Protein 6F0C (pdb70)

InterPro domains:
  IPR001128 Cytochrome P450 [PF00067] (214-364)
  IPR001128 Cytochrome P450 [PR00385] (233-250)
  IPR001128 Cytochrome P450 [PR00385] (268-279)
  IPR001128 Cytochrome P450 [PR00385] (335-344)
  IPR001128 Cytochrome P450 [PR00385] (344-355)
  IPR002397 Cytochrome P450, B-class [PR00359] (86-97)
  IPR002397 Cytochrome P450, B-class [PR00359] (133-149)
  IPR002397 Cytochrome P450, B-class [PR00359] (150-165)
  IPR002397 Cytochrome P450, B-class [PR00359] (187-209)
  IPR002397 Cytochrome P450, B-class [PR00359] (268-279)
  IPR002397 Cytochrome P450, B-class [PR00359] (286-313)
  IPR002397 Cytochrome P450, B-class [PR00359] (314-329)
  IPR002397 Cytochrome P450, B-class [PR00359] (335-344)
  IPR002397 Cytochrome P450, B-class [PR00359] (344-355)
  IPR017972 Cytochrome P450, conserved site [PS00086] (337-346)
  IPR036396 Cytochrome P450 superfamily [G3DSA:1.10.630.10] (2-395)
  IPR036396 Cytochrome P450 superfamily [SSF48264] (25-395)

Structure (mmCIF, N/CA/C/O backbone):
data_6F0C
#
_entry.id   6F0C
#
_cell.length_a   117.400
_cell.length_b   84.500
_cell.length_c   84.400
_cell.angle_alpha   90.00
_cell.angle_beta   133.16
_cell.angle_gamma   90.00
#
_symmetry.space_group_name_H-M   'C 1 2 1'
#
loop_
_entity.id
_entity.type
_entity.pdbx_description
1 polymer 'Cytochrome P450 monooxygenase'
2 non-polymer 'PROTOPORPHYRIN IX CONTAINING FE'
3 non-polymer (3~{R},6~{S})-1,4-dimethyl-6-[(4-nitro-1~{H}-indol-3-yl)methyl]-3-oxidanyl-3-(phenylmethyl)piperazine-2,5-dione
4 non-polymer 'OXYGEN MOLECULE'
5 water water
#
loop_
_atom_site.group_PDB
_atom_site.id
_atom_site.type_symbol
_atom_site.label_atom_id
_atom_site.label_alt_id
_atom_site.label_comp_id
_atom_site.label_asym_id
_atom_site.label_entity_id
_atom_site.label_seq_id
_atom_site.pdbx_PDB_ins_code
_atom_site.Cartn_x
_atom_site.Cartn_y
_atom_site.Cartn_z
_atom_site.occupancy
_atom_site.B_iso_or_equiv
_atom_site.auth_seq_id
_atom_site.auth_comp_id
_atom_site.auth_asym_id
_atom_site.auth_atom_id
_atom_site.pdbx_PDB_model_num
ATOM 1 N N . SER A 1 13 ? -7.317 30.055 49.159 1.00 48.12 13 SER A N 1
ATOM 2 C CA . SER A 1 13 ? -7.951 30.856 48.021 1.00 48.52 13 SER A CA 1
ATOM 3 C C . SER A 1 13 ? -7.051 31.438 46.874 1.00 43.17 13 SER A C 1
ATOM 4 O O . SER A 1 13 ? -6.521 32.552 46.960 1.00 40.28 13 SER A O 1
ATOM 7 N N . PRO A 1 14 ? -6.973 30.733 45.728 1.00 41.38 14 PRO A N 1
ATOM 8 C CA . PRO A 1 14 ? -5.890 31.043 44.801 1.00 39.08 14 PRO A CA 1
ATOM 9 C C . PRO A 1 14 ? -6.110 32.301 43.953 1.00 38.25 14 PRO A C 1
ATOM 10 O O . PRO A 1 14 ? -5.192 32.694 43.178 1.00 39.09 14 PRO A O 1
ATOM 14 N N . LEU A 1 15 ? -7.312 32.884 44.004 1.00 36.75 15 LEU A N 1
ATOM 15 C CA . LEU A 1 15 ? -7.601 34.083 43.259 1.00 39.89 15 LEU A CA 1
ATOM 16 C C . LEU A 1 15 ? -7.522 35.331 44.113 1.00 39.15 15 LEU A C 1
ATOM 17 O O . LEU A 1 15 ? -7.857 36.417 43.663 1.00 38.50 15 LEU A O 1
ATOM 22 N N . GLU A 1 16 ? -7.012 35.187 45.329 1.00 37.66 16 GLU A N 1
ATOM 23 C CA . GLU A 1 16 ? -6.737 36.303 46.191 1.00 39.61 16 GLU A CA 1
ATOM 24 C C . GLU A 1 16 ? -5.246 36.289 46.567 1.00 39.30 16 GLU A C 1
ATOM 25 O O . GLU A 1 16 ? -4.649 35.211 46.676 1.00 40.38 16 GLU A O 1
ATOM 31 N N . PRO A 1 17 ? -4.644 37.480 46.753 1.00 36.17 17 PRO A N 1
ATOM 32 C CA . PRO A 1 17 ? -3.198 37.557 46.946 1.00 35.40 17 PRO A CA 1
ATOM 33 C C . PRO A 1 17 ? -2.749 37.563 48.439 1.00 35.68 17 PRO A C 1
ATOM 34 O O . PRO A 1 17 ? -1.581 37.780 48.716 1.00 35.75 17 PRO A O 1
ATOM 38 N N . TYR A 1 18 ? -3.655 37.325 49.367 1.00 37.39 18 TYR A N 1
ATOM 39 C CA . TYR A 1 18 ? -3.375 37.627 50.781 1.00 36.63 18 TYR A CA 1
ATOM 40 C C . TYR A 1 18 ? -2.422 36.662 51.485 1.00 38.07 18 TYR A C 1
ATOM 41 O O . TYR A 1 18 ? -1.964 36.927 52.608 1.00 39.49 18 TYR A O 1
ATOM 50 N N . HIS A 1 19 ? -2.116 35.556 50.829 1.00 37.83 19 HIS A N 1
ATOM 51 C CA . HIS A 1 19 ? -1.257 34.547 51.393 1.00 40.00 19 HIS A CA 1
ATOM 52 C C . HIS A 1 19 ? 0.218 34.877 51.266 1.00 38.66 19 HIS A C 1
ATOM 53 O O . HIS A 1 19 ? 1.030 34.307 52.012 1.00 40.22 19 HIS A O 1
ATOM 60 N N . ILE A 1 20 ? 0.560 35.851 50.429 1.00 36.19 20 ILE A N 1
ATOM 61 C CA . ILE A 1 20 ? 1.983 36.151 50.201 1.00 38.29 20 ILE A CA 1
ATOM 62 C C . ILE A 1 20 ? 2.720 36.774 51.387 1.00 39.26 20 ILE A C 1
ATOM 63 O O . ILE A 1 20 ? 3.774 36.251 51.864 1.00 42.46 20 ILE A O 1
ATOM 68 N N . TYR A 1 21 ? 2.164 37.875 51.849 1.00 36.58 21 TYR A N 1
ATOM 69 C CA . TYR A 1 21 ? 2.638 38.576 53.063 1.00 35.92 21 TYR A CA 1
ATOM 70 C C . TYR A 1 21 ? 1.504 38.540 54.050 1.00 36.32 21 TYR A C 1
ATOM 71 O O . TYR A 1 21 ? 0.799 39.527 54.231 1.00 37.32 21 TYR A O 1
ATOM 80 N N . PRO A 1 22 ? 1.329 37.398 54.737 1.00 38.45 22 PRO A N 1
ATOM 81 C CA . PRO A 1 22 ? 0.165 37.307 55.621 1.00 38.48 22 PRO A CA 1
ATOM 82 C C . PRO A 1 22 ? 0.178 38.331 56.772 1.00 39.07 22 PRO A C 1
ATOM 83 O O . PRO A 1 22 ? -0.875 38.638 57.321 1.00 37.82 22 PRO A O 1
ATOM 87 N N . GLU A 1 23 ? 1.367 38.840 57.115 1.00 38.33 23 GLU A N 1
ATOM 88 C CA . GLU A 1 23 ? 1.506 39.898 58.140 1.00 38.85 23 GLU A CA 1
ATOM 89 C C . GLU A 1 23 ? 0.696 41.136 57.792 1.00 37.35 23 GLU A C 1
ATOM 90 O O . GLU A 1 23 ? 0.165 41.816 58.677 1.00 39.46 23 GLU A O 1
ATOM 96 N N . ALA A 1 24 ? 0.512 41.386 56.495 1.00 35.17 24 ALA A N 1
ATOM 97 C CA . ALA A 1 24 ? -0.194 42.557 56.038 1.00 34.22 24 ALA A CA 1
ATOM 98 C C . ALA A 1 24 ? -1.647 42.497 56.362 1.00 35.61 24 ALA A C 1
ATOM 99 O O . ALA A 1 24 ? -2.309 43.525 56.325 1.00 37.80 24 ALA A O 1
ATOM 101 N N . LYS A 1 25 ? -2.187 41.334 56.695 1.00 36.63 25 LYS A N 1
ATOM 102 C CA . LYS A 1 25 ? -3.599 41.261 57.031 1.00 40.11 25 LYS A CA 1
ATOM 103 C C . LYS A 1 25 ? -3.870 42.080 58.306 1.00 41.29 25 LYS A C 1
ATOM 104 O O . LYS A 1 25 ? -4.995 42.510 58.544 1.00 44.33 25 LYS A O 1
ATOM 110 N N . SER A 1 26 ? -2.837 42.238 59.149 1.00 40.43 26 SER A N 1
ATOM 111 C CA . SER A 1 26 ? -2.924 42.949 60.426 1.00 41.51 26 SER A CA 1
ATOM 112 C C . SER A 1 26 ? -2.435 44.398 60.483 1.00 41.24 26 SER A C 1
ATOM 113 O O . SER A 1 26 ? -2.884 45.135 61.355 1.00 40.64 26 SER A O 1
ATOM 116 N N . CYS A 1 27 ? -1.508 44.804 59.588 1.00 41.12 27 CYS A N 1
ATOM 117 C CA . CYS A 1 27 ? -0.883 46.171 59.590 1.00 45.35 27 CYS A CA 1
ATOM 118 C C . CYS A 1 27 ? -0.670 46.586 58.168 1.00 41.66 27 CYS A C 1
ATOM 119 O O . CYS A 1 27 ? -0.124 45.791 57.431 1.00 40.03 27 CYS A O 1
ATOM 122 N N . PRO A 1 28 ? -1.009 47.849 57.783 1.00 43.10 28 PRO A N 1
ATOM 123 C CA . PRO A 1 28 ? -0.743 48.327 56.434 1.00 42.84 28 PRO A CA 1
ATOM 124 C C . PRO A 1 28 ? 0.722 48.547 56.164 1.00 39.35 28 PRO A C 1
ATOM 125 O O . PRO A 1 28 ? 1.134 48.653 54.991 1.00 39.54 28 PRO A O 1
ATOM 129 N N . VAL A 1 29 ? 1.522 48.625 57.229 1.00 38.60 29 VAL A N 1
ATOM 130 C CA . VAL A 1 29 ? 2.953 48.587 57.094 1.00 37.08 29 VAL A CA 1
ATOM 131 C C . VAL A 1 29 ? 3.494 47.522 58.056 1.00 37.91 29 VAL A C 1
ATOM 132 O O . VAL A 1 29 ? 3.546 47.712 59.264 1.00 40.16 29 VAL A O 1
ATOM 136 N N . ALA A 1 30 ? 3.852 46.381 57.504 1.00 35.28 30 ALA A N 1
ATOM 137 C CA . ALA A 1 30 ? 4.157 45.190 58.280 1.00 35.38 30 ALA A CA 1
ATOM 138 C C . ALA A 1 30 ? 5.624 44.864 58.168 1.00 37.34 30 ALA A C 1
ATOM 139 O O . ALA A 1 30 ? 6.155 44.787 57.060 1.00 35.21 30 ALA A O 1
ATOM 141 N N . LYS A 1 31 ? 6.263 44.567 59.286 1.00 37.24 31 LYS A N 1
ATOM 142 C CA . LYS A 1 31 ? 7.621 44.077 59.265 1.00 41.39 31 LYS A CA 1
ATOM 143 C C . LYS A 1 31 ? 7.644 42.580 58.963 1.00 41.81 31 LYS A C 1
ATOM 144 O O . LYS A 1 31 ? 6.971 41.805 59.616 1.00 44.07 31 LYS A O 1
ATOM 150 N N . VAL A 1 32 ? 8.432 42.170 57.980 1.00 38.68 32 VAL A N 1
ATOM 151 C CA . VAL A 1 32 ? 8.491 40.770 57.565 1.00 40.08 32 VAL A CA 1
ATOM 152 C C . VAL A 1 32 ? 9.967 40.391 57.375 1.00 44.17 32 VAL A C 1
ATOM 153 O O . VAL A 1 32 ? 10.871 41.244 57.479 1.00 43.33 32 VAL A O 1
ATOM 157 N N . GLY A 1 33 ? 10.185 39.098 57.161 1.00 45.75 33 GLY A N 1
ATOM 158 C CA . GLY A 1 33 ? 11.438 38.583 56.672 1.00 45.81 33 GLY A CA 1
ATOM 159 C C . GLY A 1 33 ? 11.368 38.208 55.225 1.00 43.31 33 GLY A C 1
ATOM 160 O O . GLY A 1 33 ? 10.443 37.534 54.787 1.00 44.09 33 GLY A O 1
ATOM 161 N N . LEU A 1 34 ? 12.358 38.630 54.456 1.00 42.22 34 LEU A N 1
ATOM 162 C CA . LEU A 1 34 ? 12.467 38.238 53.028 1.00 41.17 34 LEU A CA 1
ATOM 163 C C . LEU A 1 34 ? 13.025 36.797 52.846 1.00 42.74 34 LEU A C 1
ATOM 164 O O . LEU A 1 34 ? 13.227 36.103 53.834 1.00 45.26 34 LEU A O 1
ATOM 169 N N . TRP A 1 35 ? 13.256 36.358 51.597 1.00 43.56 35 TRP A N 1
ATOM 170 C CA . TRP A 1 35 ? 13.651 34.940 51.332 1.00 43.84 35 TRP A CA 1
ATOM 171 C C . TRP A 1 35 ? 14.889 34.513 52.143 1.00 46.13 35 TRP A C 1
ATOM 172 O O . TRP A 1 35 ? 14.971 33.371 52.590 1.00 47.79 35 TRP A O 1
ATOM 183 N N . ASN A 1 36 ? 15.839 35.428 52.335 1.00 44.36 36 ASN A N 1
ATOM 184 C CA . ASN A 1 36 ? 17.042 35.135 53.077 1.00 46.43 36 ASN A CA 1
ATOM 185 C C . ASN A 1 36 ? 17.019 35.596 54.554 1.00 45.88 36 ASN A C 1
ATOM 186 O O . ASN A 1 36 ? 18.054 35.621 55.216 1.00 47.36 36 ASN A O 1
ATOM 191 N N . GLY A 1 37 ? 15.848 35.951 55.076 1.00 46.19 37 GLY A N 1
ATOM 192 C CA . GLY A 1 37 ? 15.737 36.460 56.432 1.00 45.86 37 GLY A CA 1
ATOM 193 C C . GLY A 1 37 ? 15.960 37.959 56.619 1.00 46.88 37 GLY A C 1
ATOM 194 O O . GLY A 1 37 ? 15.798 38.465 57.699 1.00 47.21 37 GLY A O 1
ATOM 195 N N . THR A 1 38 ? 16.300 38.693 55.561 1.00 44.11 38 THR A N 1
ATOM 196 C CA . THR A 1 38 ? 16.531 40.122 55.676 1.00 43.43 38 THR A CA 1
ATOM 197 C C . THR A 1 38 ? 15.218 40.791 56.095 1.00 41.81 38 THR A C 1
ATOM 198 O O . THR A 1 38 ? 14.179 40.478 55.541 1.00 41.59 38 THR A O 1
ATOM 202 N N . PRO A 1 39 ? 15.264 41.713 57.050 1.00 41.19 39 PRO A N 1
ATOM 203 C CA . PRO A 1 39 ? 14.028 42.411 57.420 1.00 40.92 39 PRO A CA 1
ATOM 204 C C . PRO A 1 39 ? 13.557 43.371 56.346 1.00 38.14 39 PRO A C 1
ATOM 205 O O . PRO A 1 39 ? 14.375 43.887 55.584 1.00 38.48 39 PRO A O 1
ATOM 209 N N . ALA A 1 40 ? 12.249 43.594 56.280 1.00 37.03 40 ALA A N 1
ATOM 210 C CA . ALA A 1 40 ? 11.697 44.600 55.382 1.00 35.45 40 ALA A CA 1
ATOM 211 C C . ALA A 1 40 ? 10.360 45.078 55.907 1.00 36.67 40 ALA A C 1
ATOM 212 O O . ALA A 1 40 ? 9.723 44.352 56.668 1.00 40.48 40 ALA A O 1
ATOM 214 N N . HIS A 1 41 ? 9.984 46.302 55.551 1.00 35.19 41 HIS A N 1
ATOM 215 C CA . HIS A 1 41 ? 8.628 46.786 55.748 1.00 35.89 41 HIS A CA 1
ATOM 216 C C . HIS A 1 41 ? 7.844 46.590 54.445 1.00 33.63 41 HIS A C 1
ATOM 217 O O . HIS A 1 41 ? 8.271 47.057 53.368 1.00 33.16 41 HIS A O 1
ATOM 224 N N . VAL A 1 42 ? 6.702 45.915 54.578 1.00 32.96 42 VAL A N 1
ATOM 225 C CA . VAL A 1 42 ? 5.773 45.719 53.499 1.00 32.98 42 VAL A CA 1
ATOM 226 C C . VAL A 1 42 ? 4.656 46.744 53.551 1.00 32.02 42 VAL A C 1
ATOM 227 O O . VAL A 1 42 ? 3.889 46.777 54.523 1.00 32.73 42 VAL A O 1
ATOM 231 N N . PHE A 1 43 ? 4.544 47.566 52.500 1.00 31.08 43 PHE A N 1
ATOM 232 C CA . PHE A 1 43 ? 3.499 48.569 52.396 1.00 30.99 43 PHE A CA 1
ATOM 233 C C . PHE A 1 43 ? 2.366 48.028 51.523 1.00 31.68 43 PHE A C 1
ATOM 234 O O . PHE A 1 43 ? 2.620 47.632 50.368 1.00 31.83 43 PHE A O 1
ATOM 242 N N . SER A 1 44 ? 1.169 47.976 52.099 1.00 32.04 44 SER A N 1
ATOM 243 C CA . SER A 1 44 ? 0.023 47.391 51.379 1.00 32.00 44 SER A CA 1
ATOM 244 C C . SER A 1 44 ? -1.033 48.410 50.980 1.00 33.48 44 SER A C 1
ATOM 245 O O . SER A 1 44 ? -1.959 48.050 50.223 1.00 32.87 44 SER A O 1
ATOM 248 N N . GLY A 1 45 ? -0.923 49.636 51.512 1.00 32.53 45 GLY A N 1
ATOM 249 C CA . GLY A 1 45 ? -1.807 50.733 51.164 1.00 33.43 45 GLY A CA 1
ATOM 250 C C . GLY A 1 45 ? -1.535 51.300 49.782 1.00 33.88 45 GLY A C 1
ATOM 251 O O . GLY A 1 45 ? -0.378 51.433 49.364 1.00 33.10 45 GLY A O 1
ATOM 252 N N . TYR A 1 46 ? -2.607 51.605 49.070 1.00 33.71 46 TYR A N 1
ATOM 253 C CA . TYR A 1 46 ? -2.480 52.174 47.716 1.00 32.80 46 TYR A CA 1
ATOM 254 C C . TYR A 1 46 ? -1.666 53.465 47.704 1.00 32.81 46 TYR A C 1
ATOM 255 O O . TYR A 1 46 ? -0.687 53.592 46.962 1.00 32.58 46 TYR A O 1
ATOM 264 N N . GLU A 1 47 ? -2.050 54.433 48.525 1.00 33.76 47 GLU A N 1
ATOM 265 C CA . GLU A 1 47 ? -1.313 55.692 48.535 1.00 34.82 47 GLU A CA 1
ATOM 266 C C . GLU A 1 47 ? 0.128 55.513 49.004 1.00 33.20 47 GLU A C 1
ATOM 267 O O . GLU A 1 47 ? 1.028 56.104 48.426 1.00 33.62 47 GLU A O 1
ATOM 273 N N . ASP A 1 48 ? 0.356 54.705 50.041 1.00 34.00 48 ASP A N 1
ATOM 274 C CA . ASP A 1 48 ? 1.724 54.448 50.494 1.00 33.15 48 ASP A CA 1
ATOM 275 C C . ASP A 1 48 ? 2.599 53.801 49.404 1.00 31.74 48 ASP A C 1
ATOM 276 O O . ASP A 1 48 ? 3.767 54.124 49.245 1.00 32.50 48 ASP A O 1
ATOM 281 N N . VAL A 1 49 ? 2.034 52.837 48.712 1.00 31.58 49 VAL A N 1
ATOM 282 C CA . VAL A 1 49 ? 2.751 52.144 47.636 1.00 31.04 49 VAL A CA 1
ATOM 283 C C . VAL A 1 49 ? 3.151 53.137 46.532 1.00 30.91 49 VAL A C 1
ATOM 284 O O . VAL A 1 49 ? 4.296 53.153 46.074 1.00 30.72 49 VAL A O 1
ATOM 288 N N . ARG A 1 50 ? 2.223 53.974 46.106 1.00 31.55 50 ARG A N 1
ATOM 289 C CA . ARG A 1 50 ? 2.579 55.022 45.141 1.00 32.72 50 ARG A CA 1
ATOM 290 C C . ARG A 1 50 ? 3.649 55.975 45.722 1.00 32.86 50 ARG A C 1
ATOM 291 O O . ARG A 1 50 ? 4.617 56.304 45.020 1.00 31.58 50 ARG A O 1
ATOM 299 N N . THR A 1 51 ? 3.520 56.363 47.010 1.00 32.40 51 THR A N 1
ATOM 300 C CA . THR A 1 51 ? 4.493 57.271 47.603 1.00 33.20 51 THR A CA 1
ATOM 301 C C . THR A 1 51 ? 5.874 56.681 47.552 1.00 33.56 51 THR A C 1
ATOM 302 O O . THR A 1 51 ? 6.827 57.327 47.125 1.00 35.32 51 THR A O 1
ATOM 306 N N . VAL A 1 52 ? 5.998 55.433 47.964 1.00 32.72 52 VAL A N 1
ATOM 307 C CA . VAL A 1 52 ? 7.292 54.771 47.973 1.00 32.57 52 VAL A CA 1
ATOM 308 C C . VAL A 1 52 ? 7.926 54.748 46.576 1.00 33.63 52 VAL A C 1
ATOM 309 O O . VAL A 1 52 ? 9.114 55.047 46.415 1.00 32.95 52 VAL A O 1
ATOM 313 N N . LEU A 1 53 ? 7.118 54.376 45.590 1.00 32.13 53 LEU A N 1
ATOM 314 C CA . LEU A 1 53 ? 7.636 54.090 44.269 1.00 31.80 53 LEU A CA 1
ATOM 315 C C . LEU A 1 53 ? 8.037 55.392 43.591 1.00 31.71 53 LEU A C 1
ATOM 316 O O . LEU A 1 53 ? 8.852 55.366 42.662 1.00 33.50 53 LEU A O 1
ATOM 321 N N . GLN A 1 54 ? 7.494 56.526 44.030 1.00 31.94 54 GLN A N 1
ATOM 322 C CA . GLN A 1 54 ? 7.853 57.817 43.373 1.00 33.66 54 GLN A CA 1
ATOM 323 C C . GLN A 1 54 ? 8.868 58.634 44.155 1.00 33.76 54 GLN A C 1
ATOM 324 O O . GLN A 1 54 ? 9.264 59.726 43.729 1.00 33.76 54 GLN A O 1
ATOM 330 N N . ASP A 1 55 ? 9.281 58.125 45.323 1.00 34.53 55 ASP A N 1
ATOM 331 C CA . ASP A 1 55 ? 10.188 58.889 46.178 1.00 33.96 55 ASP A CA 1
ATOM 332 C C . ASP A 1 55 ? 11.640 58.531 45.858 1.00 34.86 55 ASP A C 1
ATOM 333 O O . ASP A 1 55 ? 12.027 57.338 45.791 1.00 33.85 55 ASP A O 1
ATOM 338 N N . ARG A 1 56 ? 12.453 59.559 45.632 1.00 34.96 56 ARG A N 1
ATOM 339 C CA . ARG A 1 56 ? 13.829 59.362 45.234 1.00 36.42 56 ARG A CA 1
ATOM 340 C C . ARG A 1 56 ? 14.696 58.728 46.305 1.00 39.03 56 ARG A C 1
ATOM 341 O O . ARG A 1 56 ? 15.784 58.259 45.998 1.00 39.03 56 ARG A O 1
ATOM 349 N N . ARG A 1 57 ? 14.171 58.685 47.536 1.00 36.77 57 ARG A N 1
ATOM 350 C CA . ARG A 1 57 ? 14.882 58.064 48.669 1.00 38.04 57 ARG A CA 1
ATOM 351 C C . ARG A 1 57 ? 14.729 56.534 48.723 1.00 36.30 57 ARG A C 1
ATOM 352 O O . ARG A 1 57 ? 15.319 55.888 49.588 1.00 36.44 57 ARG A O 1
ATOM 360 N N . PHE A 1 58 ? 13.924 55.969 47.827 1.00 33.63 58 PHE A N 1
ATOM 361 C CA . PHE A 1 58 ? 13.762 54.532 47.705 1.00 33.00 58 PHE A CA 1
ATOM 362 C C . PHE A 1 58 ? 14.386 54.042 46.397 1.00 33.94 58 PHE A C 1
ATOM 363 O O . PHE A 1 58 ? 13.801 54.131 45.307 1.00 33.95 58 PHE A O 1
ATOM 371 N N . SER A 1 59 ? 15.583 53.520 46.545 1.00 33.94 59 SER A N 1
ATOM 372 C CA . SER A 1 59 ? 16.466 53.160 45.430 1.00 33.43 59 SER A CA 1
ATOM 373 C C . SER A 1 59 ? 16.219 51.778 44.911 1.00 33.54 59 SER A C 1
ATOM 374 O O . SER A 1 59 ? 15.840 50.866 45.657 1.00 33.43 59 SER A O 1
ATOM 377 N N . SER A 1 60 ? 16.512 51.603 43.610 1.00 32.75 60 SER A N 1
ATOM 378 C CA . SER A 1 60 ? 16.464 50.326 42.972 1.00 32.76 60 SER A CA 1
ATOM 379 C C . SER A 1 60 ? 17.860 49.761 42.694 1.00 35.36 60 SER A C 1
ATOM 380 O O . SER A 1 60 ? 17.998 48.773 41.960 1.00 35.88 60 SER A O 1
ATO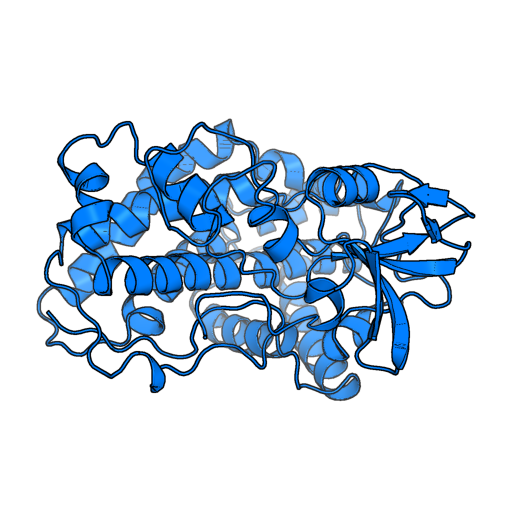M 383 N N . ASP A 1 61 ? 18.891 50.389 43.270 1.00 36.09 61 ASP A N 1
ATOM 384 C CA . ASP A 1 61 ? 20.277 50.086 42.888 1.00 37.02 61 ASP A CA 1
ATOM 385 C C . ASP A 1 61 ? 20.760 48.878 43.669 1.00 38.53 61 ASP A C 1
ATOM 386 O O . ASP A 1 61 ? 21.061 48.956 44.871 1.00 37.52 61 ASP A O 1
ATOM 391 N N . SER A 1 62 ? 20.802 47.737 43.002 1.00 37.43 62 SER A N 1
ATOM 392 C CA . SER A 1 62 ? 21.177 46.523 43.657 1.00 40.03 62 SER A CA 1
ATOM 393 C C . SER A 1 62 ? 22.658 46.431 44.076 1.00 40.30 62 SER A C 1
ATOM 394 O O . SER A 1 62 ? 23.028 45.493 44.764 1.00 44.12 62 SER A O 1
ATOM 397 N N . ARG A 1 63 ? 23.454 47.427 43.694 1.00 40.10 63 ARG A N 1
ATOM 398 C CA . ARG A 1 63 ? 24.851 47.528 44.107 1.00 43.96 63 ARG A CA 1
ATOM 399 C C . ARG A 1 63 ? 24.932 48.032 45.531 1.00 43.42 63 ARG A C 1
ATOM 400 O O . ARG A 1 63 ? 25.983 47.934 46.168 1.00 45.24 63 ARG A O 1
ATOM 408 N N . ARG A 1 64 ? 23.832 48.577 46.048 1.00 42.35 64 ARG A N 1
ATOM 409 C CA . ARG A 1 64 ? 23.855 49.110 47.431 1.00 42.29 64 ARG A CA 1
ATOM 410 C C . ARG A 1 64 ? 23.955 48.009 48.471 1.00 42.72 64 ARG A C 1
ATOM 411 O O . ARG A 1 64 ? 23.271 47.005 48.374 1.00 41.05 64 ARG A O 1
ATOM 419 N N . PRO A 1 65 ? 24.803 48.202 49.500 1.00 43.97 65 PRO A N 1
ATOM 420 C CA . PRO A 1 65 ? 24.848 47.208 50.572 1.00 45.29 65 PRO A CA 1
ATOM 421 C C . PRO A 1 65 ? 23.464 46.847 51.133 1.00 42.79 65 PRO A C 1
ATOM 422 O O . PRO A 1 65 ? 22.615 47.716 51.278 1.00 41.87 65 PRO A O 1
ATOM 426 N N . ASN A 1 66 ? 23.265 45.568 51.407 1.00 43.34 66 ASN A N 1
ATOM 427 C CA . ASN A 1 66 ? 22.003 45.025 51.905 1.00 43.48 66 ASN A CA 1
ATOM 428 C C . ASN A 1 66 ? 20.856 44.941 50.894 1.00 41.34 66 ASN A C 1
ATOM 429 O O . ASN A 1 66 ? 19.762 44.466 51.263 1.00 40.50 66 ASN A O 1
ATOM 434 N N . PHE A 1 67 ? 21.057 45.366 49.648 1.00 40.88 67 PHE A N 1
ATOM 435 C CA . PHE A 1 67 ? 19.955 45.247 48.683 1.00 39.10 67 PHE A CA 1
ATOM 436 C C . PHE A 1 67 ? 19.586 43.785 48.492 1.00 39.36 67 PHE A C 1
ATOM 437 O O . PHE A 1 67 ? 20.439 42.961 48.155 1.00 40.22 67 PHE A O 1
ATOM 445 N N . THR A 1 68 ? 18.309 43.485 48.681 1.00 39.01 68 THR A N 1
ATOM 446 C CA . THR A 1 68 ? 17.816 42.141 48.666 1.00 37.49 68 THR A CA 1
ATOM 447 C C . THR A 1 68 ? 16.723 42.015 47.588 1.00 37.23 68 THR A C 1
ATOM 448 O O . THR A 1 68 ? 15.670 42.631 47.659 1.00 36.07 68 THR A O 1
ATOM 452 N N . GLU A 1 69 ? 17.021 41.198 46.584 1.00 37.15 69 GLU A N 1
ATOM 453 C CA . GLU A 1 69 ? 16.034 40.844 45.567 1.00 36.95 69 GLU A CA 1
ATOM 454 C C . GLU A 1 69 ? 15.018 39.937 46.290 1.00 36.98 69 GLU A C 1
ATOM 455 O O . GLU A 1 69 ? 15.317 39.326 47.302 1.00 37.36 69 GLU A O 1
ATOM 461 N N . LEU A 1 70 ? 13.817 39.824 45.754 1.00 37.37 70 LEU A N 1
ATOM 462 C CA . LEU A 1 70 ? 12.813 39.057 46.427 1.00 37.09 70 LEU A CA 1
ATOM 463 C C . LEU A 1 70 ? 12.882 37.559 46.117 1.00 39.29 70 LEU A C 1
ATOM 464 O O . LEU A 1 70 ? 12.132 36.832 46.722 1.00 39.38 70 LEU A O 1
ATOM 469 N N . THR A 1 71 ? 13.768 37.142 45.195 1.00 38.13 71 THR A N 1
ATOM 470 C CA . THR A 1 71 ? 14.139 35.719 45.017 1.00 38.47 71 THR A CA 1
ATOM 471 C C . THR A 1 71 ? 15.658 35.530 44.942 1.00 39.85 71 THR A C 1
ATOM 472 O O . THR A 1 71 ? 16.420 36.431 44.543 1.00 39.28 71 THR A O 1
ATOM 476 N N . PRO A 1 72 ? 16.127 34.330 45.287 1.00 40.04 72 PRO A N 1
ATOM 477 C CA . PRO A 1 72 ? 17.550 34.046 45.172 1.00 41.12 72 PRO A CA 1
ATOM 478 C C . PRO A 1 72 ? 18.101 34.094 43.762 1.00 41.25 72 PRO A C 1
ATOM 479 O O . PRO A 1 72 ? 19.247 34.528 43.539 1.00 42.25 72 PRO A O 1
ATOM 483 N N . THR A 1 73 ? 17.300 33.638 42.810 1.00 40.81 73 THR A N 1
ATOM 484 C CA . THR A 1 73 ? 17.691 33.648 41.424 1.00 40.04 73 THR A CA 1
ATOM 485 C C . THR A 1 73 ? 18.023 35.051 40.960 1.00 39.56 73 THR A C 1
ATOM 486 O O . THR A 1 73 ? 19.000 35.257 40.287 1.00 41.64 73 THR A O 1
ATOM 490 N N . LEU A 1 74 ? 17.212 36.022 41.321 1.00 39.53 74 LEU A N 1
ATOM 491 C CA . LEU A 1 74 ? 17.485 37.392 40.910 1.00 38.99 74 LEU A CA 1
ATOM 492 C C . LEU A 1 74 ? 18.658 37.976 41.711 1.00 40.54 74 LEU A C 1
ATOM 493 O O . LEU A 1 74 ? 19.412 38.788 41.184 1.00 39.23 74 LEU A O 1
ATOM 498 N N . GLN A 1 75 ? 18.801 37.564 42.974 1.00 39.37 75 GLN A N 1
ATOM 499 C CA . GLN A 1 75 ? 19.926 37.989 43.798 1.00 41.37 75 GLN A CA 1
ATOM 500 C C . GLN A 1 75 ? 21.272 37.771 43.131 1.00 42.30 75 GLN A C 1
ATOM 501 O O . GLN A 1 75 ? 22.207 38.571 43.325 1.00 43.91 75 GLN A O 1
ATOM 507 N N . SER A 1 76 ? 21.369 36.691 42.347 1.00 43.16 76 SER A N 1
ATOM 508 C CA . SER A 1 76 ? 22.581 36.343 41.599 1.00 43.23 76 SER A CA 1
ATOM 509 C C . SER A 1 76 ? 23.086 37.468 40.698 1.00 44.37 76 SER A C 1
ATOM 510 O O . SER A 1 76 ? 24.288 37.520 40.369 1.00 45.02 76 SER A O 1
ATOM 513 N N . GLN A 1 77 ? 22.190 38.349 40.255 1.00 42.71 77 GLN A N 1
ATOM 514 C CA . GLN A 1 77 ? 22.578 39.404 39.305 1.00 42.11 77 GLN A CA 1
ATOM 515 C C . GLN A 1 77 ? 22.847 40.774 39.962 1.00 43.80 77 GLN A C 1
ATOM 516 O O . GLN A 1 77 ? 23.084 41.744 39.247 1.00 43.02 77 GLN A O 1
ATOM 522 N N . ALA A 1 78 ? 22.812 40.846 41.302 1.00 40.89 78 ALA A N 1
ATOM 523 C CA . ALA A 1 78 ? 22.787 42.144 42.006 1.00 42.98 78 ALA A CA 1
ATOM 524 C C . ALA A 1 78 ? 24.014 43.034 41.762 1.00 43.94 78 ALA A C 1
ATOM 525 O O . ALA A 1 78 ? 23.894 44.257 41.807 1.00 42.36 78 ALA A O 1
ATOM 527 N N . ALA A 1 79 ? 25.181 42.434 41.486 1.00 45.45 79 ALA A N 1
ATOM 528 C CA . ALA A 1 79 ? 26.394 43.223 41.229 1.00 46.97 79 ALA A CA 1
ATOM 529 C C . ALA A 1 79 ? 26.462 43.804 39.809 1.00 47.07 79 ALA A C 1
ATOM 530 O O . ALA A 1 79 ? 27.205 44.764 39.571 1.00 50.65 79 ALA A O 1
ATOM 532 N N . ALA A 1 80 ? 25.701 43.245 38.868 1.00 44.84 80 ALA A N 1
ATOM 533 C CA . ALA A 1 80 ? 25.690 43.742 37.481 1.00 45.06 80 ALA A CA 1
ATOM 534 C C . ALA A 1 80 ? 24.343 43.518 36.839 1.00 42.75 80 ALA A C 1
ATOM 535 O O . ALA A 1 80 ? 24.198 42.755 35.887 1.00 42.18 80 ALA A O 1
ATOM 537 N N . PRO A 1 81 ? 23.334 44.200 37.364 1.00 42.54 81 PRO A N 1
ATOM 538 C CA . PRO A 1 81 ? 21.989 43.951 36.990 1.00 40.75 81 PRO A CA 1
ATOM 539 C C . PRO A 1 81 ? 21.655 44.701 35.731 1.00 40.09 81 PRO A C 1
ATOM 540 O O . PRO A 1 81 ? 22.396 45.600 35.336 1.00 40.50 81 PRO A O 1
ATOM 544 N N . PRO A 1 82 ? 20.555 44.330 35.086 1.00 40.26 82 PRO A N 1
ATOM 545 C CA . PRO A 1 82 ? 20.036 45.149 34.011 1.00 39.82 82 PRO A CA 1
ATOM 546 C C . PRO A 1 82 ? 19.374 46.379 34.621 1.00 37.89 82 PRO A C 1
ATOM 547 O O . PRO A 1 82 ? 19.337 46.493 35.835 1.00 34.42 82 PRO A O 1
ATOM 551 N N . PHE A 1 83 ? 18.830 47.250 33.785 1.00 35.89 83 PHE A N 1
ATOM 552 C CA . PHE A 1 83 ? 18.480 48.601 34.211 1.00 36.21 83 PHE A CA 1
ATOM 553 C C . PHE A 1 83 ? 17.335 48.693 35.198 1.00 34.64 83 PHE A C 1
ATOM 554 O O . PHE A 1 83 ? 17.202 49.725 35.870 1.00 34.11 83 PHE A O 1
ATOM 562 N N . VAL A 1 84 ? 16.542 47.625 35.354 1.00 33.47 84 VAL A N 1
ATOM 563 C CA . VAL A 1 84 ? 15.481 47.649 36.382 1.00 32.54 84 VAL A CA 1
ATOM 564 C C . VAL A 1 84 ? 16.088 47.808 37.768 1.00 33.17 84 VAL A C 1
ATOM 565 O O . VAL A 1 84 ? 15.419 48.308 38.687 1.00 35.10 84 VAL A O 1
ATOM 569 N N . ARG A 1 85 ? 17.336 47.375 37.923 1.00 34.13 85 ARG A N 1
ATOM 570 C CA . ARG A 1 85 ? 18.031 47.569 39.200 1.00 35.01 85 ARG A CA 1
ATOM 571 C C . ARG A 1 85 ? 19.106 48.656 39.165 1.00 35.39 85 ARG A C 1
ATOM 572 O O . ARG A 1 85 ? 20.208 48.478 39.692 1.00 36.80 85 ARG A O 1
ATOM 580 N N . THR A 1 86 ? 18.780 49.794 38.555 1.00 36.04 86 THR A N 1
ATOM 581 C CA . THR A 1 86 ? 19.644 50.977 38.601 1.00 36.46 86 THR A CA 1
ATOM 582 C C . THR A 1 86 ? 18.842 52.217 38.943 1.00 36.08 86 THR A C 1
ATOM 583 O O . THR A 1 86 ? 17.592 52.230 38.823 1.00 35.40 86 THR A O 1
ATOM 587 N N . ASP A 1 87 ? 19.552 53.236 39.420 1.00 36.51 87 ASP A N 1
ATOM 588 C CA . ASP A 1 87 ? 19.035 54.575 39.571 1.00 36.75 87 ASP A CA 1
ATOM 589 C C . ASP A 1 87 ? 19.733 55.428 38.509 1.00 36.76 87 ASP A C 1
ATOM 590 O O . ASP A 1 87 ? 20.560 54.929 37.724 1.00 38.11 87 ASP A O 1
ATOM 595 N N . ASN A 1 88 ? 19.414 56.715 38.478 1.00 37.77 88 ASN A N 1
ATOM 596 C CA . ASN A 1 88 ? 20.125 57.623 37.553 1.00 37.77 88 ASN A CA 1
ATOM 597 C C . ASN A 1 88 ? 21.547 57.865 38.031 1.00 38.23 88 ASN A C 1
ATOM 598 O O . ASN A 1 88 ? 21.823 57.755 39.220 1.00 39.30 88 ASN A O 1
ATOM 603 N N . PRO A 1 89 ? 22.465 58.188 37.105 1.00 39.71 89 PRO A N 1
ATOM 604 C CA . PRO A 1 89 ? 22.247 58.393 35.681 1.00 40.29 89 PRO A CA 1
ATOM 605 C C . PRO A 1 89 ? 22.053 57.150 34.795 1.00 39.28 89 PRO A C 1
ATOM 606 O O . PRO A 1 89 ? 21.489 57.257 33.701 1.00 38.03 89 PRO A O 1
ATOM 610 N N . ASP A 1 90 ? 22.481 55.973 35.243 1.00 39.15 90 ASP A N 1
ATOM 611 C CA . ASP A 1 90 ? 22.378 54.799 34.383 1.00 39.31 90 ASP A CA 1
ATOM 612 C C . ASP A 1 90 ? 20.957 54.453 33.971 1.00 37.76 90 ASP A C 1
ATOM 613 O O . ASP A 1 90 ? 20.702 54.044 32.829 1.00 38.12 90 ASP A O 1
ATOM 618 N N . HIS A 1 91 ? 20.030 54.539 34.921 1.00 35.95 91 HIS A N 1
ATOM 619 C CA . HIS A 1 91 ? 18.673 54.182 34.608 1.00 35.78 91 HIS A CA 1
ATOM 620 C C . HIS A 1 91 ? 18.115 54.995 33.415 1.00 35.97 91 HIS A C 1
ATOM 621 O O . HIS A 1 91 ? 17.637 54.446 32.453 1.00 35.69 91 HIS A O 1
ATOM 628 N N . ARG A 1 92 ? 18.201 56.317 33.512 1.00 37.33 92 ARG A N 1
ATOM 629 C CA . ARG A 1 92 ? 17.727 57.206 32.478 1.00 39.07 92 ARG A CA 1
ATOM 630 C C . ARG A 1 92 ? 18.385 56.885 31.132 1.00 39.11 92 ARG A C 1
ATOM 631 O O . ARG A 1 92 ? 17.721 56.817 30.089 1.00 39.00 92 ARG A O 1
ATOM 639 N N . ARG A 1 93 ? 19.694 56.691 31.154 1.00 38.37 93 ARG A N 1
ATOM 640 C CA . ARG A 1 93 ? 20.440 56.406 29.929 1.00 38.72 93 ARG A CA 1
ATOM 641 C C . ARG A 1 93 ? 20.003 55.092 29.273 1.00 37.82 93 ARG A C 1
ATOM 642 O O . ARG A 1 93 ? 19.705 55.018 28.071 1.00 38.96 93 ARG A O 1
ATOM 650 N N . LEU A 1 94 ? 19.945 54.038 30.068 1.00 37.15 94 LEU A N 1
ATOM 651 C CA . LEU A 1 94 ? 19.676 52.690 29.548 1.00 36.90 94 LEU A CA 1
ATOM 652 C C . LEU A 1 94 ? 18.225 52.488 29.105 1.00 35.52 94 LEU A C 1
ATOM 653 O O . LEU A 1 94 ? 17.955 51.996 28.005 1.00 35.95 94 LEU A O 1
ATOM 658 N N . ARG A 1 95 ? 17.273 52.907 29.931 1.00 35.90 95 ARG A N 1
ATOM 659 C CA . ARG A 1 95 ? 15.876 52.931 29.513 1.00 35.65 95 ARG A CA 1
ATOM 660 C C . ARG A 1 95 ? 15.673 53.825 28.263 1.00 36.84 95 ARG A C 1
ATOM 661 O O . ARG A 1 95 ? 14.901 53.474 27.335 1.00 36.85 95 ARG A O 1
ATOM 669 N N . GLY A 1 96 ? 16.394 54.950 28.207 1.00 36.85 96 GLY A N 1
ATOM 670 C CA . GLY A 1 96 ? 16.298 55.874 27.076 1.00 39.39 96 GLY A CA 1
ATOM 671 C C . GLY A 1 96 ? 16.645 55.218 25.761 1.00 39.00 96 GLY A C 1
ATOM 672 O O . GLY A 1 96 ? 16.189 55.665 24.708 1.00 39.31 96 GLY A O 1
ATOM 673 N N . THR A 1 97 ? 17.445 54.156 25.781 1.00 37.86 97 THR A N 1
ATOM 674 C CA . THR A 1 97 ? 17.808 53.513 24.509 1.00 38.48 97 THR A CA 1
ATOM 675 C C . THR A 1 97 ? 16.666 52.814 23.803 1.00 37.79 97 THR A C 1
ATOM 676 O O . THR A 1 97 ? 16.733 52.616 22.582 1.00 37.64 97 THR A O 1
ATOM 680 N N . ILE A 1 98 ? 15.632 52.424 24.545 1.00 37.34 98 ILE A N 1
ATOM 681 C CA . ILE A 1 98 ? 14.508 51.682 23.975 1.00 37.34 98 ILE A CA 1
ATOM 682 C C . ILE A 1 98 ? 13.145 52.361 24.252 1.00 37.85 98 ILE A C 1
ATOM 683 O O . ILE A 1 98 ? 12.112 51.884 23.786 1.00 36.65 98 ILE A O 1
ATOM 688 N N . ALA A 1 99 ? 13.154 53.487 24.977 1.00 39.40 99 ALA A N 1
ATOM 689 C CA . ALA A 1 99 ? 11.899 54.141 25.421 1.00 39.91 99 ALA A CA 1
ATOM 690 C C . ALA A 1 99 ? 10.956 54.447 24.256 1.00 40.92 99 ALA A C 1
ATOM 691 O O . ALA A 1 99 ? 9.744 54.222 24.334 1.00 39.16 99 ALA A O 1
ATOM 693 N N . ARG A 1 100 ? 11.543 54.952 23.200 1.00 42.39 100 ARG A N 1
ATOM 694 C CA . ARG A 1 100 ? 10.785 55.353 22.018 1.00 43.99 100 ARG A CA 1
ATOM 695 C C . ARG A 1 100 ? 10.028 54.192 21.382 1.00 42.16 100 ARG A C 1
ATOM 696 O O . ARG A 1 100 ? 8.918 54.368 20.879 1.00 44.16 100 ARG A O 1
ATOM 704 N N . GLU A 1 101 ? 10.606 52.991 21.438 1.00 41.04 101 GLU A N 1
ATOM 705 C CA . GLU A 1 101 ? 9.973 51.772 20.871 1.00 39.79 101 GLU A CA 1
ATOM 706 C C . GLU A 1 101 ? 8.611 51.511 21.458 1.00 38.71 101 GLU A C 1
ATOM 707 O O . GLU A 1 101 ? 7.760 50.886 20.804 1.00 37.25 101 GLU A O 1
ATOM 713 N N . PHE A 1 102 ? 8.441 51.948 22.718 1.00 35.68 102 PHE A N 1
ATOM 714 C CA . PHE A 1 102 ? 7.305 51.559 23.552 1.00 34.66 102 PHE A CA 1
ATOM 715 C C . PHE A 1 102 ? 6.306 52.676 23.810 1.00 35.90 102 PHE A C 1
ATOM 716 O O . PHE A 1 102 ? 5.342 52.466 24.535 1.00 35.69 102 PHE A O 1
ATOM 724 N N . LEU A 1 103 ? 6.483 53.831 23.156 1.00 36.38 103 LEU A N 1
ATOM 725 C CA . LEU A 1 103 ? 5.464 54.874 23.219 1.00 38.75 103 LEU A CA 1
ATOM 726 C C . LEU A 1 103 ? 4.138 54.343 22.682 1.00 38.68 103 LEU A C 1
ATOM 727 O O . LEU A 1 103 ? 4.125 53.602 21.719 1.00 38.06 103 LEU A O 1
ATOM 732 N N . PRO A 1 104 ? 3.019 54.697 23.330 1.00 40.99 104 PRO A N 1
ATOM 733 C CA . PRO A 1 104 ? 1.738 54.193 22.867 1.00 43.29 104 PRO A CA 1
ATOM 734 C C . PRO A 1 104 ? 1.466 54.420 21.367 1.00 44.05 104 PRO A C 1
ATOM 735 O O . PRO A 1 104 ? 0.977 53.522 20.666 1.00 41.08 104 PRO A O 1
ATOM 739 N N . LYS A 1 105 ? 1.849 55.580 20.841 1.00 41.91 105 LYS A N 1
ATOM 740 C CA . LYS A 1 105 ? 1.634 55.850 19.410 1.00 44.27 105 LYS A CA 1
ATOM 741 C C . LYS A 1 105 ? 2.365 54.857 18.509 1.00 42.57 105 LYS A C 1
ATOM 742 O O . LYS A 1 105 ? 1.843 54.468 17.459 1.00 45.70 105 LYS A O 1
ATOM 748 N N . HIS A 1 106 ? 3.567 54.443 18.921 1.00 41.41 106 HIS A N 1
ATOM 749 C CA . HIS A 1 106 ? 4.321 53.447 18.184 1.00 41.43 106 HIS A CA 1
ATOM 750 C C . HIS A 1 106 ? 3.736 52.043 18.355 1.00 39.72 106 HIS A C 1
ATOM 751 O O . HIS A 1 106 ? 3.586 51.296 17.383 1.00 38.97 106 HIS A O 1
ATOM 758 N N . ILE A 1 107 ? 3.393 51.676 19.575 1.00 38.43 107 ILE A N 1
ATOM 759 C CA . ILE A 1 107 ? 2.823 50.359 19.835 1.00 38.64 107 ILE A CA 1
ATOM 760 C C . ILE A 1 107 ? 1.471 50.185 19.164 1.00 38.76 107 ILE A C 1
ATOM 761 O O . ILE A 1 107 ? 1.148 49.106 18.657 1.00 36.80 107 ILE A O 1
ATOM 766 N N . GLU A 1 108 ? 0.672 51.243 19.112 1.00 39.78 108 GLU A N 1
ATOM 767 C CA . GLU A 1 108 ? -0.612 51.174 18.418 1.00 44.23 108 GLU A CA 1
ATOM 768 C C . GLU A 1 108 ? -0.481 50.708 17.008 1.00 43.18 108 GLU A C 1
ATOM 769 O O . GLU A 1 108 ? -1.370 50.027 16.489 1.00 43.70 108 GLU A O 1
ATOM 775 N N . LEU A 1 109 ? 0.629 51.065 16.364 1.00 43.59 109 LEU A N 1
ATOM 776 C CA . LEU A 1 109 ? 0.815 50.659 14.968 1.00 44.85 109 LEU A CA 1
ATOM 777 C C . LEU A 1 109 ? 0.950 49.158 14.821 1.00 42.33 109 LEU A C 1
ATOM 778 O O . LEU A 1 109 ? 0.827 48.631 13.711 1.00 42.83 109 LEU A O 1
ATOM 783 N N . LEU A 1 110 ? 1.216 48.464 15.933 1.00 41.43 110 LEU A N 1
ATOM 784 C CA . LEU A 1 110 ? 1.349 47.021 15.904 1.00 41.14 110 LEU A CA 1
ATOM 785 C C . LEU A 1 110 ? 0.030 46.337 16.145 1.00 39.31 110 LEU A C 1
ATOM 786 O O . LEU A 1 110 ? -0.016 45.097 16.097 1.00 40.48 110 LEU A O 1
ATOM 791 N N . ARG A 1 111 ? -1.035 47.095 16.453 1.00 36.62 111 ARG A N 1
ATOM 792 C CA . ARG A 1 111 ? -2.318 46.440 16.753 1.00 35.58 111 ARG A CA 1
ATOM 793 C C . ARG A 1 111 ? -2.849 45.525 15.637 1.00 37.77 111 ARG A C 1
ATOM 794 O O . ARG A 1 111 ? -3.306 44.417 15.901 1.00 38.26 111 ARG A O 1
ATOM 802 N N . PRO A 1 112 ? -2.785 45.967 14.369 1.00 40.08 112 PRO A N 1
ATOM 803 C CA . PRO A 1 112 ? -3.225 45.046 13.326 1.00 40.09 112 PRO A CA 1
ATOM 804 C C . PRO A 1 112 ? -2.455 43.721 13.281 1.00 39.19 112 PRO A C 1
ATOM 805 O O . PRO A 1 112 ? -3.059 42.658 13.147 1.00 40.63 112 PRO A O 1
ATOM 809 N N . ALA A 1 113 ? -1.139 43.772 13.456 1.00 39.57 113 ALA A N 1
ATOM 810 C CA . ALA A 1 113 ? -0.307 42.585 13.411 1.00 39.93 113 ALA A CA 1
ATOM 811 C C . ALA A 1 113 ? -0.613 41.678 14.603 1.00 37.51 113 ALA A C 1
ATOM 812 O O . ALA A 1 113 ? -0.611 40.459 14.508 1.00 36.69 113 ALA A O 1
ATOM 814 N N . ILE A 1 114 ? -0.850 42.310 15.745 1.00 37.02 114 ILE A N 1
ATOM 815 C CA . ILE A 1 114 ? -1.225 41.565 16.929 1.00 35.07 114 ILE A CA 1
ATOM 816 C C . ILE A 1 114 ? -2.579 40.876 16.752 1.00 36.55 114 ILE A C 1
ATOM 817 O O . ILE A 1 114 ? -2.729 39.689 17.073 1.00 35.00 114 ILE A O 1
ATOM 822 N N . ARG A 1 115 ? -3.558 41.599 16.229 1.00 37.20 115 ARG A N 1
ATOM 823 C CA . ARG A 1 115 ? -4.853 41.020 15.924 1.00 39.05 115 ARG A CA 1
ATOM 824 C C . ARG A 1 115 ? -4.705 39.806 14.981 1.00 38.72 115 ARG A C 1
ATOM 825 O O . ARG A 1 115 ? -5.359 38.770 15.208 1.00 37.59 115 ARG A O 1
ATOM 833 N N . GLU A 1 116 ? -3.835 39.902 13.964 1.00 40.44 116 GLU A N 1
ATOM 834 C CA . GLU A 1 116 ? -3.634 38.772 13.055 1.00 42.00 116 GLU A CA 1
ATOM 835 C C . GLU A 1 116 ? -2.939 37.567 13.720 1.00 37.88 116 GLU A C 1
ATOM 836 O O . GLU A 1 116 ? -3.287 36.414 13.421 1.00 36.52 116 GLU A O 1
ATOM 842 N N . ILE A 1 117 ? -2.015 37.822 14.645 1.00 38.06 117 ILE A N 1
ATOM 843 C CA . ILE A 1 117 ? -1.379 36.747 15.469 1.00 37.13 117 ILE A CA 1
ATOM 844 C C . ILE A 1 117 ? -2.453 35.980 16.226 1.00 36.36 117 ILE A C 1
ATOM 845 O O . ILE A 1 117 ? -2.515 34.742 16.167 1.00 35.09 117 ILE A O 1
ATOM 850 N N . VAL A 1 118 ? -3.299 36.736 16.925 1.00 34.69 118 VAL A N 1
ATOM 851 C CA . VAL A 1 118 ? -4.403 36.159 17.658 1.00 35.69 118 VAL A CA 1
ATOM 852 C C . VAL A 1 118 ? -5.330 35.329 16.798 1.00 36.50 118 VAL A C 1
ATOM 853 O O . VAL A 1 118 ? -5.635 34.172 17.113 1.00 35.39 118 VAL A O 1
ATOM 857 N N . GLN A 1 119 ? -5.739 35.920 15.682 1.00 36.38 119 GLN A N 1
ATOM 858 C CA . GLN A 1 119 ? -6.578 35.219 14.714 1.00 39.16 119 GLN A CA 1
ATOM 859 C C . GLN A 1 119 ? -5.951 33.920 14.238 1.00 37.11 119 GLN A C 1
ATOM 860 O O . GLN A 1 119 ? -6.650 32.929 14.157 1.00 37.03 119 GLN A O 1
ATOM 866 N N . GLY A 1 120 ? -4.660 33.946 13.913 1.00 37.11 120 GLY A N 1
ATOM 867 C CA . GLY A 1 120 ? -3.969 32.787 13.381 1.00 37.24 120 GLY A CA 1
ATOM 868 C C . GLY A 1 120 ? -3.923 31.648 14.428 1.00 36.25 120 GLY A C 1
ATOM 869 O O . GLY A 1 120 ? -4.116 30.454 14.077 1.00 37.17 120 GLY A O 1
ATOM 870 N N . VAL A 1 121 ? -3.676 32.000 15.691 1.00 37.11 121 VAL A N 1
ATOM 871 C CA . VAL A 1 121 ? -3.641 30.989 16.760 1.00 35.71 121 VAL A CA 1
ATOM 872 C C . VAL A 1 121 ? -5.014 30.362 16.926 1.00 35.21 121 VAL A C 1
ATOM 873 O O . VAL A 1 121 ? -5.145 29.131 16.998 1.00 34.50 121 VAL A O 1
ATOM 877 N N . LEU A 1 122 ? -6.048 31.189 16.912 1.00 36.00 122 LEU A N 1
ATOM 878 C CA . LEU A 1 122 ? -7.417 30.661 16.998 1.00 36.07 122 LEU A CA 1
ATOM 879 C C . LEU A 1 122 ? -7.797 29.810 15.796 1.00 36.20 122 LEU A C 1
ATOM 880 O O . LEU A 1 122 ? -8.433 28.759 15.924 1.00 36.54 122 LEU A O 1
ATOM 885 N N . ASP A 1 123 ? -7.425 30.279 14.613 1.00 37.80 123 ASP A N 1
ATOM 886 C CA . ASP A 1 123 ? -7.615 29.475 13.387 1.00 38.69 123 ASP A CA 1
ATOM 887 C C . ASP A 1 123 ? -6.947 28.108 13.501 1.00 39.33 123 ASP A C 1
ATOM 888 O O . ASP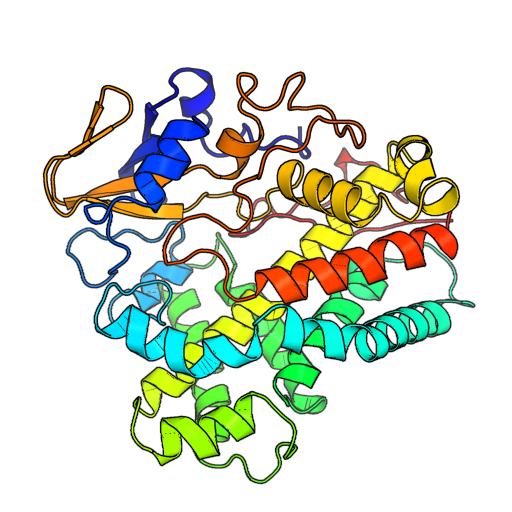 A 1 123 ? -7.557 27.097 13.126 1.00 39.99 123 ASP A O 1
ATOM 893 N N . GLY A 1 124 ? -5.749 28.052 14.076 1.00 39.58 124 GLY A N 1
ATOM 894 C CA . GLY A 1 124 ? -5.005 26.831 14.281 1.00 40.58 124 GLY A CA 1
ATOM 895 C C . GLY A 1 124 ? -5.736 25.832 15.147 1.00 41.84 124 GLY A C 1
ATOM 896 O O . GLY A 1 124 ? -5.636 24.628 14.929 1.00 44.37 124 GLY A O 1
ATOM 897 N N . LEU A 1 125 ? -6.514 26.337 16.092 1.00 40.02 125 LEU A N 1
ATOM 898 C CA . LEU A 1 125 ? -7.301 25.512 16.996 1.00 42.38 125 LEU A CA 1
ATOM 899 C C . LEU A 1 125 ? -8.725 25.216 16.549 1.00 44.04 125 LEU A C 1
ATOM 900 O O . LEU A 1 125 ? -9.431 24.482 17.215 1.00 42.68 125 LEU A O 1
ATOM 905 N N . ALA A 1 126 ? -9.162 25.782 15.437 1.00 47.24 126 ALA A N 1
ATOM 906 C CA . ALA A 1 126 ? -10.574 25.691 15.038 1.00 50.06 126 ALA A CA 1
ATOM 907 C C . ALA A 1 126 ? -11.113 24.258 14.917 1.00 50.27 126 ALA A C 1
ATOM 908 O O . ALA A 1 126 ? -12.288 24.035 15.198 1.00 54.21 126 ALA A O 1
ATOM 910 N N . GLU A 1 127 ? -10.294 23.295 14.497 1.00 43.98 127 GLU A N 1
ATOM 911 C CA . GLU A 1 127 ? -10.793 21.926 14.427 1.00 41.84 127 GLU A CA 1
ATOM 912 C C . GLU A 1 127 ? -10.180 21.009 15.502 1.00 39.59 127 GLU A C 1
ATOM 913 O O . GLU A 1 127 ? -10.264 19.793 15.382 1.00 38.55 127 GLU A O 1
ATOM 919 N N . THR A 1 128 ? -9.569 21.591 16.510 1.00 38.35 128 THR A N 1
ATOM 920 C CA . THR A 1 128 ? -8.912 20.825 17.570 1.00 37.62 128 THR A CA 1
ATOM 921 C C . THR A 1 128 ? -9.902 20.509 18.690 1.00 38.04 128 THR A C 1
ATOM 922 O O . THR A 1 128 ? -10.551 21.404 19.247 1.00 39.60 128 THR A O 1
ATOM 926 N N . ALA A 1 129 ? -9.944 19.255 19.104 1.00 35.69 129 ALA A N 1
ATOM 927 C CA . ALA A 1 129 ? -10.862 18.862 20.174 1.00 35.24 129 ALA A CA 1
ATOM 928 C C . ALA A 1 129 ? -10.407 19.379 21.527 1.00 34.91 129 ALA A C 1
ATOM 929 O O . ALA A 1 129 ? -9.226 19.260 21.891 1.00 33.93 129 ALA A O 1
ATOM 931 N N . PRO A 1 130 ? -11.362 19.880 22.339 1.00 34.89 130 PRO A N 1
ATOM 932 C CA . PRO A 1 130 ? -11.005 20.088 23.724 1.00 34.42 130 PRO A CA 1
ATOM 933 C C . PRO A 1 130 ? -10.876 18.725 24.456 1.00 35.89 130 PRO A C 1
ATOM 934 O O . PRO A 1 130 ? -11.366 17.715 23.948 1.00 37.02 130 PRO A O 1
ATOM 938 N N . PRO A 1 131 ? -10.241 18.687 25.629 1.00 35.00 131 PRO A N 1
ATOM 939 C CA . PRO A 1 131 ? -9.709 19.845 26.369 1.00 34.87 131 PRO A CA 1
ATOM 940 C C . PRO A 1 131 ? -8.385 20.332 25.824 1.00 34.80 131 PRO A C 1
ATOM 941 O O . PRO A 1 131 ? -7.618 19.554 25.262 1.00 35.86 131 PRO A O 1
ATOM 945 N N . GLN A 1 132 ? -8.147 21.645 25.917 1.00 34.82 132 GLN A N 1
ATOM 946 C CA . GLN A 1 132 ? -6.876 22.208 25.558 1.00 34.09 132 GLN A CA 1
ATOM 947 C C . GLN A 1 132 ? -6.300 22.981 26.745 1.00 34.60 132 GLN A C 1
ATOM 948 O O . GLN A 1 132 ? -7.038 23.561 27.530 1.00 35.04 132 GLN A O 1
ATOM 954 N N . ASP A 1 133 ? -4.990 22.902 26.878 1.00 36.46 133 ASP A N 1
ATOM 955 C CA . ASP A 1 133 ? -4.249 23.732 27.829 1.00 33.85 133 ASP A CA 1
ATOM 956 C C . ASP A 1 133 ? -4.122 25.109 27.226 1.00 34.26 133 ASP A C 1
ATOM 957 O O . ASP A 1 133 ? -3.300 25.361 26.330 1.00 33.77 133 ASP A O 1
ATOM 962 N N . MET A 1 134 ? -4.975 26.024 27.648 1.00 34.21 134 MET A N 1
ATOM 963 C CA . MET A 1 134 ? -5.008 27.335 27.004 1.00 34.41 134 MET A CA 1
ATOM 964 C C . MET A 1 134 ? -3.813 28.210 27.288 1.00 34.28 134 MET A C 1
ATOM 965 O O . MET A 1 134 ? -3.597 29.208 26.577 1.00 33.59 134 MET A O 1
ATOM 970 N N . LEU A 1 135 ? -2.996 27.845 28.263 1.00 34.16 135 LEU A N 1
ATOM 971 C CA . LEU A 1 135 ? -1.718 28.496 28.414 1.00 35.00 135 LEU A CA 1
ATOM 972 C C . LEU A 1 135 ? -0.827 28.172 27.237 1.00 35.32 135 LEU A C 1
ATOM 973 O O . LEU A 1 135 ? -0.408 29.069 26.476 1.00 34.35 135 LEU A O 1
ATOM 978 N N . GLU A 1 136 ? -0.586 26.876 27.023 1.00 35.47 136 GLU A N 1
ATOM 979 C CA . GLU A 1 136 ? 0.364 26.485 26.007 1.00 37.07 136 GLU A CA 1
ATOM 980 C C . GLU A 1 136 ? -0.217 26.627 24.617 1.00 35.55 136 GLU A C 1
ATOM 981 O O . GLU A 1 136 ? 0.533 26.879 23.687 1.00 37.64 136 GLU A O 1
ATOM 987 N N . ALA A 1 137 ? -1.541 26.510 24.487 1.00 33.28 137 ALA A N 1
ATOM 988 C CA . ALA A 1 137 ? -2.161 26.511 23.150 1.00 33.30 137 ALA A CA 1
ATOM 989 C C . ALA A 1 137 ? -2.621 27.886 22.678 1.00 32.91 137 ALA A C 1
ATOM 990 O O . ALA A 1 137 ? -2.870 28.030 21.504 1.00 33.34 137 ALA A O 1
ATOM 992 N N . PHE A 1 138 ? -2.722 28.859 23.579 1.00 32.06 138 PHE A N 1
ATOM 993 C CA . PHE A 1 138 ? -3.205 30.167 23.249 1.00 31.37 138 PHE A CA 1
ATOM 994 C C . PHE A 1 138 ? -2.383 31.315 23.792 1.00 31.29 138 PHE A C 1
ATOM 995 O O . PHE A 1 138 ? -1.814 32.120 23.048 1.00 32.85 138 PHE A O 1
ATOM 1003 N N . ALA A 1 139 ? -2.324 31.414 25.119 1.00 31.05 139 ALA A N 1
ATOM 1004 C CA . ALA A 1 139 ? -1.741 32.606 25.739 1.00 31.68 139 ALA A CA 1
ATOM 1005 C C . ALA A 1 139 ? -0.246 32.750 25.429 1.00 32.44 139 ALA A C 1
ATOM 1006 O O . ALA A 1 139 ? 0.207 33.814 25.047 1.00 31.54 139 ALA A O 1
ATOM 1008 N N . VAL A 1 140 ? 0.510 31.683 25.618 1.00 31.62 140 VAL A N 1
ATOM 1009 C CA . VAL A 1 140 ? 1.927 31.754 25.329 1.00 31.82 140 VAL A CA 1
ATOM 1010 C C . VAL A 1 140 ? 2.231 31.958 23.828 1.00 31.67 140 VAL A C 1
ATOM 1011 O O . VAL A 1 140 ? 3.045 32.816 23.462 1.00 32.42 140 VAL A O 1
ATOM 1015 N N . PRO A 1 141 ? 1.571 31.207 22.947 1.00 32.69 141 PRO A N 1
ATOM 1016 C CA . PRO A 1 141 ? 1.795 31.487 21.532 1.00 33.68 141 PRO A CA 1
ATOM 1017 C C . PRO A 1 141 ? 1.553 32.937 21.136 1.00 33.39 141 PRO A C 1
ATOM 1018 O O . PRO A 1 141 ? 2.332 33.510 20.369 1.00 34.32 141 PRO A O 1
ATOM 1022 N N . VAL A 1 142 ? 0.492 33.551 21.657 1.00 32.18 142 VAL A N 1
ATOM 1023 C CA . VAL A 1 142 ? 0.190 34.928 21.305 1.00 31.87 142 VAL A CA 1
ATOM 1024 C C . VAL A 1 142 ? 1.235 35.891 21.835 1.00 32.56 142 VAL A C 1
ATOM 1025 O O . VAL A 1 142 ? 1.806 36.716 21.113 1.00 32.55 142 VAL A O 1
ATOM 1029 N N . ALA A 1 143 ? 1.532 35.751 23.115 1.00 31.13 143 ALA A N 1
ATOM 1030 C CA . ALA A 1 143 ? 2.388 36.701 23.770 1.00 32.29 143 ALA A CA 1
ATOM 1031 C C . ALA A 1 143 ? 3.818 36.548 23.307 1.00 33.58 143 ALA A C 1
ATOM 1032 O O . ALA A 1 143 ? 4.521 37.556 23.138 1.00 32.84 143 ALA A O 1
ATOM 1034 N N . SER A 1 144 ? 4.274 35.304 23.148 1.00 33.55 144 SER A N 1
ATOM 1035 C CA . SER A 1 144 ? 5.648 35.077 22.760 1.00 34.24 144 SER A CA 1
ATOM 1036 C C . SER A 1 144 ? 5.870 35.495 21.303 1.00 35.23 144 SER A C 1
ATOM 1037 O O . SER A 1 144 ? 6.867 36.172 20.983 1.00 35.00 144 SER A O 1
ATOM 1040 N N . ALA A 1 145 ? 4.931 35.172 20.413 1.00 34.38 145 ALA A N 1
ATOM 1041 C CA . ALA A 1 145 ? 5.097 35.588 19.033 1.00 35.68 145 ALA A CA 1
ATOM 1042 C C . ALA A 1 145 ? 5.111 37.117 18.928 1.00 36.03 145 ALA A C 1
ATOM 1043 O O . ALA A 1 145 ? 5.892 37.685 18.167 1.00 37.23 145 ALA A O 1
ATOM 1045 N N . THR A 1 146 ? 4.249 37.802 19.690 1.00 34.14 146 THR A N 1
ATOM 1046 C CA . THR A 1 146 ? 4.190 39.237 19.641 1.00 34.29 146 THR A CA 1
ATOM 1047 C C . THR A 1 146 ? 5.547 39.863 19.984 1.00 35.99 146 THR A C 1
ATOM 1048 O O . THR A 1 146 ? 6.066 40.676 19.211 1.00 35.60 146 THR A O 1
ATOM 1052 N N . VAL A 1 147 ? 6.108 39.501 21.132 1.00 33.26 147 VAL A N 1
ATOM 1053 C CA . VAL A 1 147 ? 7.352 40.115 21.562 1.00 34.36 147 VAL A CA 1
ATOM 1054 C C . VAL A 1 147 ? 8.570 39.616 20.711 1.00 35.55 147 VAL A C 1
ATOM 1055 O O . VAL A 1 147 ? 9.491 40.374 20.455 1.00 36.02 147 VAL A O 1
ATOM 1059 N N . PHE A 1 148 ? 8.582 38.345 20.368 1.00 35.41 148 PHE A N 1
ATOM 1060 C CA . PHE A 1 148 ? 9.754 37.770 19.687 1.00 38.20 148 PHE A CA 1
ATOM 1061 C C . PHE A 1 148 ? 9.811 38.366 18.316 1.00 38.63 148 PHE A C 1
ATOM 1062 O O . PHE A 1 148 ? 10.906 38.677 17.803 1.00 38.39 148 PHE A O 1
ATOM 1070 N N . ARG A 1 149 ? 8.660 38.632 17.713 1.00 40.72 149 ARG A N 1
ATOM 1071 C CA . ARG A 1 149 ? 8.693 39.298 16.402 1.00 43.79 149 ARG A CA 1
ATOM 1072 C C . ARG A 1 149 ? 9.132 40.773 16.521 1.00 43.49 149 ARG A C 1
ATOM 1073 O O . ARG A 1 149 ? 9.925 41.284 15.665 1.00 40.32 149 ARG A O 1
ATOM 1081 N N . LEU A 1 150 ? 8.654 41.458 17.563 1.00 42.09 150 LEU A N 1
ATOM 1082 C CA . LEU A 1 150 ? 9.072 42.831 17.831 1.00 41.21 150 LEU A CA 1
ATOM 1083 C C . LEU A 1 150 ? 10.586 42.884 17.974 1.00 40.52 150 LEU A C 1
ATOM 1084 O O . LEU A 1 150 ? 11.253 43.726 17.341 1.00 41.92 150 LEU A O 1
ATOM 1089 N N . LEU A 1 151 ? 11.127 41.936 18.728 1.00 38.93 151 LEU A N 1
ATOM 1090 C CA . LEU A 1 151 ? 12.541 41.893 19.019 1.00 38.74 151 LEU A CA 1
ATOM 1091 C C . LEU A 1 151 ? 13.383 41.480 17.813 1.00 39.46 151 LEU A C 1
ATOM 1092 O O . LEU A 1 151 ? 14.474 42.019 17.655 1.00 41.17 151 LEU A O 1
ATOM 1097 N N . GLY A 1 152 ? 12.889 40.514 17.049 1.00 42.14 152 GLY A N 1
ATOM 1098 C CA . GLY A 1 152 ? 13.606 39.935 15.906 1.00 42.42 152 GLY A CA 1
ATOM 1099 C C . GLY A 1 152 ? 14.252 38.590 16.208 1.00 43.97 152 GLY A C 1
ATOM 1100 O O . GLY A 1 152 ? 15.178 38.166 15.496 1.00 46.57 152 GLY A O 1
ATOM 1101 N N . ILE A 1 153 ? 13.771 37.882 17.232 1.00 43.96 153 ILE A N 1
ATOM 1102 C CA . ILE A 1 153 ? 14.377 36.619 17.604 1.00 45.71 153 ILE A CA 1
ATOM 1103 C C . ILE A 1 153 ? 14.038 35.493 16.630 1.00 46.82 153 ILE A C 1
ATOM 1104 O O . ILE A 1 153 ? 12.852 35.208 16.446 1.00 46.79 153 ILE A O 1
ATOM 1109 N N . PRO A 1 154 ? 15.072 34.814 16.059 1.00 47.74 154 PRO A N 1
ATOM 1110 C CA . PRO A 1 154 ? 14.846 33.663 15.164 1.00 51.44 154 PRO A CA 1
ATOM 1111 C C . PRO A 1 154 ? 13.918 32.616 15.732 1.00 51.36 154 PRO A C 1
ATOM 1112 O O . PRO A 1 154 ? 14.086 32.214 16.895 1.00 50.57 154 PRO A O 1
ATOM 1116 N N . ALA A 1 155 ? 12.969 32.157 14.916 1.00 51.45 155 ALA A N 1
ATOM 1117 C CA . ALA A 1 155 ? 12.001 31.143 15.323 1.00 52.10 155 ALA A CA 1
ATOM 1118 C C . ALA A 1 155 ? 12.690 29.959 16.013 1.00 52.42 155 ALA A C 1
ATOM 1119 O O . ALA A 1 155 ? 12.235 29.502 17.052 1.00 48.53 155 ALA A O 1
ATOM 1121 N N . GLU A 1 156 ? 13.829 29.525 15.472 1.00 54.11 156 GLU A N 1
ATOM 1122 C CA . GLU A 1 156 ? 14.572 28.354 15.984 1.00 56.83 156 GLU A CA 1
ATOM 1123 C C . GLU A 1 156 ? 15.134 28.544 17.405 1.00 54.97 156 GLU A C 1
ATOM 1124 O O . GLU A 1 156 ? 15.500 27.564 18.049 1.00 52.55 156 GLU A O 1
ATOM 1130 N N . ASP A 1 157 ? 15.254 29.801 17.854 1.00 52.47 157 ASP A N 1
ATOM 1131 C CA . ASP A 1 157 ? 15.876 30.124 19.138 1.00 50.81 157 ASP A CA 1
ATOM 1132 C C . ASP A 1 157 ? 14.839 30.310 20.236 1.00 50.00 157 ASP A C 1
ATOM 1133 O O . ASP A 1 157 ? 15.190 30.420 21.432 1.00 46.56 157 ASP A O 1
ATOM 1138 N N . ARG A 1 158 ? 13.566 30.326 19.866 1.00 46.80 158 ARG A N 1
ATOM 1139 C CA . ARG A 1 158 ? 12.534 30.758 20.832 1.00 46.93 158 ARG A CA 1
ATOM 1140 C C . ARG A 1 158 ? 12.299 29.755 21.969 1.00 47.82 158 ARG A C 1
ATOM 1141 O O . ARG A 1 158 ? 12.085 30.157 23.148 1.00 44.12 158 ARG A O 1
ATOM 1149 N N . ALA A 1 159 ? 12.381 28.457 21.654 1.00 49.08 159 ALA A N 1
ATOM 1150 C CA . ALA A 1 159 ? 12.227 27.418 22.694 1.00 49.28 159 ALA A CA 1
ATOM 1151 C C . ALA A 1 159 ? 13.248 27.562 23.830 1.00 51.33 159 ALA A C 1
ATOM 1152 O O . ALA A 1 159 ? 12.887 27.450 25.012 1.00 51.53 159 ALA A O 1
ATOM 1154 N N . LEU A 1 160 ? 14.519 27.780 23.468 1.00 50.46 160 LEU A N 1
ATOM 1155 C CA . LEU A 1 160 ? 15.606 27.957 24.438 1.00 50.94 160 LEU A CA 1
ATOM 1156 C C . LEU A 1 160 ? 15.285 29.115 25.369 1.00 49.20 160 LEU A C 1
ATOM 1157 O O . LEU A 1 160 ? 15.342 28.983 26.610 1.00 46.91 160 LEU A O 1
ATOM 1162 N N . LEU A 1 161 ? 14.961 30.254 24.756 1.00 46.91 161 LEU A N 1
ATOM 1163 C CA . LEU A 1 161 ? 14.684 31.463 25.543 1.00 46.87 161 LEU A CA 1
ATOM 1164 C C . LEU A 1 161 ? 13.551 31.199 26.529 1.00 43.57 161 LEU A C 1
ATOM 1165 O O . LEU A 1 161 ? 13.610 31.566 27.711 1.00 42.56 161 LEU A O 1
ATOM 1170 N N . THR A 1 162 ? 12.525 30.523 26.047 1.00 44.86 162 THR A N 1
ATOM 1171 C CA . THR A 1 162 ? 11.370 30.130 26.883 1.00 45.87 162 THR A CA 1
ATOM 1172 C C . THR A 1 162 ? 11.787 29.316 28.126 1.00 45.75 162 THR A C 1
ATOM 1173 O O . THR A 1 162 ? 11.326 29.553 29.294 1.00 42.88 162 THR A O 1
ATOM 1177 N N . ARG A 1 163 ? 12.705 28.380 27.909 1.00 46.00 163 ARG A N 1
ATOM 1178 C CA . ARG A 1 163 ? 13.228 27.594 29.021 1.00 44.89 163 ARG A CA 1
ATOM 1179 C C . ARG A 1 163 ? 14.042 28.464 30.003 1.00 44.91 163 ARG A C 1
ATOM 1180 O O . ARG A 1 163 ? 13.908 28.333 31.224 1.00 42.91 163 ARG A O 1
ATOM 1188 N N . CYS A 1 164 ? 14.821 29.402 29.449 1.00 43.69 164 CYS A N 1
ATOM 1189 C CA . CYS A 1 164 ? 15.618 30.328 30.262 1.00 42.20 164 CYS A CA 1
ATOM 1190 C C . CYS A 1 164 ? 14.760 31.267 31.086 1.00 39.78 164 CYS A C 1
ATOM 1191 O O . CYS A 1 164 ? 15.043 31.507 32.283 1.00 41.40 164 CYS A O 1
ATOM 1194 N N . VAL A 1 165 ? 13.710 31.799 30.466 1.00 37.65 165 VAL A N 1
ATOM 1195 C CA . VAL A 1 165 ? 12.805 32.698 31.194 1.00 37.25 165 VAL A CA 1
ATOM 1196 C C . VAL A 1 165 ? 12.187 31.985 32.383 1.00 38.41 165 VAL A C 1
ATOM 1197 O O . VAL A 1 165 ? 12.105 32.549 33.492 1.00 38.46 165 VAL A O 1
ATOM 1201 N N . LYS A 1 166 ? 11.753 30.756 32.184 1.00 39.04 166 LYS A N 1
ATOM 1202 C CA . LYS A 1 166 ? 11.186 30.000 33.325 1.00 42.66 166 LYS A CA 1
ATOM 1203 C C . LYS A 1 166 ? 12.158 29.892 34.504 1.00 42.66 166 LYS A C 1
ATOM 1204 O O . LYS A 1 166 ? 11.773 29.970 35.714 1.00 39.42 166 LYS A O 1
ATOM 1210 N N . GLY A 1 167 ? 13.418 29.657 34.166 1.00 41.96 167 GLY A N 1
ATOM 1211 C CA . GLY A 1 167 ? 14.479 29.607 35.163 1.00 40.00 167 GLY A CA 1
ATOM 1212 C C . GLY A 1 167 ? 14.654 30.949 35.862 1.00 39.71 167 GLY A C 1
ATOM 1213 O O . GLY A 1 167 ? 14.879 30.992 37.065 1.00 40.64 167 GLY A O 1
ATOM 1214 N N . VAL A 1 168 ? 14.624 32.037 35.111 1.00 38.67 168 VAL A N 1
ATOM 1215 C CA . VAL A 1 168 ? 14.832 33.393 35.663 1.00 39.01 168 VAL A CA 1
ATOM 1216 C C . VAL A 1 168 ? 13.728 33.770 36.678 1.00 38.40 168 VAL A C 1
ATOM 1217 O O . VAL A 1 168 ? 13.972 34.419 37.708 1.00 37.87 168 VAL A O 1
ATOM 1221 N N . VAL A 1 169 ? 12.507 33.372 36.348 1.00 36.95 169 VAL A N 1
ATOM 1222 C CA . VAL A 1 169 ? 11.325 33.752 37.107 1.00 37.80 169 VAL A CA 1
ATOM 1223 C C . VAL A 1 169 ? 11.010 32.749 38.228 1.00 38.65 169 VAL A C 1
ATOM 1224 O O . VAL A 1 169 ? 10.135 32.991 39.035 1.00 38.11 169 VAL A O 1
ATOM 1228 N N . SER A 1 170 ? 11.735 31.643 38.304 1.00 38.64 170 SER A N 1
ATOM 1229 C CA . SER A 1 170 ? 11.526 30.691 39.400 1.00 39.13 170 SER A CA 1
ATOM 1230 C C . SER A 1 170 ? 11.750 31.343 40.769 1.00 39.81 170 SER A C 1
ATOM 1231 O O . SER A 1 170 ? 12.734 32.055 40.946 1.00 40.47 170 SER A O 1
ATOM 1234 N N . ALA A 1 171 ? 10.851 31.088 41.735 1.00 39.83 171 ALA A N 1
ATOM 1235 C CA . ALA A 1 171 ? 11.044 31.557 43.094 1.00 39.87 171 ALA A CA 1
ATOM 1236 C C . ALA A 1 171 ? 11.641 30.436 43.937 1.00 42.89 171 ALA A C 1
ATOM 1237 O O . ALA A 1 171 ? 11.878 30.641 45.121 1.00 44.95 171 ALA A O 1
ATOM 1239 N N . VAL A 1 172 ? 11.882 29.273 43.336 1.00 42.51 172 VAL A N 1
ATOM 1240 C CA . VAL A 1 172 ? 12.484 28.137 44.063 1.00 46.64 172 VAL A CA 1
ATOM 1241 C C . VAL A 1 172 ? 13.920 27.797 43.642 1.00 47.88 172 VAL A C 1
ATOM 1242 O O . VAL A 1 172 ? 14.636 27.147 44.396 1.00 51.77 172 VAL A O 1
ATOM 1246 N N . GLY A 1 173 ? 14.351 28.229 42.463 1.00 47.43 173 GLY A N 1
ATOM 1247 C CA . GLY A 1 173 ? 15.741 28.034 42.043 1.00 49.64 173 GLY A CA 1
ATOM 1248 C C . GLY A 1 173 ? 16.716 28.756 42.973 1.00 50.19 173 GLY A C 1
ATOM 1249 O O . GLY A 1 173 ? 16.453 29.875 43.427 1.00 50.45 173 GLY A O 1
ATOM 1250 N N . SER A 1 174 ? 17.834 28.110 43.278 1.00 50.40 174 SER A N 1
ATOM 1251 C CA . SER A 1 174 ? 18.857 28.703 44.130 1.00 47.74 174 SER A CA 1
ATOM 1252 C C . SER A 1 174 ? 19.602 29.855 43.443 1.00 46.38 174 SER A C 1
ATOM 1253 O O . SER A 1 174 ? 19.514 30.061 42.216 1.00 45.23 174 SER A O 1
ATOM 1256 N N . GLU A 1 175 ? 20.366 30.596 44.232 1.00 45.48 175 GLU A N 1
ATOM 1257 C CA . GLU A 1 175 ? 21.163 31.693 43.691 1.00 47.02 175 GLU A CA 1
ATOM 1258 C C . GLU A 1 175 ? 22.179 31.160 42.646 1.00 47.10 175 GLU A C 1
ATOM 1259 O O . GLU A 1 175 ? 22.379 31.787 41.606 1.00 45.08 175 GLU A O 1
ATOM 1265 N N . ASP A 1 176 ? 22.795 30.004 42.918 1.00 47.08 176 ASP A N 1
ATOM 1266 C CA . ASP A 1 176 ? 23.765 29.419 41.973 1.00 49.31 176 ASP A CA 1
ATOM 1267 C C . ASP A 1 176 ? 23.091 28.949 40.681 1.00 46.84 176 ASP A C 1
ATOM 1268 O O . ASP A 1 176 ? 23.661 29.119 39.591 1.00 48.03 176 ASP A O 1
ATOM 1273 N N . GLU A 1 177 ? 21.908 28.342 40.807 1.00 46.00 177 GLU A N 1
ATOM 1274 C CA . GLU A 1 177 ? 21.121 27.901 39.642 1.00 46.64 177 GLU A CA 1
ATOM 1275 C C . GLU A 1 177 ? 20.713 29.111 38.782 1.00 46.33 177 GLU A C 1
ATOM 1276 O O . GLU A 1 177 ? 20.768 29.065 37.534 1.00 46.76 177 GLU A O 1
ATOM 1282 N N . GLY A 1 178 ? 20.289 30.180 39.449 1.00 44.19 178 GLY A N 1
ATOM 1283 C CA . GLY A 1 178 ? 19.998 31.436 38.782 1.00 43.60 178 GLY A CA 1
ATOM 1284 C C . GLY A 1 178 ? 21.180 32.023 38.030 1.00 43.22 178 GLY A C 1
ATOM 1285 O O . GLY A 1 178 ? 21.043 32.461 36.882 1.00 43.16 178 GLY A O 1
ATOM 1286 N N . ALA A 1 179 ? 22.339 32.048 38.677 1.00 43.60 179 ALA A N 1
ATOM 1287 C CA . ALA A 1 179 ? 23.553 32.523 38.020 1.00 44.39 179 ALA A CA 1
ATOM 1288 C C . ALA A 1 179 ? 23.770 31.758 36.700 1.00 45.05 179 ALA A C 1
ATOM 1289 O O . ALA A 1 179 ? 24.102 32.355 35.673 1.00 44.05 179 ALA A O 1
ATOM 1291 N N . GLU A 1 180 ? 23.550 30.453 36.716 1.00 45.34 180 GLU A N 1
ATOM 1292 C CA . GLU A 1 180 ? 23.784 29.630 35.515 1.00 48.73 180 GLU A CA 1
ATOM 1293 C C . GLU A 1 180 ? 22.796 29.948 34.377 1.00 45.16 180 GLU A C 1
ATOM 1294 O O . GLU A 1 180 ? 23.207 30.044 33.206 1.00 46.98 180 GLU A O 1
ATOM 1300 N N . VAL A 1 181 ? 21.509 30.119 34.699 1.00 43.20 181 VAL A N 1
ATOM 1301 C CA . VAL A 1 181 ? 20.508 30.439 33.660 1.00 43.49 181 VAL A CA 1
ATOM 1302 C C . VAL A 1 181 ? 20.828 31.815 33.039 1.00 41.91 181 VAL A C 1
ATOM 1303 O O . VAL A 1 181 ? 20.778 32.010 31.804 1.00 41.73 181 VAL A O 1
ATOM 1307 N N . PHE A 1 182 ? 21.131 32.791 33.890 1.00 41.97 182 PHE A N 1
ATOM 1308 C CA . PHE A 1 182 ? 21.544 34.119 33.405 1.00 42.36 182 PHE A CA 1
ATOM 1309 C C . PHE A 1 182 ? 22.809 34.076 32.509 1.00 42.83 182 PHE A C 1
ATOM 1310 O O . PHE A 1 182 ? 22.920 34.813 31.495 1.00 45.40 182 PHE A O 1
ATOM 1318 N N . ARG A 1 183 ? 23.763 33.203 32.844 1.00 45.25 183 ARG A N 1
ATOM 1319 C CA . ARG A 1 183 ? 24.943 33.023 31.968 1.00 46.72 183 ARG A CA 1
ATOM 1320 C C . ARG A 1 183 ? 24.533 32.521 30.582 1.00 45.69 183 ARG A C 1
ATOM 1321 O O . ARG A 1 183 ? 25.013 33.036 29.592 1.00 47.19 183 ARG A O 1
ATOM 1329 N N . THR A 1 184 ? 23.653 31.524 30.542 1.00 44.33 184 THR A N 1
ATOM 1330 C CA . THR A 1 184 ? 23.210 30.905 29.305 1.00 44.84 184 THR A CA 1
ATOM 1331 C C . THR A 1 184 ? 22.478 31.921 28.477 1.00 44.63 184 THR A C 1
ATOM 1332 O O . THR A 1 184 ? 22.699 32.058 27.268 1.00 44.34 184 THR A O 1
ATOM 1336 N N . LEU A 1 185 ? 21.614 32.665 29.139 1.00 43.12 185 LEU A N 1
ATOM 1337 C CA . LEU A 1 185 ? 20.810 33.656 28.439 1.00 44.90 185 LEU A CA 1
ATOM 1338 C C . LEU A 1 185 ? 21.727 34.775 27.906 1.00 45.01 185 LEU A C 1
ATOM 1339 O O . LEU A 1 185 ? 21.667 35.141 26.716 1.00 45.89 185 LEU A O 1
ATOM 1344 N N . GLY A 1 186 ? 22.628 35.250 28.762 1.00 43.35 186 GLY A N 1
ATOM 1345 C CA . GLY A 1 186 ? 23.598 36.297 28.395 1.00 45.91 186 GLY A CA 1
ATOM 1346 C C . GLY A 1 186 ? 24.537 35.930 27.253 1.00 46.80 186 GLY A C 1
ATOM 1347 O O . GLY A 1 186 ? 24.881 36.778 26.397 1.00 50.20 186 GLY A O 1
ATOM 1348 N N . GLU A 1 187 ? 24.958 34.674 27.206 1.00 46.44 187 GLU A N 1
ATOM 1349 C CA . GLU A 1 187 ? 25.817 34.208 26.094 1.00 48.61 187 GLU A CA 1
ATOM 1350 C C . GLU A 1 187 ? 25.047 34.194 24.775 1.00 46.74 187 GLU A C 1
ATOM 1351 O O . GLU A 1 187 ? 25.596 34.508 23.689 1.00 45.61 187 GLU A O 1
ATOM 1357 N N . TYR A 1 188 ? 23.792 33.785 24.844 1.00 44.05 188 TYR A N 1
ATOM 1358 C CA . TYR A 1 188 ? 22.973 33.772 23.642 1.00 46.06 188 TYR A CA 1
ATOM 1359 C C . TYR A 1 188 ? 22.768 35.187 23.110 1.00 44.21 188 TYR A C 1
ATOM 1360 O O . TYR A 1 188 ? 22.930 35.448 21.900 1.00 46.68 188 TYR A O 1
ATOM 1369 N N . ILE A 1 189 ? 22.370 36.100 24.003 1.00 43.21 189 ILE A N 1
ATOM 1370 C CA . ILE A 1 189 ? 22.078 37.468 23.572 1.00 43.03 189 ILE A CA 1
ATOM 1371 C C . ILE A 1 189 ? 23.342 38.143 23.015 1.00 45.01 189 ILE A C 1
ATOM 1372 O O . ILE A 1 189 ? 23.312 38.742 21.912 1.00 44.39 189 ILE A O 1
ATOM 1377 N N . GLY A 1 190 ? 24.453 37.956 23.726 1.00 44.06 190 GLY A N 1
ATOM 1378 C CA . GLY A 1 190 ? 25.783 38.430 23.298 1.00 45.67 190 GLY A CA 1
ATOM 1379 C C . GLY A 1 190 ? 26.129 38.095 21.845 1.00 46.42 190 GLY A C 1
ATOM 1380 O O . GLY A 1 190 ? 26.712 38.922 21.130 1.00 47.45 190 GLY A O 1
ATOM 1381 N N . GLY A 1 191 ? 25.779 36.893 21.397 1.00 47.94 191 GLY A N 1
ATOM 1382 C CA . GLY A 1 191 ? 26.031 36.488 20.005 1.00 49.42 191 GLY A CA 1
ATOM 1383 C C . GLY A 1 191 ? 25.287 37.360 19.019 1.00 50.50 191 GLY A C 1
ATOM 1384 O O . GLY A 1 191 ? 25.762 37.611 17.922 1.00 52.74 191 GLY A O 1
ATOM 1385 N N . LEU A 1 192 ? 24.108 37.821 19.408 1.00 48.62 192 LEU A N 1
ATOM 1386 C CA . LEU A 1 192 ? 23.303 38.705 18.558 1.00 49.48 192 LEU A CA 1
ATOM 1387 C C . LE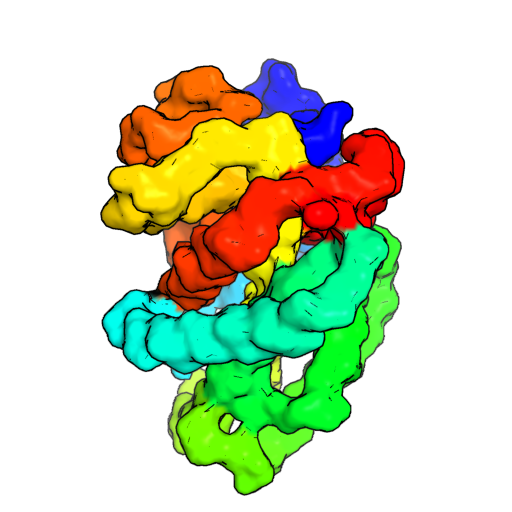U A 1 192 ? 23.856 40.136 18.466 1.00 48.79 192 LEU A C 1
ATOM 1388 O O . LEU A 1 192 ? 23.739 40.793 17.437 1.00 49.09 192 LEU A O 1
ATOM 1393 N N . VAL A 1 193 ? 24.388 40.611 19.587 1.00 48.03 193 VAL A N 1
ATOM 1394 C CA . VAL A 1 193 ? 24.961 41.928 19.680 1.00 48.43 193 VAL A CA 1
ATOM 1395 C C . VAL A 1 193 ? 26.240 41.955 18.837 1.00 51.23 193 VAL A C 1
ATOM 1396 O O . VAL A 1 193 ? 26.462 42.908 18.090 1.00 52.12 193 VAL A O 1
ATOM 1400 N N . GLN A 1 194 ? 27.033 40.890 18.931 1.00 51.85 194 GLN A N 1
ATOM 1401 C CA . GLN A 1 194 ? 28.264 40.735 18.105 1.00 53.18 194 GLN A CA 1
ATOM 1402 C C . GLN A 1 194 ? 27.974 40.662 16.637 1.00 55.35 194 GLN A C 1
ATOM 1403 O O . GLN A 1 194 ? 28.736 41.201 15.821 1.00 54.72 194 GLN A O 1
ATOM 1409 N N . ASP A 1 195 ? 26.919 39.941 16.281 1.00 53.82 195 ASP A N 1
ATOM 1410 C CA . ASP A 1 195 ? 26.577 39.774 14.878 1.00 59.17 195 ASP A CA 1
ATOM 1411 C C . ASP A 1 195 ? 25.063 39.759 14.648 1.00 57.59 195 ASP A C 1
ATOM 1412 O O . ASP A 1 195 ? 24.427 38.708 14.701 1.00 54.89 195 ASP A O 1
ATOM 1417 N N . PRO A 1 196 ? 24.493 40.942 14.387 1.00 57.83 196 PRO A N 1
ATOM 1418 C CA . PRO A 1 196 ? 23.056 41.101 14.174 1.00 57.38 196 PRO A CA 1
ATOM 1419 C C . PRO A 1 196 ? 22.623 41.071 12.710 1.00 60.00 196 PRO A C 1
ATOM 1420 O O . PRO A 1 196 ? 21.504 41.497 12.395 1.00 57.40 196 PRO A O 1
ATOM 1424 N N . SER A 1 197 ? 23.502 40.587 11.829 1.00 62.14 197 SER A N 1
ATOM 1425 C CA . SER A 1 197 ? 23.286 40.680 10.379 1.00 64.60 197 SER A CA 1
ATOM 1426 C C . SER A 1 197 ? 22.171 39.752 9.872 1.00 66.32 197 SER A C 1
ATOM 1427 O O . SER A 1 197 ? 21.570 40.014 8.828 1.00 69.32 197 SER A O 1
ATOM 1430 N N . GLU A 1 198 ? 21.892 38.671 10.596 1.00 65.55 198 GLU A N 1
ATOM 1431 C CA . GLU A 1 198 ? 20.806 37.767 10.194 1.00 67.32 198 GLU A CA 1
ATOM 1432 C C . GLU A 1 198 ? 19.439 38.215 10.744 1.00 62.62 198 GLU A C 1
ATOM 1433 O O . GLU A 1 198 ? 18.406 37.758 10.278 1.00 61.44 198 GLU A O 1
ATOM 1439 N N . LEU A 1 199 ? 19.437 39.170 11.671 1.00 59.23 199 LEU A N 1
ATOM 1440 C CA . LEU A 1 199 ? 18.180 39.690 12.235 1.00 56.84 199 LEU A CA 1
ATOM 1441 C C . LEU A 1 199 ? 17.519 40.609 11.211 1.00 53.90 199 LEU A C 1
ATOM 1442 O O . LEU A 1 199 ? 18.217 41.173 10.352 1.00 51.74 199 LEU A O 1
ATOM 1447 N N . PRO A 1 200 ? 16.189 40.742 11.268 1.00 50.81 200 PRO A N 1
ATOM 1448 C CA . PRO A 1 200 ? 15.430 41.597 10.372 1.00 52.59 200 PRO A CA 1
ATOM 1449 C C . PRO A 1 200 ? 15.784 43.051 10.533 1.00 54.68 200 PRO A C 1
ATOM 1450 O O . PRO A 1 200 ? 16.096 43.495 11.660 1.00 50.29 200 PRO A O 1
ATOM 1454 N N . GLU A 1 201 ? 15.760 43.811 9.435 1.00 54.55 201 GLU A N 1
ATOM 1455 C CA . GLU A 1 201 ? 16.030 45.233 9.584 1.00 58.53 201 GLU A CA 1
ATOM 1456 C C . GLU A 1 201 ? 14.998 45.904 10.514 1.00 54.87 201 GLU A C 1
ATOM 1457 O O . GLU A 1 201 ? 15.355 46.758 11.308 1.00 53.24 201 GLU A O 1
ATOM 1463 N N . ASP A 1 202 ? 13.733 45.517 10.367 1.00 52.62 202 ASP A N 1
ATOM 1464 C CA . ASP A 1 202 ? 12.658 46.044 11.168 1.00 54.27 202 ASP A CA 1
ATOM 1465 C C . ASP A 1 202 ? 12.593 45.167 12.424 1.00 50.84 202 ASP A C 1
ATOM 1466 O O . ASP A 1 202 ? 11.736 44.295 12.536 1.00 52.34 202 ASP A O 1
ATOM 1471 N N . SER A 1 203 ? 13.545 45.349 13.326 1.00 47.42 203 SER A N 1
ATOM 1472 C CA . SER A 1 203 ? 13.490 44.638 14.592 1.00 45.44 203 SER A CA 1
ATOM 1473 C C . SER A 1 203 ? 14.084 45.500 15.687 1.00 44.03 203 SER A C 1
ATOM 1474 O O . SER A 1 203 ? 15.021 46.270 15.459 1.00 43.76 203 SER A O 1
ATOM 1477 N N . LEU A 1 204 ? 13.530 45.399 16.898 1.00 40.79 204 LEU A N 1
ATOM 1478 C CA . LEU A 1 204 ? 14.030 46.217 17.970 1.00 40.05 204 LEU A CA 1
ATOM 1479 C C . LEU A 1 204 ? 15.483 45.910 18.269 1.00 39.59 204 LEU A C 1
ATOM 1480 O O . LEU A 1 204 ? 16.276 46.825 18.523 1.00 41.06 204 LEU A O 1
ATOM 1485 N N . ILE A 1 205 ? 15.874 44.657 18.196 1.00 40.74 205 ILE A N 1
ATOM 1486 C CA . ILE A 1 205 ? 17.238 44.306 18.553 1.00 40.84 205 ILE A CA 1
ATOM 1487 C C . ILE A 1 205 ? 18.197 44.856 17.490 1.00 41.40 205 ILE A C 1
ATOM 1488 O O . ILE A 1 205 ? 19.155 45.529 17.844 1.00 41.06 205 ILE A O 1
ATOM 1493 N N . ARG A 1 206 ? 17.880 44.690 16.203 1.00 42.71 206 ARG A N 1
ATOM 1494 C CA . ARG A 1 206 ? 18.766 45.278 15.210 1.00 44.77 206 ARG A CA 1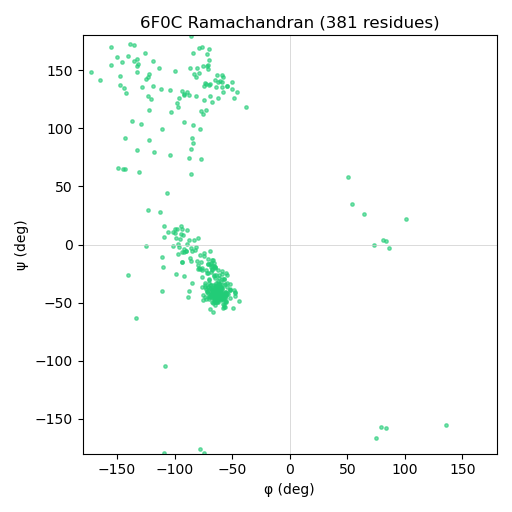
ATOM 1495 C C . ARG A 1 206 ? 18.836 46.810 15.311 1.00 45.80 206 ARG A C 1
ATOM 1496 O O . ARG A 1 206 ? 19.922 47.393 15.181 1.00 48.86 206 ARG A O 1
ATOM 1504 N N . ARG A 1 207 ? 17.714 47.479 15.589 1.00 45.92 207 ARG A N 1
ATOM 1505 C CA . ARG A 1 207 ? 17.749 48.925 15.747 1.00 45.75 207 ARG A CA 1
ATOM 1506 C C . ARG A 1 207 ? 18.610 49.318 16.947 1.00 44.52 207 ARG A C 1
ATOM 1507 O O . ARG A 1 207 ? 19.290 50.331 16.918 1.00 45.00 207 ARG A O 1
ATOM 1515 N N . LEU A 1 208 ? 18.564 48.532 18.024 1.00 42.29 208 LEU A N 1
ATOM 1516 C CA . LEU A 1 208 ? 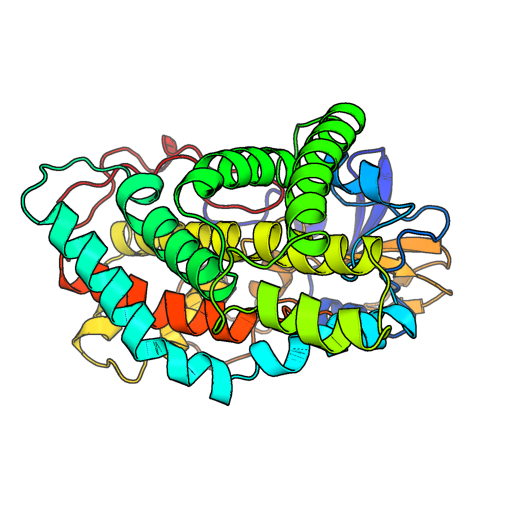19.323 48.874 19.202 1.00 41.30 208 LEU A CA 1
ATOM 1517 C C . LEU A 1 208 ? 20.811 48.709 18.955 1.00 43.88 208 LEU A C 1
ATOM 1518 O O . LEU A 1 208 ? 21.630 49.575 19.330 1.00 44.58 208 LEU A O 1
ATOM 1523 N N . VAL A 1 209 ? 21.148 47.593 18.332 1.00 44.01 209 VAL A N 1
ATOM 1524 C CA . VAL A 1 209 ? 22.530 47.212 18.119 1.00 45.15 209 VAL A CA 1
ATOM 1525 C C . VAL A 1 209 ? 23.178 48.137 17.053 1.00 44.97 209 VAL A C 1
ATOM 1526 O O . VAL A 1 209 ? 24.313 48.533 17.196 1.00 46.65 209 VAL A O 1
ATOM 1530 N N . THR A 1 210 ? 22.419 48.525 16.038 1.00 47.70 210 THR A N 1
ATOM 1531 C CA . THR A 1 210 ? 22.968 49.360 14.925 1.00 47.80 210 THR A CA 1
ATOM 1532 C C . THR A 1 210 ? 22.728 50.875 15.206 1.00 49.33 210 THR A C 1
ATOM 1533 O O . THR A 1 210 ? 23.252 51.758 14.506 1.00 51.25 210 THR A O 1
ATOM 1537 N N . GLY A 1 211 ? 21.987 51.173 16.274 1.00 45.77 211 GLY A N 1
ATOM 1538 C CA . GLY A 1 211 ? 21.719 52.543 16.696 1.00 45.37 211 GLY A CA 1
ATOM 1539 C C . GLY A 1 211 ? 22.476 52.885 17.977 1.00 44.90 211 GLY A C 1
ATOM 1540 O O . GLY A 1 211 ? 23.685 53.055 17.942 1.00 44.49 211 GLY A O 1
ATOM 1541 N N . PRO A 1 212 ? 21.779 52.940 19.131 1.00 43.82 212 PRO A N 1
ATOM 1542 C CA . PRO A 1 212 ? 22.494 53.379 20.339 1.00 43.62 212 PRO A CA 1
ATOM 1543 C C . PRO A 1 212 ? 23.804 52.658 20.646 1.00 43.58 212 PRO A C 1
ATOM 1544 O O . PRO A 1 212 ? 24.778 53.288 21.129 1.00 45.84 212 PRO A O 1
ATOM 1548 N N . TYR A 1 213 ? 23.838 51.357 20.406 1.00 43.51 213 TYR A N 1
ATOM 1549 C CA . TYR A 1 213 ? 25.034 50.592 20.701 1.00 42.74 213 TYR A CA 1
ATOM 1550 C C . TYR A 1 213 ? 26.164 50.957 19.712 1.00 44.25 213 TYR A C 1
ATOM 1551 O O . TYR A 1 213 ? 27.265 51.161 20.157 1.00 43.76 213 TYR A O 1
ATOM 1560 N N . GLN A 1 214 ? 25.843 51.064 18.422 1.00 45.58 214 GLN A N 1
ATOM 1561 C CA . GLN A 1 214 ? 26.824 51.542 17.405 1.00 48.61 214 GLN A CA 1
ATOM 1562 C C . GLN A 1 214 ? 27.319 52.965 17.737 1.00 50.83 214 GLN A C 1
ATOM 1563 O O . GLN A 1 214 ? 28.511 53.300 17.536 1.00 51.99 214 GLN A O 1
ATOM 1569 N N . GLU A 1 215 ? 26.413 53.802 18.237 1.00 49.89 215 GLU A N 1
ATOM 1570 C CA . GLU A 1 215 ? 26.733 55.176 18.624 1.00 51.96 215 GLU A CA 1
ATOM 1571 C C . GLU A 1 215 ? 27.412 55.274 19.987 1.00 50.31 215 GLU A C 1
ATOM 1572 O O . GLU A 1 215 ? 27.634 56.383 20.489 1.00 51.72 215 GLU A O 1
ATOM 1578 N N . LYS A 1 216 ? 27.724 54.124 20.595 1.00 50.13 216 LYS A N 1
ATOM 1579 C CA . LYS A 1 216 ? 28.442 54.046 21.872 1.00 49.69 216 LYS A CA 1
ATOM 1580 C C . LYS A 1 216 ? 27.691 54.636 23.094 1.00 48.55 216 LYS A C 1
ATOM 1581 O O . LYS A 1 216 ? 28.295 55.047 24.077 1.00 46.72 216 LYS A O 1
ATOM 1587 N N . GLN A 1 217 ? 26.368 54.645 23.042 1.00 46.77 217 GLN A N 1
ATOM 1588 C CA . GLN A 1 217 ? 25.564 55.216 24.123 1.00 47.09 217 GLN A CA 1
ATOM 1589 C C . GLN A 1 217 ? 25.465 54.258 25.327 1.00 45.68 217 GLN A C 1
ATOM 1590 O O . GLN A 1 217 ? 25.149 54.653 26.447 1.00 45.27 217 GLN A O 1
ATOM 1596 N N . LEU A 1 218 ? 25.708 52.979 25.067 1.00 44.61 218 LEU A N 1
ATOM 1597 C CA . LEU A 1 218 ? 25.794 51.981 26.127 1.00 43.61 218 LEU A CA 1
ATOM 1598 C C . LEU A 1 218 ? 26.759 50.902 25.651 1.00 44.93 218 LEU A C 1
ATOM 1599 O O . LEU A 1 218 ? 27.057 50.784 24.439 1.00 44.07 218 LEU A O 1
ATOM 1604 N N . THR A 1 219 ? 27.253 50.136 26.604 1.00 43.91 219 THR A N 1
ATOM 1605 C CA . THR A 1 219 ? 28.244 49.095 26.347 1.00 46.06 219 THR A CA 1
ATOM 1606 C C . THR A 1 219 ? 27.626 47.823 25.759 1.00 45.15 219 THR A C 1
ATOM 1607 O O . THR A 1 219 ? 26.402 47.634 25.720 1.00 43.82 219 THR A O 1
ATOM 1611 N N . PHE A 1 220 ? 28.504 46.948 25.296 1.00 46.23 220 PHE A N 1
ATOM 1612 C CA . PHE A 1 220 ? 28.146 45.590 24.917 1.00 45.34 220 PHE A CA 1
ATOM 1613 C C . PHE A 1 220 ? 27.306 44.853 25.990 1.00 46.54 220 PHE A C 1
ATOM 1614 O O . PHE A 1 220 ? 26.217 44.350 25.701 1.00 46.33 220 PHE A O 1
ATOM 1622 N N . HIS A 1 221 ? 27.800 44.783 27.215 1.00 44.89 221 HIS A N 1
ATOM 1623 C CA . HIS A 1 221 ? 27.087 44.073 28.290 1.00 47.13 221 HIS A CA 1
ATOM 1624 C C . HIS A 1 221 ? 25.815 44.769 28.765 1.00 45.35 221 HIS A C 1
ATOM 1625 O O . HIS A 1 221 ? 24.867 44.126 29.252 1.00 43.69 221 HIS A O 1
ATOM 1632 N N . GLU A 1 222 ? 25.789 46.092 28.667 1.00 43.85 222 GLU A N 1
ATOM 1633 C CA . GLU A 1 222 ? 24.572 46.834 28.951 1.00 41.57 222 GLU A CA 1
ATOM 1634 C C . GLU A 1 222 ? 23.517 46.540 27.885 1.00 40.84 222 GLU A C 1
ATOM 1635 O O . GLU A 1 222 ? 22.326 46.428 28.195 1.00 39.48 222 GLU A O 1
ATOM 1641 N N . THR A 1 223 ? 23.953 46.411 26.650 1.00 39.47 223 THR A N 1
ATOM 1642 C CA . THR A 1 223 ? 23.068 46.063 25.530 1.00 40.84 223 THR A CA 1
ATOM 1643 C C . THR A 1 223 ? 22.430 44.698 25.780 1.00 40.98 223 THR A C 1
ATOM 1644 O O . THR A 1 223 ? 21.212 44.529 25.630 1.00 37.53 223 THR A O 1
ATOM 1648 N N . ILE A 1 224 ? 23.253 43.750 26.234 1.00 43.12 224 ILE A N 1
ATOM 1649 C CA . ILE A 1 224 ? 22.752 42.414 26.625 1.00 42.78 224 ILE A CA 1
ATOM 1650 C C . ILE A 1 224 ? 21.668 42.548 27.668 1.00 40.34 224 ILE A C 1
ATOM 1651 O O . ILE A 1 224 ? 20.616 41.932 27.524 1.00 40.97 224 ILE A O 1
ATOM 1656 N N . GLY A 1 225 ? 21.954 43.327 28.713 1.00 39.63 225 GLY A N 1
ATOM 1657 C CA . GLY A 1 225 ? 21.035 43.640 29.807 1.00 38.14 225 GLY A CA 1
ATOM 1658 C C . GLY A 1 225 ? 19.686 44.161 29.372 1.00 37.58 225 GLY A C 1
ATOM 1659 O O . GLY A 1 225 ? 18.655 43.727 29.871 1.00 35.58 225 GLY A O 1
ATOM 1660 N N . VAL A 1 226 ? 19.691 45.110 28.430 1.00 38.16 226 VAL A N 1
ATOM 1661 C CA . VAL A 1 226 ? 18.469 45.713 27.915 1.00 35.69 226 VAL A CA 1
ATOM 1662 C C . VAL A 1 226 ? 17.664 44.633 27.174 1.00 34.54 226 VAL A C 1
ATOM 1663 O O . VAL A 1 226 ? 16.460 44.439 27.420 1.00 33.08 226 VAL A O 1
ATOM 1667 N N . ILE A 1 227 ? 18.326 43.869 26.321 1.00 34.71 227 ILE A N 1
ATOM 1668 C CA . ILE A 1 227 ? 17.632 42.850 25.534 1.00 35.23 227 ILE A CA 1
ATOM 1669 C C . ILE A 1 227 ? 17.114 41.733 26.457 1.00 37.13 227 ILE A C 1
ATOM 1670 O O . ILE A 1 227 ? 15.989 41.255 26.300 1.00 37.11 227 ILE A O 1
ATOM 1675 N N . LEU A 1 228 ? 17.931 41.376 27.447 1.00 36.25 228 LEU A N 1
ATOM 1676 C CA . LEU A 1 228 ? 17.585 40.340 28.422 1.00 39.53 228 LEU A CA 1
ATOM 1677 C C . LEU A 1 228 ? 16.315 40.704 29.162 1.00 37.29 228 LEU A C 1
ATOM 1678 O O . LEU A 1 228 ? 15.419 39.877 29.257 1.00 36.13 228 LEU A O 1
ATOM 1683 N N . MET A 1 229 ? 16.207 41.938 29.617 1.00 37.15 229 MET A N 1
ATOM 1684 C CA . MET A 1 229 ? 14.999 42.359 30.271 1.00 37.96 229 MET A CA 1
ATOM 1685 C C . MET A 1 229 ? 13.773 42.305 29.401 1.00 36.11 229 MET A C 1
ATOM 1686 O O . MET A 1 229 ? 12.680 41.984 29.871 1.00 35.48 229 MET A O 1
ATOM 1691 N N . LEU A 1 230 ? 13.920 42.624 28.124 1.00 35.36 230 LEU A N 1
ATOM 1692 C CA . LEU A 1 230 ? 12.780 42.545 27.237 1.00 34.63 230 LEU A CA 1
ATOM 1693 C C . LEU A 1 230 ? 12.338 41.106 26.951 1.00 34.51 230 LEU A C 1
ATOM 1694 O O . LEU A 1 230 ? 11.165 40.859 26.803 1.00 36.28 230 LEU A O 1
ATOM 1699 N N . ILE A 1 231 ? 13.259 40.156 26.903 1.00 35.38 231 ILE A N 1
ATOM 1700 C CA . ILE A 1 231 ? 12.904 38.745 26.771 1.00 35.15 231 ILE A CA 1
ATOM 1701 C C . ILE A 1 231 ? 12.241 38.214 28.068 1.00 37.19 231 ILE A C 1
ATOM 1702 O O . ILE A 1 231 ? 11.217 37.568 28.007 1.00 35.89 231 ILE A O 1
ATOM 1707 N N . VAL A 1 232 ? 12.835 38.509 29.206 1.00 37.28 232 VAL A N 1
ATOM 1708 C CA . VAL A 1 232 ? 12.316 38.039 30.507 1.00 37.62 232 VAL A CA 1
ATOM 1709 C C . VAL A 1 232 ? 10.999 38.703 30.862 1.00 38.24 232 VAL A C 1
ATOM 1710 O O . VAL A 1 232 ? 10.068 38.053 31.404 1.00 40.16 232 VAL A O 1
ATOM 1714 N N . GLY A 1 233 ? 10.924 40.007 30.629 1.00 35.61 233 GLY A N 1
ATOM 1715 C CA . GLY A 1 233 ? 9.730 40.751 30.872 1.00 37.17 233 GLY A CA 1
ATOM 1716 C C . GLY A 1 233 ? 8.667 40.632 29.813 1.00 35.61 233 GLY A C 1
ATOM 1717 O O . GLY A 1 233 ? 7.506 40.923 30.089 1.00 36.48 233 GLY A O 1
ATOM 1718 N N . GLY A 1 234 ? 9.061 40.240 28.609 1.00 35.87 234 GLY A N 1
ATOM 1719 C CA . GLY A 1 234 ? 8.258 40.534 27.451 1.00 34.23 234 GLY A CA 1
ATOM 1720 C C . GLY A 1 234 ? 7.060 39.705 27.107 1.00 33.70 234 GLY A C 1
ATOM 1721 O O . GLY A 1 234 ? 6.286 40.143 26.265 1.00 34.70 234 GLY A O 1
ATOM 1722 N N . TYR A 1 235 ? 6.927 38.485 27.652 1.00 33.82 235 TYR A N 1
ATOM 1723 C CA . TYR A 1 235 ? 5.701 37.719 27.378 1.00 33.88 235 TYR A CA 1
ATOM 1724 C C . TYR A 1 235 ? 5.116 36.931 28.555 1.00 33.51 235 TYR A C 1
ATOM 1725 O O . TYR A 1 235 ? 3.926 36.690 28.564 1.00 33.87 235 TYR A O 1
ATOM 1734 N N . ASP A 1 236 ? 5.932 36.535 29.533 1.00 32.52 236 ASP A N 1
ATOM 1735 C CA . ASP A 1 236 ? 5.477 35.604 30.578 1.00 32.81 236 ASP A CA 1
ATOM 1736 C C . ASP A 1 236 ? 4.317 36.213 31.407 1.00 31.24 236 ASP A C 1
ATOM 1737 O O . ASP A 1 236 ? 3.261 35.588 31.575 1.00 31.03 236 ASP A O 1
ATOM 1742 N N . THR A 1 237 ? 4.489 37.439 31.877 1.00 30.83 237 THR A N 1
ATOM 1743 C CA . THR A 1 237 ? 3.402 38.114 32.598 1.00 31.98 237 THR A CA 1
ATOM 1744 C C . THR A 1 237 ? 2.191 38.386 31.720 1.00 30.80 237 THR A C 1
ATOM 1745 O O . THR A 1 237 ? 1.050 38.396 32.212 1.00 31.01 237 THR A O 1
ATOM 1749 N N . THR A 1 238 ? 2.406 38.692 30.444 1.00 30.64 238 THR A N 1
ATOM 1750 C CA . THR A 1 238 ? 1.299 38.890 29.555 1.00 29.65 238 THR A CA 1
ATOM 1751 C C . THR A 1 238 ? 0.497 37.596 29.338 1.00 29.52 238 THR A C 1
ATOM 1752 O O . THR A 1 238 ? -0.724 37.585 29.446 1.00 30.37 238 THR A O 1
ATOM 1756 N N . ALA A 1 239 ? 1.195 36.517 29.044 1.00 30.30 239 ALA A N 1
ATOM 1757 C CA . ALA A 1 239 ? 0.582 35.218 28.899 1.00 30.12 239 ALA A CA 1
ATOM 1758 C C . ALA A 1 239 ? -0.171 34.805 30.188 1.00 29.73 239 ALA A C 1
ATOM 1759 O O . ALA A 1 239 ? -1.276 34.251 30.121 1.00 31.18 239 ALA A O 1
ATOM 1761 N N . SER A 1 240 ? 0.432 35.054 31.327 1.00 30.77 240 SER A N 1
ATOM 1762 C CA . SER A 1 240 ? -0.189 34.732 32.634 1.00 30.35 240 SER A CA 1
ATOM 1763 C C . SER A 1 240 ? -1.421 35.561 32.878 1.00 29.28 240 SER A C 1
ATOM 1764 O O . SER A 1 240 ? -2.421 35.033 33.383 1.00 29.10 240 SER A O 1
ATOM 1767 N N . THR A 1 241 ? -1.393 36.840 32.455 1.00 29.42 241 THR A N 1
ATOM 1768 C CA . THR A 1 241 ? -2.579 37.699 32.597 1.00 29.98 241 THR A CA 1
ATOM 1769 C C . THR A 1 241 ? -3.713 37.227 31.693 1.00 30.45 241 THR A C 1
ATOM 1770 O O . THR A 1 241 ? -4.879 37.163 32.111 1.00 32.11 241 THR A O 1
ATOM 1774 N N . ILE A 1 242 ? -3.371 36.891 30.456 1.00 30.68 242 ILE A N 1
ATOM 1775 C CA . ILE A 1 242 ? -4.368 36.311 29.551 1.00 31.11 242 ILE A CA 1
ATOM 1776 C C . ILE A 1 242 ? -4.979 35.087 30.215 1.00 30.56 242 ILE A C 1
ATOM 1777 O O . ILE A 1 242 ? -6.196 34.960 30.259 1.00 32.78 242 ILE A O 1
ATOM 1782 N N . SER A 1 243 ? -4.138 34.193 30.747 1.00 30.90 243 SER A N 1
ATOM 1783 C CA . SER A 1 243 ? -4.604 32.911 31.302 1.00 32.04 243 SER A CA 1
ATOM 1784 C C . SER A 1 243 ? -5.483 33.082 32.505 1.00 32.03 243 SER A C 1
ATOM 1785 O O . SER A 1 243 ? -6.566 32.473 32.618 1.00 32.13 243 SER A O 1
ATOM 1788 N N . LEU A 1 244 ? -5.036 33.916 33.451 1.00 30.64 244 LEU A N 1
ATOM 1789 C CA . LEU A 1 244 ? -5.867 34.193 34.610 1.00 30.82 244 LEU A CA 1
ATOM 1790 C C . LEU A 1 244 ? -7.202 34.838 34.232 1.00 31.10 244 LEU A C 1
ATOM 1791 O O . LEU A 1 244 ? -8.241 34.545 34.837 1.00 31.36 244 LEU A O 1
ATOM 1796 N N . SER A 1 245 ? -7.206 35.692 33.213 1.00 30.73 245 SER A N 1
ATOM 1797 C CA . SER A 1 245 ? -8.412 36.315 32.745 1.00 31.04 245 SER A CA 1
ATOM 1798 C C . SER A 1 245 ? -9.386 35.257 32.178 1.00 31.93 245 SER A C 1
ATOM 1799 O O . SER A 1 245 ? -10.587 35.338 32.383 1.00 33.38 245 SER A O 1
ATOM 1802 N N . LEU A 1 246 ? -8.858 34.230 31.526 1.00 32.10 246 LEU A N 1
ATOM 1803 C CA . LEU A 1 246 ? -9.685 33.113 31.075 1.00 33.48 246 LEU A CA 1
ATOM 1804 C C . LEU A 1 246 ? -10.198 32.235 32.201 1.00 33.11 246 LEU A C 1
ATOM 1805 O O . LEU A 1 246 ? -11.307 31.665 32.104 1.00 34.71 246 LEU A O 1
ATOM 1810 N N . VAL A 1 247 ? -9.446 32.127 33.297 1.00 33.34 247 VAL A N 1
ATOM 1811 C CA . VAL A 1 247 ? -10.022 31.510 34.507 1.00 33.46 247 VAL A CA 1
ATOM 1812 C C . VAL A 1 247 ? -11.229 32.353 34.986 1.00 34.11 247 VAL A C 1
ATOM 1813 O O . VAL A 1 247 ? -12.298 31.817 35.284 1.00 33.43 247 VAL A O 1
ATOM 1817 N N . SER A 1 248 ? -11.075 33.677 35.016 1.00 34.63 248 SER A N 1
ATOM 1818 C CA . SER A 1 248 ? -12.146 34.557 35.452 1.00 34.81 248 SER A CA 1
ATOM 1819 C C . SER A 1 248 ? -13.378 34.432 34.574 1.00 35.24 248 SER A C 1
ATOM 1820 O O . SER A 1 248 ? -14.501 34.363 35.077 1.00 37.42 248 SER A O 1
ATOM 1823 N N . TYR A 1 249 ? -13.142 34.316 33.271 1.00 35.02 249 TYR A N 1
ATOM 1824 C CA . TYR A 1 249 ? -14.213 34.126 32.300 1.00 35.82 249 TYR A CA 1
ATOM 1825 C C . TYR A 1 249 ? -14.921 32.798 32.557 1.00 36.79 249 TYR A C 1
ATOM 1826 O O . TYR A 1 249 ? -16.146 32.726 32.621 1.00 38.37 249 TYR A O 1
ATOM 1835 N N . ALA A 1 250 ? -14.139 31.747 32.708 1.00 37.47 250 ALA A N 1
ATOM 1836 C CA . ALA A 1 250 ? -14.687 30.422 32.965 1.00 37.95 250 ALA A CA 1
ATOM 1837 C C . ALA A 1 250 ? -15.574 30.393 34.226 1.00 38.70 250 ALA A C 1
ATOM 1838 O O . ALA A 1 250 ? -16.567 29.663 34.252 1.00 40.40 250 ALA A O 1
ATOM 1840 N N . LEU A 1 251 ? -15.233 31.174 35.255 1.00 38.63 251 LEU A N 1
ATOM 1841 C CA . LEU A 1 251 ? -15.965 31.153 36.514 1.00 40.02 251 LEU A CA 1
ATOM 1842 C C . LEU A 1 251 ? -17.178 32.063 36.486 1.00 40.62 251 LEU A C 1
ATOM 1843 O O . LEU A 1 251 ? -18.180 31.737 37.112 1.00 41.13 251 LEU A O 1
ATOM 1848 N N . GLN A 1 252 ? -17.105 33.183 35.755 1.00 39.38 252 GLN A N 1
ATOM 1849 C CA . GLN A 1 252 ? -18.177 34.196 35.717 1.00 41.44 252 GLN A CA 1
ATOM 1850 C C . GLN A 1 252 ? -18.337 34.802 34.317 1.00 40.56 252 GLN A C 1
ATOM 1851 O O . GLN A 1 252 ? -18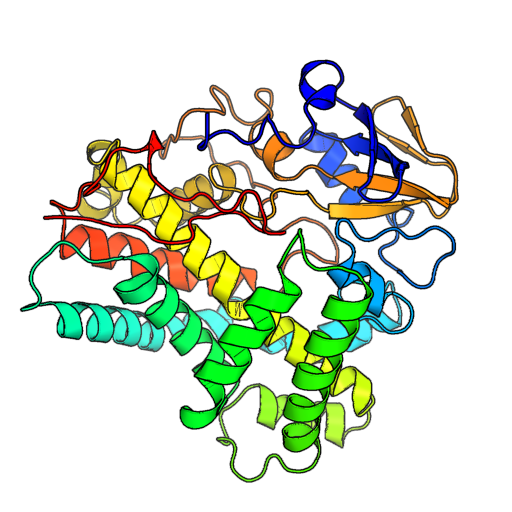.098 35.987 34.092 1.00 40.24 252 GLN A O 1
ATOM 1857 N N . PRO A 1 253 ? -18.752 33.976 33.348 1.00 41.77 253 PRO A N 1
ATOM 1858 C CA . PRO A 1 253 ? -18.733 34.401 31.954 1.00 41.89 253 PRO A CA 1
ATOM 1859 C C . PRO A 1 253 ? -19.686 35.563 31.673 1.00 43.44 253 PRO A C 1
ATOM 1860 O O . PRO A 1 253 ? -19.430 36.406 30.809 1.00 41.72 253 PRO A O 1
ATOM 1864 N N . GLU A 1 254 ? -20.760 35.638 32.453 1.00 47.26 254 GLU A N 1
ATOM 1865 C CA . GLU A 1 254 ? -21.741 36.705 32.326 1.00 50.20 254 GLU A CA 1
ATOM 1866 C C . GLU A 1 254 ? -21.157 38.127 32.526 1.00 48.12 254 GLU A C 1
ATOM 1867 O O . GLU A 1 254 ? -21.610 39.088 31.931 1.00 47.73 254 GLU A O 1
ATOM 1873 N N . LYS A 1 255 ? -20.106 38.246 33.327 1.00 46.38 255 LYS A N 1
ATOM 1874 C CA . LYS A 1 255 ? -19.479 39.547 33.526 1.00 46.12 255 LYS A CA 1
ATOM 1875 C C . LYS A 1 255 ? -18.837 40.070 32.253 1.00 43.49 255 LYS A C 1
ATOM 1876 O O . LYS A 1 255 ? -18.690 41.269 32.053 1.00 43.99 255 LYS A O 1
ATOM 1882 N N . PHE A 1 256 ? -18.446 39.159 31.378 1.00 41.63 256 PHE A N 1
ATOM 1883 C CA . PHE A 1 256 ? -17.694 39.523 30.199 1.00 40.57 256 PHE A CA 1
ATOM 1884 C C . PHE A 1 256 ? -18.641 39.851 29.040 1.00 41.47 256 PHE A C 1
ATOM 1885 O O . PHE A 1 256 ? -18.204 40.005 27.912 1.00 41.78 256 PHE A O 1
ATOM 1893 N N . SER A 1 257 ? -19.937 40.001 29.341 1.00 44.18 257 SER A N 1
ATOM 1894 C CA . SER A 1 257 ? -20.922 40.415 28.321 1.00 45.24 257 SER A CA 1
ATOM 1895 C C . SER A 1 257 ? -20.535 41.726 27.640 1.00 46.83 257 SER A C 1
ATOM 1896 O O . SER A 1 257 ? -20.910 41.972 26.495 1.00 49.73 257 SER A O 1
ATOM 1899 N N . VAL A 1 258 ? -19.743 42.533 28.344 1.00 47.36 258 VAL A N 1
ATOM 1900 C CA . VAL A 1 258 ? -19.128 43.764 27.825 1.00 49.07 258 VAL A CA 1
ATOM 1901 C C . VAL A 1 258 ? -18.446 43.580 26.467 1.00 48.90 258 VAL A C 1
ATOM 1902 O O . VAL A 1 258 ? -18.493 44.449 25.583 1.00 46.15 258 VAL A O 1
ATOM 1906 N N . VAL A 1 259 ? -17.784 42.441 26.307 1.00 46.86 259 VAL A N 1
ATOM 1907 C CA . VAL A 1 259 ? -17.033 42.158 25.102 1.00 46.67 259 VAL A CA 1
ATOM 1908 C C . VAL A 1 259 ? -17.971 42.171 23.884 1.00 47.97 259 VAL A C 1
ATOM 1909 O O . VAL A 1 259 ? -17.600 42.634 22.810 1.00 48.97 259 VAL A O 1
ATOM 1913 N N . HIS A 1 260 ? -19.183 41.685 24.100 1.00 48.16 260 HIS A N 1
ATOM 1914 C CA . HIS A 1 260 ? -20.206 41.599 23.058 1.00 50.59 260 HIS A CA 1
ATOM 1915 C C . HIS A 1 260 ? -21.049 42.878 22.960 1.00 51.65 260 HIS A C 1
ATOM 1916 O O . HIS A 1 260 ? -21.291 43.382 21.864 1.00 52.90 260 HIS A O 1
ATOM 1923 N N . GLU A 1 261 ? -21.479 43.398 24.104 1.00 52.40 261 GLU A N 1
ATOM 1924 C CA . GLU A 1 261 ? -22.506 44.448 24.140 1.00 53.51 261 GLU A CA 1
ATOM 1925 C C . GLU A 1 261 ? -21.938 45.859 24.141 1.00 53.66 261 GLU A C 1
ATOM 1926 O O . GLU A 1 261 ? -22.609 46.793 23.696 1.00 51.87 261 GLU A O 1
ATOM 1932 N N . HIS A 1 262 ? -20.720 46.027 24.644 1.00 51.79 262 HIS A N 1
ATOM 1933 C CA . HIS A 1 262 ? -20.132 47.366 24.813 1.00 53.29 262 HIS A CA 1
ATOM 1934 C C . HIS A 1 262 ? -18.637 47.328 24.565 1.00 50.22 262 HIS A C 1
ATOM 1935 O O . HIS A 1 262 ? -17.843 47.567 25.495 1.00 46.37 262 HIS A O 1
ATOM 1942 N N . PRO A 1 263 ? -18.244 47.016 23.310 1.00 48.35 263 PRO A N 1
ATOM 1943 C CA . PRO A 1 263 ? -16.837 46.812 22.978 1.00 47.18 263 PRO A CA 1
ATOM 1944 C C . PRO A 1 263 ? -15.959 48.024 23.269 1.00 47.16 263 PRO A C 1
ATOM 1945 O O . PRO A 1 263 ? -14.760 47.880 23.520 1.00 44.30 263 PRO A O 1
ATOM 1949 N N . GLU A 1 264 ? -16.557 49.209 23.318 1.00 46.61 264 GLU A N 1
ATOM 1950 C CA . GLU A 1 264 ? -15.811 50.407 23.636 1.00 46.14 264 GLU A CA 1
ATOM 1951 C C . GLU A 1 264 ? -15.289 50.371 25.078 1.00 44.00 264 GLU A C 1
ATOM 1952 O O . GLU A 1 264 ? -14.382 51.107 25.409 1.00 41.99 264 GLU A O 1
ATOM 1958 N N . ARG A 1 265 ? -15.871 49.512 25.911 1.00 44.28 265 ARG A N 1
ATOM 1959 C CA . ARG A 1 265 ? -15.440 49.383 27.305 1.00 44.50 265 ARG A CA 1
ATOM 1960 C C . ARG A 1 265 ? -14.383 48.291 27.505 1.00 43.32 265 ARG A C 1
ATOM 1961 O O . ARG A 1 265 ? -13.986 48.012 28.624 1.00 40.75 265 ARG A O 1
ATOM 1969 N N . ILE A 1 266 ? -13.874 47.726 26.418 1.00 40.89 266 ILE A N 1
ATOM 1970 C CA . ILE A 1 266 ? -12.818 46.696 26.547 1.00 39.75 266 ILE A CA 1
ATOM 1971 C C . ILE A 1 266 ? -11.521 47.207 27.216 1.00 37.59 266 ILE A C 1
ATOM 1972 O O . ILE A 1 266 ? -10.978 46.493 28.063 1.00 36.85 266 ILE A O 1
ATOM 1977 N N . PRO A 1 267 ? -11.028 48.421 26.866 1.00 37.27 267 PRO A N 1
ATOM 1978 C CA . PRO A 1 267 ? -9.834 48.917 27.549 1.00 37.44 267 PRO A CA 1
ATOM 1979 C C . PRO A 1 267 ? -10.057 48.964 29.046 1.00 37.18 267 PRO A C 1
ATOM 1980 O O . PRO A 1 267 ? -9.179 48.538 29.777 1.00 36.80 267 PRO A O 1
ATOM 1984 N N . LEU A 1 268 ? -11.226 49.443 29.482 1.00 38.57 268 LEU A N 1
ATOM 1985 C CA . LEU A 1 268 ? -11.531 49.458 30.919 1.00 40.00 268 LEU A CA 1
ATOM 1986 C C . LEU A 1 268 ? -11.588 48.061 31.549 1.00 36.91 268 LEU A C 1
ATOM 1987 O O . LEU A 1 268 ? -11.157 47.852 32.709 1.00 35.77 268 LEU A O 1
ATOM 1992 N N . LEU A 1 269 ? -12.155 47.116 30.818 1.00 36.99 269 LEU A N 1
ATOM 1993 C CA . LEU A 1 269 ? -12.245 45.735 31.261 1.00 37.22 269 LEU A CA 1
ATOM 1994 C C . LEU A 1 269 ? -10.814 45.179 31.472 1.00 34.86 269 LEU A C 1
ATOM 1995 O O . LEU A 1 269 ? -10.529 44.570 32.514 1.00 35.60 269 LEU A O 1
ATOM 2000 N N . VAL A 1 270 ? -9.913 45.479 30.533 1.00 32.77 270 VAL A N 1
ATOM 2001 C CA . VAL A 1 270 ? -8.517 45.055 30.653 1.00 31.90 270 VAL A CA 1
ATOM 2002 C C . VAL A 1 270 ? -7.846 45.667 31.892 1.00 31.36 270 VAL A C 1
ATOM 2003 O O . VAL A 1 270 ? -7.126 44.961 32.638 1.00 30.49 270 VAL A O 1
ATOM 2007 N N . GLU A 1 271 ? -8.106 46.952 32.151 1.00 31.24 271 GLU A N 1
ATOM 2008 C CA . GLU A 1 271 ? -7.524 47.572 33.348 1.00 32.99 271 GLU A CA 1
ATOM 2009 C C . GLU A 1 271 ? -8.012 46.876 34.605 1.00 32.62 271 GLU A C 1
ATOM 2010 O O . GLU A 1 271 ? -7.224 46.705 35.550 1.00 32.08 271 GLU A O 1
ATOM 2016 N N . GLU A 1 272 ? -9.271 46.471 34.640 1.00 32.91 272 GLU A N 1
ATOM 2017 C CA . GLU A 1 272 ? -9.806 45.827 35.852 1.00 33.21 272 GLU A CA 1
ATOM 2018 C C . GLU A 1 272 ? -9.171 44.452 36.020 1.00 32.79 272 GLU A C 1
ATOM 2019 O O . GLU A 1 272 ? -8.865 44.036 37.157 1.00 31.56 272 GLU A O 1
ATOM 2025 N N . LEU A 1 273 ? -8.937 43.747 34.912 1.00 31.58 273 LEU A N 1
ATOM 2026 C CA . LEU A 1 273 ? -8.207 42.460 34.993 1.00 31.48 273 LEU A CA 1
ATOM 2027 C C . LEU A 1 273 ? -6.799 42.626 35.520 1.00 30.90 273 LEU A C 1
ATOM 2028 O O . LEU A 1 273 ? -6.324 41.781 36.290 1.00 31.97 273 LEU A O 1
ATOM 2033 N N . LEU A 1 274 ? -6.112 43.694 35.100 1.00 30.45 274 LEU A N 1
ATOM 2034 C CA . LEU A 1 274 ? -4.758 43.965 35.569 1.00 30.71 274 LEU A CA 1
ATOM 2035 C C . LEU A 1 274 ? -4.753 44.302 37.049 1.00 29.74 274 LEU A C 1
ATOM 2036 O O . LEU A 1 274 ? -3.843 43.894 37.775 1.00 29.59 274 LEU A O 1
ATOM 2041 N N . ARG A 1 275 ? -5.790 44.985 37.532 1.00 30.33 275 ARG A N 1
ATOM 2042 C CA . ARG A 1 275 ? -5.919 45.275 38.958 1.00 31.17 275 ARG A CA 1
ATOM 2043 C C . ARG A 1 275 ? -6.145 43.981 39.738 1.00 31.54 275 ARG A C 1
ATOM 2044 O O . ARG A 1 275 ? -5.481 43.734 40.774 1.00 31.09 275 ARG A O 1
ATOM 2052 N N . TYR A 1 276 ? -7.110 43.193 39.265 1.00 30.76 276 TYR A N 1
ATOM 2053 C CA . TYR A 1 276 ? -7.559 42.021 39.984 1.00 31.75 276 TYR A CA 1
ATOM 2054 C C . TYR A 1 276 ? -6.459 40.936 40.025 1.00 30.72 276 TYR A C 1
ATOM 2055 O O . TYR A 1 276 ? -6.167 40.340 41.098 1.00 29.49 276 TYR A O 1
ATOM 2064 N N . HIS A 1 277 ? -5.844 40.712 38.894 1.00 30.18 277 HIS A N 1
ATOM 2065 C CA . HIS A 1 277 ? -4.776 39.725 38.686 1.00 29.98 277 HIS A CA 1
ATOM 2066 C C . HIS A 1 277 ? -3.469 40.473 38.616 1.00 30.04 277 HIS A C 1
ATOM 2067 O O . HIS A 1 277 ? -2.864 40.641 37.567 1.00 29.23 277 HIS A O 1
ATOM 2074 N N . THR A 1 278 ? -2.967 40.890 39.784 1.00 30.43 278 THR A N 1
ATOM 2075 C CA . THR A 1 278 ? -1.698 41.582 39.832 1.00 30.16 278 THR A CA 1
ATOM 2076 C C . THR A 1 278 ? -0.589 40.527 39.868 1.00 30.09 278 THR A C 1
ATOM 2077 O O . THR A 1 278 ? -0.210 40.025 40.976 1.00 29.67 278 THR A O 1
ATOM 2081 N N . VAL A 1 279 ? -0.105 40.152 38.690 1.00 30.00 279 VAL A N 1
ATOM 2082 C CA . VAL A 1 279 ? 0.757 39.004 38.577 1.00 29.22 279 VAL A CA 1
ATOM 2083 C C . VAL A 1 279 ? 2.126 39.220 39.157 1.00 29.84 279 VAL A C 1
ATOM 2084 O O . VAL A 1 279 ? 2.815 38.240 39.464 1.00 30.82 279 VAL A O 1
ATOM 2088 N N . SER A 1 280 ? 2.515 40.465 39.375 1.00 30.16 280 SER A N 1
ATOM 2089 C CA . SER A 1 280 ? 3.757 40.742 40.134 1.00 32.22 280 SER A CA 1
ATOM 2090 C C . SER A 1 280 ? 3.511 40.553 41.610 1.00 32.40 280 SER A C 1
ATOM 2091 O O . SER A 1 280 ? 3.402 41.512 42.403 1.00 32.67 280 SER A O 1
ATOM 2094 N N . GLN A 1 281 ? 3.404 39.289 41.987 1.00 32.08 281 GLN A N 1
ATOM 2095 C CA . GLN A 1 281 ? 2.756 38.919 43.183 1.00 32.28 281 GLN A CA 1
ATOM 2096 C C . GLN A 1 281 ? 3.588 39.176 44.453 1.00 31.84 281 GLN A C 1
ATOM 2097 O O . GLN A 1 281 ? 3.035 39.284 45.548 1.00 33.28 281 GLN A O 1
ATOM 2103 N N . LEU A 1 282 ? 4.900 39.260 44.274 1.00 32.22 282 LEU A N 1
ATOM 2104 C CA . LEU A 1 282 ? 5.787 39.552 45.441 1.00 32.96 282 LEU A CA 1
ATOM 2105 C C . LEU A 1 282 ? 5.929 41.053 45.700 1.00 31.05 282 LEU A C 1
ATOM 2106 O O . LEU A 1 282 ? 6.578 41.480 46.674 1.00 32.24 282 LEU A O 1
ATOM 2111 N N . GLY A 1 283 ? 5.326 41.876 44.853 1.00 31.03 283 GLY A N 1
ATOM 2112 C CA . GLY A 1 283 ? 5.550 43.309 44.959 1.00 30.63 283 GLY A CA 1
ATOM 2113 C C . GLY A 1 283 ? 6.917 43.720 44.439 1.00 29.27 283 GLY A C 1
ATOM 2114 O O . GLY A 1 283 ? 7.629 42.963 43.789 1.00 29.01 283 GLY A O 1
ATOM 2115 N N . LEU A 1 284 ? 7.299 44.951 44.758 1.00 29.45 284 LEU A N 1
ATOM 2116 C CA . LEU A 1 284 ? 8.520 45.557 44.293 1.00 28.93 284 LEU A CA 1
ATOM 2117 C C . LEU A 1 284 ? 9.402 45.939 45.462 1.00 30.65 284 LEU A C 1
ATOM 2118 O O . LEU A 1 284 ? 8.991 46.650 46.410 1.00 30.34 284 LEU A O 1
ATOM 2123 N N . GLY A 1 285 ? 10.631 45.448 45.423 1.00 30.27 285 GLY A N 1
ATOM 2124 C CA . GLY A 1 285 ? 11.619 45.790 46.424 1.00 30.81 285 GLY A CA 1
ATOM 2125 C C . GLY A 1 285 ? 12.296 47.111 46.170 1.00 30.82 285 GLY A C 1
ATOM 2126 O O . GLY A 1 285 ? 12.563 47.478 45.029 1.00 31.43 285 GLY A O 1
ATOM 2127 N N . ARG A 1 286 ? 12.598 47.834 47.248 1.00 30.65 286 ARG A N 1
ATOM 2128 C CA . ARG A 1 286 ? 13.368 49.077 47.212 1.00 31.22 286 ARG A CA 1
ATOM 2129 C C . ARG A 1 286 ? 14.212 49.156 48.467 1.00 31.82 286 ARG A C 1
ATOM 2130 O O . ARG A 1 286 ? 13.895 48.499 49.469 1.00 32.48 286 ARG A O 1
ATOM 2138 N N . ILE A 1 287 ? 15.285 49.929 48.397 1.00 32.15 287 ILE A N 1
ATOM 2139 C CA . ILE A 1 287 ? 16.121 50.190 49.575 1.00 33.62 287 ILE A CA 1
ATOM 2140 C C . ILE A 1 287 ? 16.142 51.665 49.918 1.00 34.81 287 ILE A C 1
ATOM 2141 O O . ILE A 1 287 ? 16.250 52.508 49.059 1.00 34.03 287 ILE A O 1
ATOM 2146 N N . ALA A 1 288 ? 16.012 52.000 51.206 1.00 34.74 288 ALA A N 1
ATOM 2147 C CA . ALA A 1 288 ? 16.037 53.401 51.596 1.00 37.04 288 ALA A CA 1
ATOM 2148 C C . ALA A 1 288 ? 17.482 53.903 51.511 1.00 37.98 288 ALA A C 1
ATOM 2149 O O . ALA A 1 288 ? 18.405 53.212 51.947 1.00 39.88 288 ALA A O 1
ATOM 2151 N N . THR A 1 289 ? 17.674 55.097 50.960 1.00 37.64 289 THR A N 1
ATOM 2152 C CA . THR A 1 289 ? 19.000 55.686 50.888 1.00 40.10 289 THR A CA 1
ATOM 2153 C C . THR A 1 289 ? 19.279 56.599 52.078 1.00 41.52 289 THR A C 1
ATOM 2154 O O . THR A 1 289 ? 20.415 57.000 52.284 1.00 41.70 289 THR A O 1
ATOM 2158 N N . GLU A 1 290 ? 18.221 56.954 52.788 1.00 42.78 290 GLU A N 1
ATOM 2159 C CA . GLU A 1 290 ? 18.312 57.713 54.039 1.00 45.54 290 GLU A CA 1
ATOM 2160 C C . GLU A 1 290 ? 17.067 57.408 54.830 1.00 45.11 290 GLU A C 1
ATOM 2161 O O . GLU A 1 290 ? 16.132 56.790 54.317 1.00 42.67 290 GLU A O 1
ATOM 2167 N N . ASP A 1 291 ? 17.038 57.834 56.089 1.00 44.52 291 ASP A N 1
ATOM 2168 C CA . ASP A 1 291 ? 15.827 57.700 56.914 1.00 45.27 291 ASP A CA 1
ATOM 2169 C C . ASP A 1 291 ? 14.647 58.418 56.243 1.00 45.84 291 ASP A C 1
ATOM 2170 O O . ASP A 1 291 ? 14.810 59.553 55.809 1.00 48.21 291 ASP A O 1
ATOM 2175 N N . VAL A 1 292 ? 13.485 57.756 56.123 1.00 43.77 292 VAL A N 1
ATOM 2176 C CA . VAL A 1 292 ? 12.315 58.312 55.426 1.00 45.43 292 VAL A CA 1
ATOM 2177 C C . VAL A 1 292 ? 11.089 57.913 56.182 1.00 46.15 292 VAL A C 1
ATOM 2178 O O . VAL A 1 292 ? 10.939 56.721 56.470 1.00 44.89 292 VAL A O 1
ATOM 2182 N N . GLU A 1 293 ? 10.193 58.863 56.488 1.00 47.80 293 GLU A N 1
ATOM 2183 C CA . GLU A 1 293 ? 8.875 58.513 57.061 1.00 48.67 293 GLU A CA 1
ATOM 2184 C C . GLU A 1 293 ? 7.878 58.344 55.945 1.00 46.85 293 GLU A C 1
ATOM 2185 O O . GLU A 1 293 ? 7.782 59.197 55.053 1.00 47.99 293 GLU A O 1
ATOM 2191 N N . VAL A 1 294 ? 7.176 57.217 55.956 1.00 44.50 294 VAL A N 1
ATOM 2192 C CA . VAL A 1 294 ? 6.095 56.961 55.024 1.00 44.58 294 VAL A CA 1
ATOM 2193 C C . VAL A 1 294 ? 5.102 56.124 55.763 1.00 43.39 294 VAL A C 1
ATOM 2194 O O . VAL A 1 294 ? 5.490 55.179 56.435 1.00 41.72 294 VAL A O 1
ATOM 2198 N N . GLY A 1 295 ? 3.832 56.443 55.590 1.00 44.00 295 GLY A N 1
ATOM 2199 C CA . GLY A 1 295 ? 2.742 55.689 56.159 1.00 44.71 295 GLY A CA 1
ATOM 2200 C C . GLY A 1 295 ? 2.862 55.498 57.636 1.00 47.26 295 GLY A C 1
ATOM 2201 O O . GLY A 1 295 ? 2.457 54.474 58.154 1.00 51.96 295 GLY A O 1
ATOM 2202 N N . GLY A 1 296 ? 3.409 56.502 58.314 1.00 45.79 296 GLY A N 1
ATOM 2203 C CA . GLY A 1 296 ? 3.498 56.479 59.770 1.00 47.32 296 GLY A CA 1
ATOM 2204 C C . GLY A 1 296 ? 4.656 55.665 60.325 1.00 48.34 296 GLY A C 1
ATOM 2205 O O . GLY A 1 296 ? 4.748 55.514 61.542 1.00 46.87 296 GLY A O 1
ATOM 2206 N N . VAL A 1 297 ? 5.521 55.112 59.464 1.00 44.42 297 VAL A N 1
ATOM 2207 C CA . VAL A 1 297 ? 6.700 54.383 59.909 1.00 44.30 297 VAL A CA 1
ATOM 2208 C C . VAL A 1 297 ? 7.917 55.174 59.485 1.00 44.49 297 VAL A C 1
ATOM 2209 O O . VAL A 1 297 ? 7.854 55.887 58.497 1.00 48.54 297 VAL A O 1
ATOM 2213 N N . THR A 1 298 ? 9.025 55.063 60.207 1.00 43.67 298 THR A N 1
ATOM 2214 C CA . THR A 1 298 ? 10.304 55.601 59.725 1.00 43.58 298 THR A CA 1
ATOM 2215 C C . THR A 1 298 ? 11.188 54.465 59.211 1.00 41.85 298 THR A C 1
ATOM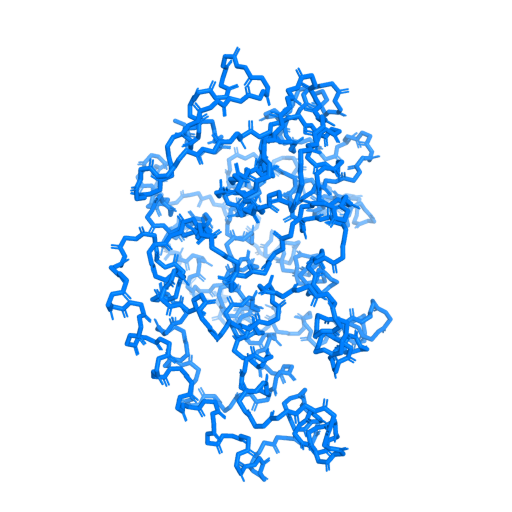 2216 O O . THR A 1 298 ? 11.619 53.607 59.958 1.00 41.15 298 THR A O 1
ATOM 2220 N N . VAL A 1 299 ? 11.460 54.449 57.913 1.00 39.20 299 VAL A N 1
ATOM 2221 C CA . VAL A 1 299 ? 12.287 53.406 57.353 1.00 37.95 299 VAL A CA 1
ATOM 2222 C C . VAL A 1 299 ? 13.711 53.896 57.495 1.00 39.37 299 VAL A C 1
ATOM 2223 O O . VAL A 1 299 ? 13.983 55.032 57.162 1.00 40.61 299 VAL A O 1
ATOM 2227 N N . ARG A 1 300 ? 14.611 53.082 58.057 1.00 39.91 300 ARG A N 1
ATOM 2228 C CA . ARG A 1 300 ? 15.976 53.539 58.236 1.00 41.16 300 ARG A CA 1
ATOM 2229 C C . ARG A 1 300 ? 16.795 53.360 56.993 1.00 41.92 300 ARG A C 1
ATOM 2230 O O . ARG A 1 300 ? 16.584 52.405 56.239 1.00 38.31 300 ARG A O 1
ATOM 2238 N N . ALA A 1 301 ? 17.730 54.292 56.790 1.00 42.10 301 ALA A N 1
ATOM 2239 C CA . ALA A 1 301 ? 18.705 54.219 55.722 1.00 42.06 301 ALA A CA 1
ATOM 2240 C C . ALA A 1 301 ? 19.311 52.826 55.629 1.00 40.58 301 ALA A C 1
ATOM 2241 O O . ALA A 1 301 ? 19.761 52.267 56.641 1.00 42.27 301 ALA A O 1
ATOM 2243 N N . GLY A 1 302 ? 19.335 52.288 54.411 1.00 39.71 302 GLY A N 1
ATOM 2244 C CA . GLY A 1 302 ? 19.916 50.983 54.108 1.00 38.85 302 GLY A CA 1
ATOM 2245 C C . GLY A 1 302 ? 19.007 49.790 54.358 1.00 39.21 302 GLY A C 1
ATOM 2246 O O . GLY A 1 302 ? 19.423 48.623 54.218 1.00 40.69 302 GLY A O 1
ATOM 2247 N N . GLN A 1 303 ? 17.778 50.055 54.759 1.00 37.78 303 GLN A N 1
ATOM 2248 C CA . GLN A 1 303 ? 16.832 48.985 55.021 1.00 37.96 303 GLN A CA 1
ATOM 2249 C C . GLN A 1 303 ? 15.886 48.788 53.828 1.00 34.89 303 GLN A C 1
ATOM 2250 O O . GLN A 1 303 ? 15.530 49.745 53.112 1.00 34.78 303 GLN A O 1
ATOM 2256 N N . MET A 1 304 ? 15.467 47.534 53.663 1.00 34.06 304 MET A N 1
ATOM 2257 C CA . MET A 1 304 ? 14.564 47.172 52.551 1.00 34.15 304 MET A CA 1
ATOM 2258 C C . MET A 1 304 ? 13.092 47.490 52.815 1.00 33.08 304 MET A C 1
ATOM 2259 O O . MET A 1 304 ? 12.626 47.444 53.987 1.00 34.09 304 MET A O 1
ATOM 2264 N N . VAL A 1 305 ? 12.369 47.734 51.712 1.00 32.31 305 VAL A N 1
ATOM 2265 C CA . VAL A 1 305 ? 10.914 47.820 51.747 1.00 31.42 305 VAL A CA 1
ATOM 2266 C C . VAL A 1 305 ? 10.352 47.055 50.598 1.00 30.52 305 VAL A C 1
ATOM 2267 O O . VAL A 1 305 ? 11.082 46.799 49.624 1.00 30.51 305 VAL A O 1
ATOM 2271 N N . VAL A 1 306 ? 9.098 46.665 50.731 1.00 30.34 306 VAL A N 1
ATOM 2272 C CA . VAL A 1 306 ? 8.347 46.066 49.624 1.00 30.90 306 VAL A CA 1
ATOM 2273 C C . VAL A 1 306 ? 7.078 46.884 49.383 1.00 31.29 306 VAL A C 1
ATOM 2274 O O . VAL A 1 306 ? 6.271 47.109 50.324 1.00 31.00 306 VAL A O 1
ATOM 2278 N N . ALA A 1 307 ? 6.877 47.292 48.147 1.00 31.18 307 ALA A N 1
ATOM 2279 C CA . ALA A 1 307 ? 5.631 47.903 47.724 1.00 30.99 307 ALA A CA 1
ATOM 2280 C C . ALA A 1 307 ? 4.746 46.777 47.194 1.00 30.61 307 ALA A C 1
ATOM 2281 O O . ALA A 1 307 ? 4.968 46.224 46.096 1.00 30.06 307 ALA A O 1
ATOM 2283 N N . ALA A 1 308 ? 3.745 46.398 47.979 1.00 29.92 308 ALA A N 1
ATOM 2284 C CA . ALA A 1 308 ? 2.990 45.192 47.675 1.00 30.66 308 ALA A CA 1
ATOM 2285 C C . ALA A 1 308 ? 1.878 45.512 46.700 1.00 30.11 308 ALA A C 1
ATOM 2286 O O . ALA A 1 308 ? 0.727 45.682 47.096 1.00 30.29 308 ALA A O 1
ATOM 2288 N N . LEU A 1 309 ? 2.239 45.560 45.416 1.00 29.36 309 LEU A N 1
ATOM 2289 C CA . LEU A 1 309 ? 1.312 45.884 44.322 1.00 28.34 309 LEU A CA 1
ATOM 2290 C C . LEU A 1 309 ? -0.044 45.171 44.426 1.00 28.36 309 LEU A C 1
ATOM 2291 O O . LEU A 1 309 ? -1.055 45.836 44.291 1.00 29.00 309 LEU A O 1
ATOM 2296 N N . PRO A 1 310 ? -0.071 43.839 44.652 1.00 28.36 310 PRO A N 1
ATOM 2297 C CA . PRO A 1 310 ? -1.387 43.201 44.628 1.00 28.96 310 PRO A CA 1
ATOM 2298 C C . PRO A 1 310 ? -2.303 43.684 45.722 1.00 29.49 310 PRO A C 1
ATOM 2299 O O . PRO A 1 310 ? -3.531 43.694 45.565 1.00 31.05 310 PRO A O 1
ATOM 2303 N N . LEU A 1 311 ? -1.707 44.014 46.876 1.00 29.98 311 LEU A N 1
ATOM 2304 C CA . LEU A 1 311 ? -2.500 44.481 47.983 1.00 30.44 311 LEU A CA 1
ATOM 2305 C C . LEU A 1 311 ? -2.975 45.937 47.784 1.00 30.82 311 LEU A C 1
ATOM 2306 O O . LEU A 1 311 ? -4.121 46.286 48.143 1.00 31.64 311 LEU A O 1
ATOM 2311 N N . ALA A 1 312 ? -2.092 46.798 47.319 1.00 30.66 312 ALA A N 1
ATOM 2312 C CA . ALA A 1 312 ? -2.455 48.156 46.937 1.00 30.83 312 ALA A CA 1
ATOM 2313 C C . ALA A 1 312 ? -3.638 48.157 45.964 1.00 30.43 312 ALA A C 1
ATOM 2314 O O . ALA A 1 312 ? -4.557 48.984 46.060 1.00 29.98 312 ALA A O 1
ATOM 2316 N N . ASN A 1 313 ? -3.619 47.192 45.055 1.00 30.39 313 ASN A N 1
ATOM 2317 C CA . ASN A 1 313 ? -4.654 47.058 44.057 1.00 30.87 313 ASN A CA 1
ATOM 2318 C C . ASN A 1 313 ? -5.969 46.514 44.600 1.00 31.40 313 ASN A C 1
ATOM 2319 O O . ASN A 1 313 ? -6.967 46.473 43.878 1.00 32.44 313 ASN A O 1
ATOM 2324 N N . ARG A 1 314 ? -5.970 46.096 45.862 1.00 32.33 314 ARG A N 1
ATOM 2325 C CA . ARG A 1 314 ? -7.185 45.704 46.523 1.00 33.45 314 ARG A CA 1
ATOM 2326 C C . ARG A 1 314 ? -7.422 46.537 47.822 1.00 33.72 314 ARG A C 1
ATOM 2327 O O . ARG A 1 314 ? -8.101 46.070 48.744 1.00 34.95 314 ARG A O 1
ATOM 2335 N N . ASP A 1 315 ? -6.926 47.770 47.820 1.00 33.74 315 ASP A N 1
ATOM 2336 C CA . ASP A 1 315 ? -7.129 48.706 48.958 1.00 34.67 315 ASP A CA 1
ATOM 2337 C C . ASP A 1 315 ? -8.568 49.202 48.866 1.00 37.33 315 ASP A C 1
ATOM 2338 O O . ASP A 1 315 ? -8.948 49.899 47.918 1.00 35.95 315 ASP A O 1
ATOM 2343 N N . GLU A 1 316 ? -9.381 48.805 49.832 1.00 39.11 316 GLU A N 1
ATOM 2344 C CA . GLU A 1 316 ? -10.811 49.063 49.754 1.00 43.98 316 GLU A CA 1
ATOM 2345 C C . GLU A 1 316 ? -11.146 50.528 49.852 1.00 43.33 316 GLU A C 1
ATOM 2346 O O . GLU A 1 316 ? -12.224 50.926 49.429 1.00 44.96 316 GLU A O 1
ATOM 2352 N N . SER A 1 317 ? -10.242 51.336 50.402 1.00 42.59 317 SER A N 1
ATOM 2353 C CA . SER A 1 317 ? -10.454 52.789 50.418 1.00 43.81 317 SER A CA 1
ATOM 2354 C C . SER A 1 317 ? -10.410 53.413 49.055 1.00 45.85 317 SER A C 1
ATOM 2355 O O . SER A 1 317 ? -10.846 54.552 48.886 1.00 46.45 317 SER A O 1
ATOM 2358 N N . VAL A 1 318 ? -9.831 52.691 48.097 1.00 42.05 318 VAL A N 1
ATOM 2359 C CA . VAL A 1 318 ? -9.698 53.163 46.739 1.00 42.94 318 VAL A CA 1
ATOM 2360 C C . VAL A 1 318 ? -10.587 52.353 45.812 1.00 42.73 318 VAL A C 1
ATOM 2361 O O . VAL A 1 318 ? -11.173 52.884 44.863 1.00 46.14 318 VAL A O 1
ATOM 2365 N N . PHE A 1 319 ? -10.651 51.046 46.039 1.00 42.01 319 PHE A N 1
ATOM 2366 C CA . PHE A 1 319 ? -11.398 50.135 45.181 1.00 40.91 319 PHE A CA 1
ATOM 2367 C C . PHE A 1 319 ? -12.437 49.411 46.052 1.00 42.92 319 PHE A C 1
ATOM 2368 O O . PHE A 1 319 ? -12.164 48.349 46.640 1.00 43.44 319 PHE A O 1
ATOM 2376 N N . PRO A 1 320 ? -13.643 49.989 46.175 1.00 44.54 320 PRO A N 1
ATOM 2377 C CA . PRO A 1 320 ? -14.652 49.318 47.005 1.00 46.55 320 PRO A CA 1
ATOM 2378 C C . PRO A 1 320 ? -14.975 47.917 46.515 1.00 45.18 320 PRO A C 1
ATOM 2379 O O . PRO A 1 320 ? -14.969 47.685 45.308 1.00 45.48 320 PRO A O 1
ATOM 2383 N N . ASN A 1 321 ? -15.256 47.013 47.458 1.00 45.27 321 ASN A N 1
ATOM 2384 C CA . ASN A 1 321 ? -15.448 45.584 47.194 1.00 45.17 321 ASN A CA 1
ATOM 2385 C C . ASN A 1 321 ? -14.276 45.069 46.361 1.00 41.82 321 ASN A C 1
ATOM 2386 O O . ASN A 1 321 ? -14.481 44.556 45.271 1.00 40.65 321 ASN A O 1
ATOM 2391 N N . PRO A 1 322 ? -13.058 45.217 46.881 1.00 40.08 322 PRO A N 1
ATOM 2392 C CA . PRO A 1 322 ? -11.841 44.998 46.051 1.00 38.67 322 PRO A CA 1
ATOM 2393 C C . PRO A 1 322 ? -11.640 43.571 45.561 1.00 38.20 322 PRO A C 1
ATOM 2394 O O . PRO A 1 322 ? -10.885 43.350 44.597 1.00 37.30 322 PRO A O 1
ATOM 2398 N N . ASP A 1 323 ? -12.288 42.599 46.218 1.00 38.77 323 ASP A N 1
ATOM 2399 C CA . ASP A 1 323 ? -12.090 41.208 45.861 1.00 38.94 323 ASP A CA 1
ATOM 2400 C C . ASP A 1 323 ? -13.075 40.778 44.784 1.00 38.24 323 ASP A C 1
ATOM 2401 O O . ASP A 1 323 ? -13.070 39.632 44.373 1.00 39.89 323 ASP A O 1
ATOM 2406 N N . GLU A 1 324 ? -13.905 41.700 44.354 1.00 40.36 324 GLU A N 1
ATOM 2407 C CA . GLU A 1 324 ? -14.831 41.487 43.245 1.00 43.50 324 GLU A CA 1
ATOM 2408 C C . GLU A 1 324 ? -14.244 41.949 41.928 1.00 40.29 324 GLU A C 1
ATOM 2409 O O . GLU A 1 324 ? -13.790 43.066 41.812 1.00 38.08 324 GLU A O 1
ATOM 2415 N N . LEU A 1 325 ? -14.344 41.113 40.913 1.00 39.85 325 LEU A N 1
ATOM 2416 C CA . LEU A 1 325 ? -14.041 41.534 39.583 1.00 39.77 325 LEU A CA 1
ATOM 2417 C C . LEU A 1 325 ? -15.242 42.336 39.110 1.00 40.78 325 LEU A C 1
ATOM 2418 O O . LEU A 1 325 ? -16.332 41.793 39.030 1.00 42.11 325 LEU A O 1
ATOM 2423 N N . ASP A 1 326 ? -15.080 43.634 38.862 1.00 40.94 326 ASP A N 1
ATOM 2424 C CA . ASP A 1 326 ? -16.210 44.498 38.542 1.00 42.43 326 ASP A CA 1
ATOM 2425 C C . ASP A 1 326 ? -15.856 45.422 37.400 1.00 40.84 326 ASP A C 1
ATOM 2426 O O . ASP A 1 326 ? -15.127 46.361 37.584 1.00 40.87 326 ASP A O 1
ATOM 2431 N N . PHE A 1 327 ? -16.388 45.178 36.218 1.00 42.00 327 PHE A N 1
ATOM 2432 C CA . PHE A 1 327 ? -16.001 45.970 35.057 1.00 41.49 327 PHE A CA 1
ATOM 2433 C C . PHE A 1 327 ? -16.731 47.315 34.977 1.00 44.63 327 PHE A C 1
ATOM 2434 O O . PHE A 1 327 ? -16.445 48.097 34.067 1.00 47.05 327 PHE A O 1
ATOM 2442 N N . ASP A 1 328 ? -17.642 47.578 35.912 1.00 46.51 328 ASP A N 1
ATOM 2443 C CA . ASP A 1 328 ? -18.333 48.872 36.024 1.00 49.69 328 ASP A CA 1
ATOM 2444 C C . ASP A 1 328 ? -17.751 49.798 37.087 1.00 49.37 328 ASP A C 1
ATOM 2445 O O . ASP A 1 328 ? -18.382 50.781 37.461 1.00 48.75 328 ASP A O 1
ATOM 2450 N N . ARG A 1 329 ? -16.565 49.483 37.596 1.00 47.46 329 ARG A N 1
ATOM 2451 C CA . ARG A 1 329 ? -15.904 50.320 38.581 1.00 49.26 329 ARG A CA 1
ATOM 2452 C C . ARG A 1 329 ? -15.664 51.692 38.116 1.00 52.56 329 ARG A C 1
ATOM 2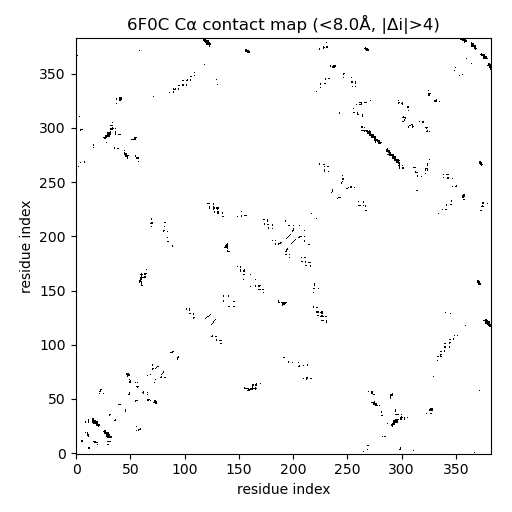453 O O . ARG A 1 329 ? -15.295 51.867 36.983 1.00 53.83 329 ARG A O 1
ATOM 2461 N N . PRO A 1 330 ? -15.785 52.682 39.033 1.00 56.71 330 PRO A N 1
ATOM 2462 C CA . PRO A 1 330 ? -15.146 53.941 38.736 1.00 58.36 330 PRO A CA 1
ATOM 2463 C C . PRO A 1 330 ? -13.672 53.676 38.430 1.00 58.03 330 PRO A C 1
ATOM 2464 O O . PRO A 1 330 ? -13.024 52.896 39.140 1.00 58.31 330 PRO A O 1
ATOM 2468 N N . SER A 1 331 ? -13.171 54.321 37.388 1.00 55.85 331 SER A N 1
ATOM 2469 C CA . SER A 1 331 ? -11.797 54.161 36.961 1.00 55.74 331 SER A CA 1
ATOM 2470 C C . SER A 1 331 ? -10.807 54.847 37.907 1.00 54.43 331 SER A C 1
ATOM 2471 O O . SER A 1 331 ? -10.850 56.051 38.073 1.00 53.74 331 SER A O 1
ATOM 2474 N N . VAL A 1 332 ? -9.948 54.060 38.560 1.00 49.09 332 VAL A N 1
ATOM 2475 C CA . VAL A 1 332 ? -8.824 54.567 39.347 1.00 46.04 332 VAL A CA 1
ATOM 2476 C C . VAL A 1 332 ? -7.584 53.819 38.865 1.00 44.92 332 VAL A C 1
ATOM 2477 O O . VAL A 1 332 ? -7.619 52.608 38.701 1.00 41.15 332 VAL A O 1
ATOM 2481 N N . PRO A 1 333 ? -6.471 54.529 38.647 1.00 42.86 333 PRO A N 1
ATOM 2482 C CA . PRO A 1 333 ? -5.393 53.757 38.067 1.00 39.16 333 PRO A CA 1
ATOM 2483 C C . PRO A 1 333 ? -4.801 52.731 39.014 1.00 36.73 333 PRO A C 1
ATOM 2484 O O . PRO A 1 333 ? -4.415 53.079 40.107 1.00 33.80 333 PRO A O 1
ATOM 2488 N N . HIS A 1 334 ? -4.714 51.482 38.579 1.00 33.74 334 HIS A N 1
ATOM 2489 C CA . HIS A 1 334 ? -4.029 50.477 39.368 1.00 31.80 334 HIS A CA 1
ATOM 2490 C C . HIS A 1 334 ? -2.513 50.608 39.292 1.00 31.66 334 HIS A C 1
ATOM 2491 O O . HIS A 1 334 ? -1.936 51.397 38.483 1.00 32.05 334 HIS A O 1
ATOM 2498 N N . VAL A 1 335 ? -1.837 49.852 40.159 1.00 30.80 335 VAL A N 1
ATOM 2499 C CA . VAL A 1 335 ? -0.389 49.843 40.200 1.00 30.56 335 VAL A CA 1
ATOM 2500 C C . VAL A 1 335 ? 0.214 48.505 39.762 1.00 30.14 335 VAL A C 1
ATOM 2501 O O . VAL A 1 335 ? 1.333 48.170 40.129 1.00 28.36 335 VAL A O 1
ATOM 2505 N N . GLY A 1 336 ? -0.515 47.782 38.904 1.00 29.15 336 GLY A N 1
ATOM 2506 C CA . GLY A 1 336 ? -0.052 46.482 38.388 1.00 28.75 336 GLY A CA 1
ATOM 2507 C C . GLY A 1 336 ? 1.215 46.596 37.582 1.00 28.06 336 GLY A C 1
ATOM 2508 O O . GLY A 1 336 ? 2.013 45.660 37.549 1.00 28.88 336 GLY A O 1
ATOM 2509 N N . PHE A 1 337 ? 1.419 47.736 36.898 1.00 28.45 337 PHE A N 1
ATOM 2510 C CA . PHE A 1 337 ? 2.673 47.981 36.169 1.00 28.74 337 PHE A CA 1
ATOM 2511 C C . PHE A 1 337 ? 3.714 48.768 37.004 1.00 29.90 337 PHE A C 1
ATOM 2512 O O . PHE A 1 337 ? 4.772 49.235 36.493 1.00 29.91 337 PHE A O 1
ATOM 2520 N N . GLY A 1 338 ? 3.489 48.881 38.305 1.00 30.13 338 GLY A N 1
ATOM 2521 C CA . GLY A 1 338 ? 4.325 49.728 39.128 1.00 30.36 338 GLY A CA 1
ATOM 2522 C C . GLY A 1 338 ? 3.925 51.202 38.992 1.00 30.42 338 GLY A C 1
ATOM 2523 O O . GLY A 1 338 ? 2.805 51.521 38.631 1.00 31.16 338 GLY A O 1
ATOM 2524 N N . TYR A 1 339 ? 4.847 52.108 39.281 1.00 29.49 339 TYR A N 1
ATOM 2525 C CA . TYR A 1 339 ? 4.558 53.533 39.409 1.00 30.92 339 TYR A CA 1
ATOM 2526 C C . TYR A 1 339 ? 5.903 54.240 39.561 1.00 30.88 339 TYR A C 1
ATOM 2527 O O . TYR A 1 339 ? 6.843 53.679 40.088 1.00 32.10 339 TYR A O 1
ATOM 2536 N N . GLY A 1 340 ? 6.001 55.469 39.079 1.00 32.15 340 GLY A N 1
ATOM 2537 C CA . GLY A 1 340 ? 7.245 56.188 39.151 1.00 31.94 340 GLY A CA 1
ATOM 2538 C C . GLY A 1 340 ? 8.188 55.846 38.004 1.00 32.93 340 GLY A C 1
ATOM 2539 O O . GLY A 1 340 ? 7.753 55.364 36.942 1.00 33.21 340 GLY A O 1
ATOM 2540 N N . PRO A 1 341 ? 9.489 56.090 38.215 1.00 33.70 341 PRO A N 1
ATOM 2541 C CA . PRO A 1 341 ? 10.411 56.038 37.091 1.00 33.24 341 PRO A CA 1
ATOM 2542 C C . PRO A 1 341 ? 10.644 54.688 36.477 1.00 33.54 341 PRO A C 1
ATOM 2543 O O . PRO A 1 341 ? 11.034 54.658 35.281 1.00 32.93 341 PRO A O 1
ATOM 2547 N N . HIS A 1 342 ? 10.391 53.611 37.222 1.00 31.80 342 HIS A N 1
ATOM 2548 C CA . HIS A 1 342 ? 10.540 52.263 36.706 1.00 30.62 342 HIS A CA 1
ATOM 2549 C C . HIS A 1 342 ? 9.244 51.647 36.167 1.00 30.22 342 HIS A C 1
ATOM 2550 O O . HIS A 1 342 ? 9.245 50.508 35.765 1.00 30.54 342 HIS A O 1
ATOM 2557 N N . GLN A 1 343 ? 8.164 52.403 36.132 1.00 30.30 343 GLN A N 1
ATOM 2558 C CA . GLN A 1 343 ? 6.895 51.855 35.765 1.00 30.67 343 GLN A CA 1
ATOM 2559 C C . GLN A 1 343 ? 7.075 51.176 34.420 1.00 30.54 343 GLN A C 1
ATOM 2560 O O . GLN A 1 343 ? 7.746 51.718 33.531 1.00 31.30 343 GLN A O 1
ATOM 2566 N N . CYS A 1 344 ? 6.496 49.998 34.301 1.00 30.45 344 CYS A N 1
ATOM 2567 C CA . CYS A 1 344 ? 6.709 49.078 33.150 1.00 28.78 344 CYS A CA 1
ATOM 2568 C C . CYS A 1 344 ? 6.826 49.793 31.800 1.00 29.69 344 CYS A C 1
ATOM 2569 O O . CYS A 1 344 ? 5.918 50.440 31.366 1.00 28.61 344 CYS A O 1
ATOM 2572 N N . VAL A 1 345 ? 7.981 49.621 31.177 1.00 30.41 345 VAL A N 1
ATOM 2573 C CA . VAL A 1 345 ? 8.210 50.256 29.882 1.00 32.10 345 VAL A CA 1
ATOM 2574 C C . VAL A 1 345 ? 7.363 49.549 28.831 1.00 31.09 345 VAL A C 1
ATOM 2575 O O . VAL A 1 345 ? 7.046 50.175 27.790 1.00 32.96 345 VAL A O 1
ATOM 2579 N N . GLY A 1 346 ? 7.005 48.275 29.082 1.00 31.53 346 GLY A N 1
ATOM 2580 C CA . GLY A 1 346 ? 6.206 47.462 28.138 1.00 33.23 346 GLY A CA 1
ATOM 2581 C C . GLY A 1 346 ? 4.686 47.581 28.258 1.00 32.04 346 GLY A C 1
ATOM 2582 O O . GLY A 1 346 ? 3.955 46.894 27.504 1.00 32.33 346 GLY A O 1
ATOM 2583 N N . GLN A 1 347 ? 4.202 48.467 29.144 1.00 30.36 347 GLN A N 1
ATOM 2584 C CA . GLN A 1 347 ? 2.782 48.475 29.501 1.00 30.39 347 GLN A CA 1
ATOM 2585 C C . GLN A 1 347 ? 1.842 48.712 28.307 1.00 30.62 347 GLN A C 1
ATOM 2586 O O . GLN A 1 347 ? 0.763 48.116 28.254 1.00 30.38 347 GLN A O 1
ATOM 2592 N N . ALA A 1 348 ? 2.246 49.552 27.368 1.00 31.85 348 ALA A N 1
ATOM 2593 C CA . ALA A 1 348 ? 1.374 49.806 26.198 1.00 32.51 348 ALA A CA 1
ATOM 2594 C C . ALA A 1 348 ? 1.225 48.532 25.388 1.00 32.02 348 ALA A C 1
ATOM 2595 O O . ALA A 1 348 ? 0.155 48.196 24.857 1.00 33.60 348 ALA A O 1
ATOM 2597 N N . LEU A 1 349 ? 2.319 47.801 25.257 1.00 32.84 349 LEU A N 1
ATOM 2598 C CA . LEU A 1 349 ? 2.273 46.558 24.499 1.00 32.94 349 LEU A CA 1
ATOM 2599 C C . LEU A 1 349 ? 1.420 45.504 25.192 1.00 31.59 349 LEU A C 1
ATOM 2600 O O . LEU A 1 349 ? 0.591 44.827 24.550 1.00 30.44 349 LEU A O 1
ATOM 2605 N N . ALA A 1 350 ? 1.586 45.379 26.508 1.00 31.20 350 ALA A N 1
ATOM 2606 C CA . ALA A 1 350 ? 0.767 44.441 27.238 1.00 30.81 350 ALA A CA 1
ATOM 2607 C C . ALA A 1 350 ? -0.692 44.775 27.050 1.00 30.32 350 ALA A C 1
ATOM 2608 O O . ALA A 1 350 ? -1.516 43.871 26.831 1.00 30.29 350 ALA A O 1
ATOM 2610 N N . ARG A 1 351 ? -1.027 46.055 27.156 1.00 30.39 351 ARG A N 1
ATOM 2611 C CA . ARG A 1 351 ? -2.425 46.465 27.072 1.00 31.59 351 ARG A CA 1
ATOM 2612 C C . ARG A 1 351 ? -2.977 46.110 25.680 1.00 31.72 351 ARG A C 1
ATOM 2613 O O . ARG A 1 351 ? -4.090 45.606 25.582 1.00 31.19 351 ARG A O 1
ATOM 2621 N N . VAL A 1 352 ? -2.226 46.378 24.616 1.00 33.12 352 VAL A N 1
ATOM 2622 C CA . VAL A 1 352 ? -2.740 46.074 23.245 1.00 33.91 352 VAL A CA 1
ATOM 2623 C C . VAL A 1 352 ? -2.963 44.557 23.115 1.00 33.14 352 VAL A C 1
ATOM 2624 O O . VAL A 1 352 ? -3.991 44.095 22.599 1.00 33.38 352 VAL A O 1
ATOM 2628 N N . GLU A 1 353 ? -2.011 43.771 23.628 1.00 31.27 353 GLU A N 1
ATOM 2629 C CA . GLU A 1 353 ? -2.152 42.327 23.544 1.00 31.41 353 GLU A CA 1
ATOM 2630 C C . GLU A 1 353 ? -3.357 41.805 24.280 1.00 31.41 353 GLU A C 1
ATOM 2631 O O . GLU A 1 353 ? -4.095 40.957 23.767 1.00 31.09 353 GLU A O 1
ATOM 2637 N N . LEU A 1 354 ? -3.566 42.301 25.498 1.00 30.26 354 LEU A N 1
ATOM 2638 C CA . LEU A 1 354 ? -4.718 41.898 26.295 1.00 31.82 354 LEU A CA 1
ATOM 2639 C C . LEU A 1 354 ? -6.059 42.301 25.672 1.00 31.14 354 LEU A C 1
ATOM 2640 O O . LEU A 1 354 ? -7.001 41.512 25.642 1.00 32.21 354 LEU A O 1
ATOM 2645 N N . GLN A 1 355 ? -6.109 43.523 25.162 1.00 31.79 355 GLN A N 1
ATOM 2646 C CA . GLN A 1 355 ? -7.303 44.042 24.471 1.00 32.56 355 GLN A CA 1
ATOM 2647 C C . GLN A 1 355 ? -7.634 43.222 23.246 1.00 34.08 355 GLN A C 1
ATOM 2648 O O . GLN A 1 355 ? -8.798 43.110 22.887 1.00 35.09 355 GLN A O 1
ATOM 2654 N N . GLU A 1 356 ? -6.627 42.706 22.559 1.00 34.17 356 GLU A N 1
ATOM 2655 C CA . GLU A 1 356 ? -6.888 41.941 21.315 1.00 35.12 356 GLU A CA 1
ATOM 2656 C C . GLU A 1 356 ? -7.139 40.463 21.625 1.00 35.13 356 GLU A C 1
ATOM 2657 O O . GLU A 1 356 ? -8.023 39.846 21.046 1.00 34.17 356 GLU A O 1
ATOM 2663 N N . ALA A 1 357 ? -6.385 39.894 22.573 1.00 33.68 357 ALA A N 1
ATOM 2664 C CA . ALA A 1 357 ? -6.466 38.454 22.795 1.00 33.72 357 ALA A CA 1
ATOM 2665 C C . ALA A 1 357 ? -7.707 38.007 23.529 1.00 32.61 357 ALA A C 1
ATOM 2666 O O . ALA A 1 357 ? -8.299 36.986 23.185 1.00 32.72 357 ALA A O 1
ATOM 2668 N N . ILE A 1 358 ? -8.025 38.685 24.633 1.00 33.53 358 ILE A N 1
ATOM 2669 C CA . ILE A 1 358 ? -9.080 38.220 25.539 1.00 33.46 358 ILE A CA 1
ATOM 2670 C C . ILE A 1 358 ? -10.459 38.251 24.820 1.00 34.77 358 ILE A C 1
ATOM 2671 O O . ILE A 1 358 ? -11.164 37.216 24.793 1.00 34.59 358 ILE A O 1
ATOM 2676 N N . PRO A 1 359 ? -10.841 39.403 24.204 1.00 35.43 359 PRO A N 1
ATOM 2677 C CA . PRO A 1 359 ? -12.111 39.473 23.508 1.00 36.89 359 PRO A CA 1
ATOM 2678 C C . PRO A 1 359 ? -12.163 38.458 22.371 1.00 36.34 359 PRO A C 1
ATOM 2679 O O . PRO A 1 359 ? -13.192 37.822 22.149 1.00 37.94 359 PRO A O 1
ATOM 2683 N N . ALA A 1 360 ? -11.067 38.295 21.659 1.00 35.47 360 ALA A N 1
ATOM 2684 C CA . ALA A 1 360 ? -11.095 37.405 20.479 1.00 34.63 360 ALA A CA 1
ATOM 2685 C C . ALA A 1 360 ? -11.422 35.989 20.858 1.00 35.82 360 ALA A C 1
ATOM 2686 O O . ALA A 1 360 ? -12.207 35.339 20.192 1.00 36.26 360 ALA A O 1
ATOM 2688 N N . VAL A 1 361 ? -10.789 35.481 21.914 1.00 34.28 361 VAL A N 1
ATOM 2689 C CA . VAL A 1 361 ? -10.974 34.082 22.313 1.00 34.08 361 VAL A CA 1
ATOM 2690 C C . VAL A 1 361 ? -12.339 33.872 22.954 1.00 35.37 361 VAL A C 1
ATOM 2691 O O . VAL A 1 361 ? -12.962 32.827 22.745 1.00 36.40 361 VAL A O 1
ATOM 2695 N N . ILE A 1 362 ? -12.844 34.861 23.690 1.00 34.34 362 ILE A N 1
ATOM 2696 C CA . ILE A 1 362 ? -14.177 34.770 24.223 1.00 35.57 362 ILE A CA 1
ATOM 2697 C C . ILE A 1 362 ? -15.198 34.715 23.078 1.00 37.27 362 ILE A C 1
ATOM 2698 O O . ILE A 1 362 ? -16.135 33.918 23.129 1.00 37.74 362 ILE A O 1
ATOM 2703 N N . ARG A 1 363 ? -15.003 35.535 22.046 1.00 37.29 363 ARG A N 1
ATOM 2704 C CA . ARG A 1 363 ? -15.895 35.511 20.886 1.00 39.80 363 ARG A CA 1
ATOM 2705 C C . ARG A 1 363 ? -15.870 34.197 20.121 1.00 41.22 363 ARG A C 1
ATOM 2706 O O . ARG A 1 363 ? -16.912 33.726 19.626 1.00 42.53 363 ARG A O 1
ATOM 2714 N N . ARG A 1 364 ? -14.689 33.625 19.976 1.00 40.11 364 ARG A N 1
ATOM 2715 C CA . ARG A 1 364 ? -14.530 32.407 19.231 1.00 41.39 364 ARG A CA 1
ATOM 2716 C C . ARG A 1 364 ? -14.995 31.189 19.990 1.00 40.26 364 ARG A C 1
ATOM 2717 O O . ARG A 1 364 ? -15.511 30.252 19.390 1.00 39.24 364 ARG A O 1
ATOM 2725 N N . LEU A 1 365 ? -14.764 31.185 21.303 1.00 37.78 365 LEU A N 1
ATOM 2726 C CA . LEU A 1 365 ? -15.055 30.055 22.197 1.00 39.23 365 LEU A CA 1
ATOM 2727 C C . LEU A 1 365 ? -15.831 30.526 23.436 1.00 38.06 365 LEU A C 1
ATOM 2728 O O . LEU A 1 365 ? -15.348 30.373 24.570 1.00 37.55 365 LEU A O 1
ATOM 2733 N N . PRO A 1 366 ? -17.038 31.074 23.242 1.00 39.41 366 PRO A N 1
ATOM 2734 C CA . PRO A 1 366 ? -17.763 31.610 24.381 1.00 40.15 366 PRO A CA 1
ATOM 2735 C C . PRO A 1 366 ? -18.154 30.540 25.381 1.00 40.73 366 PRO A C 1
ATOM 2736 O O . PRO A 1 366 ? -18.433 30.871 26.525 1.00 39.22 366 PRO A O 1
ATOM 2740 N N . GLY A 1 367 ? -18.171 29.271 24.965 1.00 39.56 367 GLY A N 1
ATOM 2741 C CA . GLY A 1 367 ? -18.484 28.166 25.893 1.00 40.91 367 GLY A CA 1
ATOM 2742 C C . GLY A 1 367 ? -17.322 27.646 26.735 1.00 39.41 367 GLY A C 1
ATOM 2743 O O . GLY A 1 367 ? -17.478 26.664 27.477 1.00 39.83 367 GLY A O 1
ATOM 2744 N N . MET A 1 368 ? -16.159 28.287 26.623 1.00 38.88 368 MET A N 1
ATOM 2745 C CA . MET A 1 368 ? -14.987 27.946 27.431 1.00 40.59 368 MET A CA 1
ATOM 2746 C C . MET A 1 368 ? -15.311 27.823 28.905 1.00 39.99 368 MET A C 1
ATOM 2747 O O . MET A 1 368 ? -15.842 28.763 29.480 1.00 40.26 368 MET A O 1
ATOM 2752 N N . ARG A 1 369 ? -14.959 26.686 29.512 1.00 38.10 369 ARG A N 1
ATOM 2753 C CA . ARG A 1 369 ? -15.074 26.466 30.947 1.00 37.57 369 ARG A CA 1
ATOM 2754 C C . ARG A 1 369 ? -13.842 25.696 31.420 1.00 36.46 369 ARG A C 1
ATOM 2755 O O . ARG A 1 369 ? -13.129 25.108 30.606 1.00 37.56 369 ARG A O 1
ATOM 2763 N N . LEU A 1 370 ? -13.558 25.709 32.726 1.00 36.23 370 LEU A N 1
ATOM 2764 C CA . LEU A 1 370 ? -12.480 24.863 33.223 1.00 35.96 370 LEU A CA 1
ATOM 2765 C C . LEU A 1 370 ? -12.762 23.395 32.943 1.00 36.66 370 LEU A C 1
ATOM 2766 O O . LEU A 1 370 ? -13.892 22.956 33.099 1.00 37.88 370 LEU A O 1
ATOM 2771 N N . ALA A 1 371 ? -11.738 22.648 32.572 1.00 35.58 371 ALA A N 1
ATOM 2772 C CA . ALA A 1 371 ? -11.897 21.209 32.326 1.00 37.51 371 ALA A CA 1
ATOM 2773 C C . ALA A 1 371 ? -11.608 20.429 33.592 1.00 39.59 371 ALA A C 1
ATOM 2774 O O . ALA A 1 371 ? -11.750 19.208 33.605 1.00 42.51 371 ALA A O 1
ATOM 2776 N N . CYS A 1 372 ? -11.152 21.118 34.625 1.00 38.97 372 CYS A N 1
ATOM 2777 C CA . CYS A 1 372 ? -10.878 20.472 35.903 1.00 41.08 372 CYS A CA 1
ATOM 2778 C C . CYS A 1 372 ? -11.368 21.396 36.965 1.00 40.56 372 CYS A C 1
ATOM 2779 O O . CYS A 1 372 ? -11.792 22.518 36.688 1.00 41.20 372 CYS A O 1
ATOM 2782 N N . ALA A 1 373 ? -11.343 20.891 38.184 1.00 40.96 373 ALA A N 1
ATOM 2783 C CA . ALA A 1 373 ? -11.712 21.700 39.319 1.00 40.70 373 ALA A CA 1
ATOM 2784 C C . ALA A 1 373 ? -10.733 22.848 39.500 1.00 40.42 373 ALA A C 1
ATOM 2785 O O . ALA A 1 373 ? -9.510 22.702 39.352 1.00 38.08 373 ALA A O 1
ATOM 2787 N N . LEU A 1 374 ? -11.272 24.008 39.871 1.00 41.87 374 LEU A N 1
ATOM 2788 C CA . LEU A 1 374 ? -10.424 25.125 40.214 1.00 42.18 374 LEU A CA 1
ATOM 2789 C C . LEU A 1 374 ? -9.296 24.772 41.169 1.00 42.29 374 LEU A C 1
ATOM 2790 O O . LEU A 1 374 ? -8.174 25.255 40.980 1.00 41.40 374 LEU A O 1
ATOM 2795 N N . GLU A 1 375 ? -9.588 24.000 42.222 1.00 45.84 375 GLU A N 1
ATOM 2796 C CA . GLU A 1 375 ? -8.585 23.608 43.202 1.00 46.07 375 GLU A CA 1
ATOM 2797 C C . GLU A 1 375 ? -7.518 22.667 42.648 1.00 46.90 375 GLU A C 1
ATOM 2798 O O . GLU A 1 375 ? -6.521 22.404 43.335 1.00 45.58 375 GLU A O 1
ATOM 2804 N N . ASP A 1 376 ? -7.737 22.085 41.466 1.00 41.98 376 ASP A N 1
ATOM 2805 C CA . ASP A 1 376 ? -6.731 21.220 40.888 1.00 42.88 376 ASP A CA 1
ATOM 2806 C C . ASP A 1 376 ? -5.850 21.975 39.890 1.00 41.29 376 ASP A C 1
ATOM 2807 O O . ASP A 1 376 ? -4.934 21.384 39.317 1.00 44.36 376 ASP A O 1
ATOM 2812 N N . LEU A 1 377 ? -6.128 23.252 39.642 1.00 39.61 377 LEU A N 1
ATOM 2813 C CA . LEU A 1 377 ? -5.227 24.020 38.744 1.00 37.55 377 LEU A CA 1
ATOM 2814 C C . LEU A 1 377 ? -3.884 24.239 39.420 1.00 37.51 377 LEU A C 1
ATOM 2815 O O . LEU A 1 377 ? -3.827 24.584 40.645 1.00 37.43 377 LEU A O 1
ATOM 2820 N N . PRO A 1 378 ? -2.781 24.090 38.670 1.00 37.02 378 PRO A N 1
ATOM 2821 C CA . PRO A 1 378 ? -1.459 24.323 39.247 1.00 36.99 378 PRO A CA 1
ATOM 2822 C C . PRO A 1 378 ? -1.063 25.820 39.234 1.00 34.80 378 PRO A C 1
ATOM 2823 O O . PRO A 1 378 ? -0.374 26.287 38.311 1.00 35.53 378 PRO A O 1
ATOM 2827 N N . PHE A 1 379 ? -1.461 26.536 40.281 1.00 36.55 379 PHE A N 1
ATOM 2828 C CA . PHE A 1 379 ? -1.158 27.972 40.330 1.00 35.25 379 PHE A CA 1
ATOM 2829 C C . PHE A 1 379 ? 0.333 28.169 40.557 1.00 33.57 379 PHE A C 1
ATOM 2830 O O . PHE A 1 379 ? 0.977 27.313 41.160 1.00 34.84 379 PHE A O 1
ATOM 2838 N N . ARG A 1 380 ? 0.857 29.314 40.123 1.00 33.88 380 ARG A N 1
ATOM 2839 C CA . ARG A 1 380 ? 2.279 29.599 40.127 1.00 32.98 380 ARG A CA 1
ATOM 2840 C C . ARG A 1 380 ? 2.713 30.162 41.472 1.00 34.60 380 ARG A C 1
ATOM 2841 O O . ARG A 1 380 ? 3.303 31.236 41.543 1.00 33.48 380 ARG A O 1
ATOM 2849 N N . HIS A 1 381 ? 2.508 29.346 42.513 1.00 34.16 381 HIS A N 1
ATOM 2850 C CA . HIS A 1 381 ? 2.994 29.656 43.857 1.00 37.17 381 HIS A CA 1
ATOM 2851 C C . HIS A 1 381 ? 4.522 29.611 43.988 1.00 37.42 381 HIS A C 1
ATOM 2852 O O . HIS A 1 381 ? 5.105 30.241 44.876 1.00 38.02 381 HIS A O 1
ATOM 2859 N N . ASP A 1 382 ? 5.177 28.934 43.055 1.00 37.73 382 ASP A N 1
ATOM 2860 C CA . ASP A 1 382 ? 6.620 28.754 43.033 1.00 39.31 382 ASP A CA 1
ATOM 2861 C C . ASP A 1 382 ? 7.369 29.682 42.047 1.00 39.55 382 ASP A C 1
ATOM 2862 O O . ASP A 1 382 ? 8.537 29.460 41.762 1.00 39.24 382 ASP A O 1
ATOM 2867 N N . MET A 1 383 ? 6.676 30.688 41.500 1.00 36.42 383 MET A N 1
ATOM 2868 C CA . MET A 1 383 ? 7.278 31.661 40.607 1.00 36.24 383 MET A CA 1
ATOM 2869 C C . MET A 1 383 ? 7.212 33.103 41.149 1.00 35.54 383 MET A C 1
ATOM 2870 O O . MET A 1 383 ? 6.375 33.424 42.017 1.00 34.40 383 MET A O 1
ATOM 2875 N N . ALA A 1 384 ? 8.114 33.952 40.641 1.00 34.62 384 ALA A N 1
ATOM 2876 C CA . ALA A 1 384 ? 8.141 35.373 41.040 1.00 34.26 384 ALA A CA 1
ATOM 2877 C C . ALA A 1 384 ? 6.885 36.093 40.571 1.00 34.41 384 ALA A C 1
ATOM 2878 O O . ALA A 1 384 ? 6.459 37.068 41.196 1.00 37.37 384 ALA A O 1
ATOM 2880 N N . THR A 1 385 ? 6.274 35.595 39.479 1.00 31.86 385 THR A N 1
ATOM 2881 C CA . THR A 1 385 ? 5.034 36.163 38.927 1.00 31.78 385 THR A CA 1
ATOM 2882 C C . THR A 1 385 ? 3.975 35.038 38.830 1.00 30.70 385 THR A C 1
ATOM 2883 O O . THR A 1 385 ? 4.292 33.881 38.680 1.00 31.21 385 THR A O 1
ATOM 2887 N N . TYR A 1 386 ? 2.743 35.384 39.105 1.00 30.02 386 TYR A N 1
ATOM 2888 C CA . TYR A 1 386 ? 1.643 34.442 39.287 1.00 28.89 386 TYR A CA 1
ATOM 2889 C C . TYR A 1 386 ? 1.036 34.096 37.945 1.00 29.80 386 TYR A C 1
ATOM 2890 O O . TYR A 1 386 ? 1.498 34.552 36.904 1.00 31.73 386 TYR A O 1
ATOM 2899 N N . GLY A 1 387 ? 0.032 33.242 38.011 1.00 30.59 387 GLY A N 1
ATOM 2900 C CA . GLY A 1 387 ? -0.563 32.608 36.850 1.00 31.27 387 GLY A CA 1
ATOM 2901 C C . GLY A 1 387 ? -0.776 31.137 37.141 1.00 31.79 387 GLY A C 1
ATOM 2902 O O . GLY A 1 387 ? -0.827 30.721 38.278 1.00 31.21 387 GLY A O 1
ATOM 2903 N N . ILE A 1 388 ? -0.819 30.327 36.080 1.00 32.72 388 ILE A N 1
ATOM 2904 C CA . ILE A 1 388 ? -1.004 28.867 36.220 1.00 34.10 388 ILE A CA 1
ATOM 2905 C C . ILE A 1 388 ? 0.016 28.177 35.347 1.00 33.73 388 ILE A C 1
ATOM 2906 O O . ILE A 1 388 ? 0.430 28.749 34.324 1.00 36.06 388 ILE A O 1
ATOM 2911 N N . HIS A 1 389 ? 0.400 26.962 35.700 1.00 33.28 389 HIS A N 1
ATOM 2912 C CA . HIS A 1 389 ? 1.391 26.244 34.930 1.00 34.29 389 HIS A CA 1
ATOM 2913 C C . HIS A 1 389 ? 0.720 25.482 33.744 1.00 34.35 389 HIS A C 1
ATOM 2914 O O . HIS A 1 389 ? 1.382 25.066 32.805 1.00 37.76 389 HIS A O 1
ATOM 2921 N N . GLU A 1 390 ? -0.588 25.374 33.797 1.00 34.47 390 GLU A N 1
ATOM 2922 C CA . GLU A 1 390 ? -1.386 24.672 32.805 1.00 36.62 390 GLU A CA 1
ATOM 2923 C C . GLU A 1 390 ? -2.820 25.134 33.049 1.00 36.11 390 GLU A C 1
ATOM 2924 O O . GLU A 1 390 ? -3.210 25.382 34.168 1.00 33.99 390 GLU A O 1
ATOM 2930 N N . LEU A 1 391 ? -3.569 25.327 31.965 1.00 33.83 391 LEU A N 1
ATOM 2931 C CA . LEU A 1 391 ? -4.944 25.776 32.065 1.00 33.92 391 LEU A CA 1
ATOM 2932 C C . LEU A 1 391 ? -5.841 24.906 31.177 1.00 33.61 391 LEU A C 1
ATOM 2933 O O . LEU A 1 391 ? -6.206 25.312 30.084 1.00 32.44 391 LEU A O 1
ATOM 2938 N N . PRO A 1 392 ? -6.220 23.724 31.691 1.00 34.73 392 PRO A N 1
ATOM 2939 C CA . PRO A 1 392 ? -7.145 22.851 30.962 1.00 35.00 392 PRO A CA 1
ATOM 2940 C C . PRO A 1 392 ? -8.530 23.448 30.864 1.00 34.54 392 PRO A C 1
ATOM 2941 O O . PRO A 1 392 ? -9.143 23.721 31.886 1.00 35.10 392 PRO A O 1
ATOM 2945 N N . MET A 1 393 ? -9.019 23.609 29.612 1.00 34.70 393 MET A N 1
ATOM 2946 C CA . MET A 1 393 ? -10.308 24.215 29.334 1.00 35.03 393 MET A CA 1
ATOM 2947 C C . MET A 1 393 ? -11.049 23.357 28.349 1.00 35.51 393 MET A C 1
ATOM 2948 O O . MET A 1 393 ? -10.416 22.714 27.495 1.00 34.28 393 MET A O 1
ATOM 2953 N N . THR A 1 394 ? -12.368 23.364 28.482 1.00 35.24 394 THR A N 1
ATOM 2954 C CA . THR A 1 394 ? -13.251 22.663 27.575 1.00 37.15 394 THR A CA 1
ATOM 2955 C C . THR A 1 394 ? -14.284 23.625 27.028 1.00 37.65 394 THR A C 1
ATOM 2956 O O . THR A 1 394 ? -14.448 24.753 27.541 1.00 39.12 394 THR A O 1
ATOM 2960 N N . TRP A 1 395 ? -14.943 23.192 25.954 1.00 38.25 395 TRP A N 1
ATOM 2961 C CA . TRP A 1 395 ? -16.002 23.936 25.304 1.00 39.99 395 TRP A CA 1
ATOM 2962 C C . TRP A 1 395 ? -16.736 22.978 24.375 1.00 42.58 395 TRP A C 1
ATOM 2963 O O . TRP A 1 395 ? -17.629 23.424 23.666 1.00 44.10 395 TRP A O 1
#

Nearest PDB structures (foldseek):
  6f0c-assembly1_A  TM=1.003E+00  e=6.062E-62  Streptomyces acidiscabies 84-104
  3cv8-assembly1_A  TM=9.424E-01  e=2.721E-27  Streptomyces griseolus
  3aba-assembly1_A  TM=9.136E-01  e=2.721E-27  Streptomyces avermitilis
  3e5l-assembly1_A  TM=8.618E-01  e=1.560E-26  Streptomyces avermitilis
  5it1-assembly3_C  TM=8.643E-01  e=3.569E-26  Streptomyces peucetius

Radius of gyration: 20.41 Å; Cα contacts (8 Å, |Δi|>4): 642; chains: 1; bounding box: 51×40×51 Å

CATH classification: 1.10.630.10

B-factor: mean 42.37, std 9.38, range [25.08, 86.88]

Sequence (383 aa):
SPLEPYHIYPEAKSCPVAKVGLWNGTPAHVFSGYEDVRTVLQDRRFSSDSRRPNFTELTPTLQSQAAAPPFVRTDNPDHRRLRGTIAREFLPKHIELLRPAIREIVQGVLDGLAETAPPQDMLEAFAVPVASATVFRLLGIPAEDRALLTRCVKGVVSAVGSEDEGAEVFRTLGEYIGGLVQDPSELPEDSLIRRLVTGPYQEKQLTFHETIGVILMLIVGGYDTTASTISLSLVSYALQPEKFSVVHEHPERIPLLVEELLRYHTVSQLGLGRIATEDVEVGGVTVRAGQMVVAALPLANRDESVFPNPDELDFDRPSVPHVGFGYGPHQCVGQALARVELQEAIPAVIRRLPGMRLACALEDLPFRHDMATYGIHELPMTW

Organism: NCBI:txid42234

Solvent-accessible surface area: 16446 Å² total; per-residue (Å²): 109,36,27,62,18,59,86,45,24,65,79,17,150,106,48,88,18,0,116,12,53,18,103,78,56,17,62,2,26,0,0,16,14,7,111,31,0,40,53,0,7,97,21,227,78,12,4,2,37,7,171,92,118,70,9,4,12,23,2,20,1,54,32,29,43,13,83,84,27,23,12,68,22,17,47,86,99,59,10,157,86,11,55,47,18,2,38,154,36,14,73,86,132,50,1,75,135,54,47,88,37,3,119,111,18,1,57,36,31,3,82,61,25,67,171,54,74,46,91,38,36,0,13,101,23,0,0,24,41,0,0,16,26,3,4,2,130,19,0,6,3,39,72,146,36,67,62,54,0,53,157,7,2,122,21,3,11,15,32,113,11,51,71,119,105,1,26,90,35,17,132,51,0,15,131,38,0,6,36,18,4,139,82,23,73,167,8,69,144,118,0,0,0,64,93,4,8,64,21,26,59,121,116,182,89,7,78,56,136,47,0,20,12,2,0,13,30,15,0,28,45,16,7,19,42,10,2,1,4,0,0,0,0,0,0,6,9,9,75,64,33,118,50,1,40,10,1,99,117,78,67,123,58,15,62,80,1,0,45,12,0,12,4,27,11,13,14,28,10,34,9,46,1,12,2,1,45,91,69,3,109,7,37,69,41,57,0,138,53,27,60,0,0,0,0,1,1,6,18,0,0,13,31,130,98,29,4,81,111,17,58,86,5,54,18,114,32,105,90,50,84,16,0,14,30,3,66,30,86,32,53,46,29,18,44,12,8,12,61,5,1,1,25,16,0,0,2,14,0,0,119,87,26,67,38,0,98,29,46,44,48,53,156,101,11,52,15,15,110,56,9,15,21,21,0,1,59,80,0,27,0,50,93

Foldseek 3Di:
DQLALCVQPVQCVPPQWGWDAAPVGAIATEHQALVLLQVLQADPQWALQLCFPPFDDRALLQNLCSNPAALSRHDPPVNVLLCVLCLVCQPLVNLVVCLVVLLVQLVVLLVVCVPPADFDFCLVSHLQSSQLCSLCVQAQPDPVCSVLLVVLLQQSFFRPDHNVSSNVSCVVLLVVLLVCLVPVPVGDPNHSLVCSSVPCVVVVSDDSSNSSNSVNCCSNVRRPQLSQLLQVVLQVCQVCVVQVCCLVPPLVLLLLLSQLSLLSQLFLSNADKTAGCAFDDTPNDTHHHGGMYGSGQNSNSQNCVQWPVSNDSHSPTDDDGGQSQHHHPSRNSNVSNSSSNSSSNNSVCCVSCVVKHFPDDPVPFAWPPRTSTIGTPTTTIHD

Secondary structure (DSSP, 8-state):
-TTS-TTSSGGGGT-SEEEEE-TTS-EEEEE--HHHHHHHHH-TTEE--TTSTT---SSHHHHTTTTS--GGG--TTHHHHHHHTTGGGG-HHHHHTTHHHHHHHHHHHHHHHTTPPSPEEHIIIIIHHHHHHHHHHHHT--GGGHHHHHHHHHHHHBSSS-HHHHHHHHHHHHHHHHHHHH--TTS-SSSHHHHHIIIIITTTSS-HHHHHHHHHHHHHHSSHHHHHHHHHHHHHHHH-GGGGGHHHH-GGGHHHHHHHHHHHS---TT-EEEEESS-EEETTEEE-TT-EEEE-HHHHTT-TTTSSSTTS--TT-------TT--STTS-TTHHHHHHHHHHHHHHHHHH-TT-EESS-GGGS-B-TTBSS-SBS--EEE-